Protein AF-A0A8H3IPM3-F1 (afdb_monomer)

Foldseek 3Di:
DDDDDDDPPDPDPPPPVPDLVLAPDPDPQRSVLVVLQVLLCVLQVVFDADQQQAFQAEEEEEEEADPVGCPLPCVVLSVLLCCLCCPLQVHHYDYDHQYPVVCPPPVDDSVVVVVVVVVVRCVVQDDRRYHYYYHYDDDDDQDPDDDDDDDPDWDKDKFFADRPDDADGDDPQGLSVLLSVLQNVCLVPDDQSKDFPVSSLVSSCVRPNHDPPGRIYMDTPDPVNSWPGTDMGHHHDDPPPDDPDPDPDPDPPPPDDDDDDDDDDDPDDDDSVRSSVVSNVVSVVCVVVVPNHNTDIDPTDDPPPVVVVVVVVVVVVVVVVVVVVVPPPPPVPPPDDDDDDDDDDDDDDDDDDDDDDDDDDDDDDDDDDDDDDDDDDDDDDDDDDDDDDDDDDDDDDDDDDDDD

Structure (mmCIF, N/CA/C/O backbone):
data_AF-A0A8H3IPM3-F1
#
_entry.id   AF-A0A8H3IPM3-F1
#
loop_
_atom_site.group_PDB
_atom_site.id
_atom_site.type_symbol
_atom_site.label_atom_id
_atom_site.label_alt_id
_atom_site.label_comp_id
_atom_site.label_asym_id
_atom_site.label_entity_id
_atom_site.label_seq_id
_atom_site.pdbx_PDB_ins_code
_atom_site.Cartn_x
_atom_site.Cartn_y
_atom_site.Cartn_z
_atom_site.occupancy
_atom_site.B_iso_or_equiv
_atom_site.auth_seq_id
_atom_site.auth_comp_id
_atom_site.auth_asym_id
_atom_site.auth_atom_id
_atom_site.pdbx_PDB_model_num
ATOM 1 N N . MET A 1 1 ? 7.713 -35.148 46.780 1.00 41.75 1 MET A N 1
ATOM 2 C CA . MET A 1 1 ? 7.598 -34.838 45.339 1.00 41.75 1 MET A CA 1
ATOM 3 C C . MET A 1 1 ? 6.706 -33.615 45.191 1.00 41.75 1 MET A C 1
ATOM 5 O O . MET A 1 1 ? 5.494 -33.751 45.242 1.00 41.75 1 MET A O 1
ATOM 9 N N . ALA A 1 2 ? 7.299 -32.423 45.124 1.00 35.44 2 ALA A N 1
ATOM 10 C CA . ALA A 1 2 ? 6.578 -31.168 44.923 1.00 35.44 2 ALA A CA 1
ATOM 11 C C . ALA A 1 2 ? 6.790 -30.731 43.469 1.00 35.44 2 ALA A C 1
ATOM 13 O O . ALA A 1 2 ? 7.918 -30.456 43.064 1.00 35.44 2 ALA A O 1
ATOM 14 N N . LEU A 1 3 ? 5.717 -30.742 42.677 1.00 43.16 3 LEU A N 1
ATOM 15 C CA . LEU A 1 3 ? 5.723 -30.256 41.301 1.00 43.16 3 LEU A CA 1
ATOM 16 C C . LEU A 1 3 ? 5.665 -28.727 41.335 1.00 43.16 3 LEU A C 1
ATOM 18 O O . LEU A 1 3 ? 4.637 -28.134 41.654 1.00 43.16 3 LEU A O 1
ATOM 22 N N . SER A 1 4 ? 6.803 -28.106 41.038 1.00 43.59 4 SER A N 1
ATOM 23 C CA . SER A 1 4 ? 6.920 -26.674 40.783 1.00 43.59 4 SER A CA 1
ATOM 24 C C . SER A 1 4 ? 6.330 -26.401 39.393 1.00 43.59 4 SER A C 1
ATOM 26 O O . SER A 1 4 ? 6.879 -26.798 38.365 1.00 43.59 4 SER A O 1
ATOM 28 N N . GLY A 1 5 ? 5.135 -25.811 39.370 1.00 46.38 5 GLY A N 1
ATOM 29 C CA . GLY A 1 5 ? 4.503 -25.308 38.158 1.00 46.38 5 GLY A CA 1
ATOM 30 C C . GLY A 1 5 ? 4.912 -23.857 37.954 1.00 46.38 5 GLY A C 1
ATOM 31 O O . GLY A 1 5 ? 4.494 -22.990 38.721 1.00 46.38 5 GLY A O 1
ATOM 32 N N . GLN A 1 6 ? 5.730 -23.582 36.939 1.00 42.72 6 GLN A N 1
ATOM 33 C CA . GLN A 1 6 ? 5.932 -22.205 36.501 1.00 42.72 6 GLN A CA 1
ATOM 34 C C . GLN A 1 6 ? 4.638 -21.661 35.878 1.00 42.72 6 GLN A C 1
ATOM 36 O O . GLN A 1 6 ? 3.980 -22.381 35.120 1.00 42.72 6 GLN A O 1
ATOM 41 N N . PRO A 1 7 ? 4.263 -20.403 36.166 1.00 38.19 7 PRO A N 1
ATOM 42 C CA . PRO A 1 7 ? 3.120 -19.781 35.521 1.00 38.19 7 PRO A CA 1
ATOM 43 C C . PRO A 1 7 ? 3.389 -19.601 34.016 1.00 38.19 7 PRO A C 1
ATOM 45 O O . PRO A 1 7 ? 4.539 -19.402 33.609 1.00 38.19 7 PRO A O 1
ATOM 48 N N . PRO A 1 8 ? 2.346 -19.661 33.171 1.00 38.78 8 PRO A N 1
ATOM 49 C CA . PRO A 1 8 ? 2.496 -19.462 31.738 1.00 38.78 8 PRO A CA 1
ATOM 50 C C . PRO A 1 8 ? 3.059 -18.066 31.463 1.00 38.78 8 PRO A C 1
ATOM 52 O O . PRO A 1 8 ? 2.591 -17.079 32.032 1.00 38.78 8 PRO A O 1
ATOM 55 N N . LYS A 1 9 ? 4.058 -17.991 30.571 1.00 36.81 9 LYS A N 1
ATOM 56 C CA . LYS A 1 9 ? 4.587 -16.738 30.017 1.00 36.81 9 LYS A CA 1
ATOM 57 C C . LYS A 1 9 ? 3.420 -15.906 29.486 1.00 36.81 9 LYS A C 1
ATOM 59 O O . LYS A 1 9 ? 2.899 -16.168 28.404 1.00 36.81 9 LYS A O 1
ATOM 64 N N . THR A 1 10 ? 3.013 -14.900 30.250 1.00 31.23 10 THR A N 1
ATOM 65 C CA . THR A 1 10 ? 2.089 -13.872 29.791 1.00 31.23 10 THR A CA 1
ATOM 66 C C . THR A 1 10 ? 2.784 -13.100 28.680 1.00 31.23 10 THR A C 1
ATOM 68 O O . THR A 1 10 ? 3.798 -12.438 28.905 1.00 31.23 10 THR A O 1
ATOM 71 N N . TRP A 1 11 ? 2.262 -13.233 27.466 1.00 26.41 11 TRP A N 1
ATOM 72 C CA . TRP A 1 11 ? 2.655 -12.431 26.320 1.00 26.41 11 TRP A CA 1
ATOM 73 C C . TRP A 1 11 ? 2.246 -10.979 26.593 1.00 26.41 11 TRP A C 1
ATOM 75 O O . TRP A 1 11 ? 1.076 -10.619 26.478 1.00 26.41 11 TRP A O 1
ATOM 85 N N . SER A 1 12 ? 3.201 -10.159 27.033 1.00 29.38 12 SER A N 1
ATOM 86 C CA . SER A 1 12 ? 3.039 -8.707 27.099 1.00 29.38 12 SER A CA 1
ATOM 87 C C . SER A 1 12 ? 3.198 -8.160 25.682 1.00 29.38 12 SER A C 1
ATOM 89 O O . SER A 1 12 ? 4.283 -8.310 25.114 1.00 29.38 12 SER A O 1
ATOM 91 N N . PRO A 1 13 ? 2.177 -7.521 25.084 1.00 32.94 13 PRO A N 1
ATOM 92 C CA . PRO A 1 13 ? 2.343 -6.866 23.804 1.00 32.94 13 PRO A CA 1
ATOM 93 C C . PRO A 1 13 ? 3.079 -5.558 24.086 1.00 32.94 13 PRO A C 1
ATOM 95 O O . PRO A 1 13 ? 2.465 -4.513 24.294 1.00 32.94 13 PRO A O 1
ATOM 98 N N . ASN A 1 14 ? 4.408 -5.625 24.146 1.00 31.47 14 ASN A N 1
ATOM 99 C CA . ASN A 1 14 ? 5.248 -4.444 24.052 1.00 31.47 14 ASN A CA 1
ATOM 100 C C . ASN A 1 14 ? 5.175 -3.989 22.589 1.00 31.47 14 ASN A C 1
ATOM 102 O O . ASN A 1 14 ? 6.058 -4.274 21.787 1.00 31.47 14 ASN A O 1
ATOM 106 N N . ILE A 1 15 ? 4.043 -3.388 22.211 1.00 37.88 15 ILE A N 1
ATOM 107 C CA . ILE A 1 15 ? 3.886 -2.711 20.927 1.00 37.88 15 ILE A CA 1
ATOM 108 C C . ILE A 1 15 ? 4.699 -1.430 21.078 1.00 37.88 15 ILE A C 1
ATOM 110 O O . ILE A 1 15 ? 4.158 -0.366 21.367 1.00 37.88 15 ILE A O 1
ATOM 114 N N . GLN A 1 16 ? 6.020 -1.546 20.947 1.00 35.09 16 GLN A N 1
ATOM 115 C CA . GLN A 1 16 ? 6.804 -0.413 20.499 1.00 35.09 16 GLN A CA 1
ATOM 116 C C . GLN A 1 16 ? 6.217 -0.074 19.134 1.00 35.09 16 GLN A C 1
ATOM 118 O O . GLN A 1 16 ? 6.299 -0.871 18.200 1.00 35.09 16 GLN A O 1
ATOM 123 N N . LEU A 1 17 ? 5.487 1.040 19.061 1.00 40.78 17 LEU A N 1
ATOM 124 C CA . LEU A 1 17 ? 5.071 1.619 17.793 1.00 40.78 17 LEU A CA 1
ATOM 125 C C . LEU A 1 17 ? 6.370 1.908 17.043 1.00 40.78 17 LEU A C 1
ATOM 127 O O . LEU A 1 17 ? 7.044 2.896 17.332 1.00 40.78 17 LEU A O 1
ATOM 131 N N . HIS A 1 18 ? 6.767 0.966 16.187 1.00 36.84 18 HIS A N 1
ATOM 132 C CA . HIS A 1 18 ? 7.975 1.079 15.395 1.00 36.84 18 HIS A CA 1
ATOM 133 C C . HIS A 1 18 ? 7.911 2.366 14.575 1.00 36.84 18 HIS A C 1
ATOM 135 O O . HIS A 1 18 ? 6.847 2.852 14.183 1.00 36.84 18 HIS A O 1
ATOM 141 N N . ASP A 1 19 ? 9.093 2.940 14.448 1.00 40.66 19 ASP A N 1
ATOM 142 C CA . ASP A 1 19 ? 9.374 4.331 14.184 1.00 40.66 19 ASP A CA 1
ATOM 143 C C . ASP A 1 19 ? 8.563 4.940 13.026 1.00 40.66 19 ASP A C 1
ATOM 145 O O . ASP A 1 19 ? 8.726 4.624 11.853 1.00 40.66 19 ASP A O 1
ATOM 149 N N . SER A 1 20 ? 7.694 5.888 13.374 1.00 40.34 20 SER A N 1
ATOM 150 C CA . SER A 1 20 ? 6.995 6.779 12.435 1.00 40.34 20 SER A CA 1
ATOM 151 C C . SER A 1 20 ? 7.920 7.725 11.640 1.00 40.34 20 SER A C 1
ATOM 153 O O . SER A 1 20 ? 7.413 8.630 10.985 1.00 40.34 20 SER A O 1
ATOM 155 N N . SER A 1 21 ? 9.247 7.582 11.722 1.00 43.09 21 SER A N 1
ATOM 156 C CA . SER A 1 21 ? 10.236 8.383 10.983 1.00 43.09 21 SER A CA 1
ATOM 157 C C . SER A 1 21 ? 10.276 8.121 9.477 1.00 43.09 21 SER A C 1
ATOM 159 O O . SER A 1 21 ? 10.853 8.924 8.759 1.00 43.09 21 SER A O 1
ATOM 161 N N . ILE A 1 22 ? 9.656 7.043 8.988 1.00 47.78 22 ILE A N 1
ATOM 162 C CA . ILE A 1 22 ? 9.768 6.640 7.574 1.00 47.78 22 ILE A CA 1
ATOM 163 C C . ILE A 1 22 ? 8.874 7.493 6.648 1.00 47.78 22 ILE A C 1
ATOM 165 O O . ILE A 1 22 ? 9.055 7.504 5.435 1.00 47.78 22 ILE A O 1
ATOM 169 N N . VAL A 1 23 ? 7.915 8.240 7.203 1.00 53.38 23 VAL A N 1
ATOM 170 C CA . VAL A 1 23 ? 7.079 9.169 6.431 1.00 53.38 23 VAL A CA 1
ATOM 171 C C . VAL A 1 23 ? 7.554 10.592 6.708 1.00 53.38 23 VAL A C 1
ATOM 173 O O . VAL A 1 23 ? 7.489 11.050 7.852 1.00 53.38 23 VAL A O 1
ATOM 176 N N . ASP A 1 24 ? 8.003 11.291 5.665 1.00 53.53 24 ASP A N 1
ATOM 177 C CA . ASP A 1 24 ? 8.296 12.723 5.731 1.00 53.53 24 ASP A CA 1
ATOM 178 C C . ASP A 1 24 ? 6.982 13.494 5.887 1.00 53.53 24 ASP A C 1
ATOM 180 O O . ASP A 1 24 ? 6.251 13.746 4.930 1.00 53.53 24 ASP A O 1
ATOM 184 N N . TYR A 1 25 ? 6.657 13.832 7.130 1.00 70.69 25 TYR A N 1
ATOM 185 C CA . TYR A 1 25 ? 5.517 14.684 7.442 1.00 70.69 25 TYR A CA 1
ATOM 186 C C . TYR A 1 25 ? 5.906 16.149 7.269 1.00 70.69 25 TYR A C 1
ATOM 188 O O . TYR A 1 25 ? 6.931 16.589 7.795 1.00 70.69 25 TYR A O 1
ATOM 196 N N . GLU A 1 26 ? 5.049 16.940 6.622 1.00 69.62 26 GLU A N 1
ATOM 197 C CA . GLU A 1 26 ? 5.291 18.380 6.451 1.00 69.62 26 GLU A CA 1
ATOM 198 C C . GLU A 1 26 ? 5.232 19.130 7.794 1.00 69.62 26 GLU A C 1
ATOM 200 O O . GLU A 1 26 ? 5.732 20.249 7.930 1.00 69.62 26 GLU A O 1
ATOM 205 N N . SER A 1 27 ? 4.606 18.522 8.809 1.00 78.50 27 SER A N 1
ATOM 206 C CA . SER A 1 27 ? 4.456 19.096 10.143 1.00 78.50 27 SER A CA 1
ATOM 207 C C . SER A 1 27 ? 4.383 18.037 11.245 1.00 78.50 27 SER A C 1
ATOM 209 O O . SER A 1 27 ? 3.909 16.917 11.041 1.00 78.50 27 SER A O 1
ATOM 211 N N . THR A 1 28 ? 4.769 18.423 12.465 1.00 78.69 28 THR A N 1
ATOM 212 C CA . THR A 1 28 ? 4.575 17.603 13.675 1.00 78.69 28 THR A CA 1
ATOM 213 C C . THR A 1 28 ? 3.108 17.211 13.862 1.00 78.69 28 THR A C 1
ATOM 215 O O . THR A 1 28 ? 2.809 16.091 14.256 1.00 78.69 28 THR A O 1
ATOM 218 N N . GLU A 1 29 ? 2.182 18.106 13.516 1.00 78.06 29 GLU A N 1
ATOM 219 C CA . GLU A 1 29 ? 0.736 17.891 13.635 1.00 78.06 29 GLU A CA 1
ATOM 220 C C . GLU A 1 29 ? 0.244 16.758 12.724 1.00 78.06 29 GLU A C 1
ATOM 222 O O . GLU A 1 29 ? -0.614 15.965 13.115 1.00 78.06 29 GLU A O 1
ATOM 227 N N . GLU A 1 30 ? 0.802 16.658 11.518 1.00 72.25 30 GLU A N 1
ATOM 228 C CA . GLU A 1 30 ? 0.498 15.583 10.578 1.00 72.25 30 GLU A CA 1
ATOM 229 C C . GLU A 1 30 ? 1.077 14.243 11.047 1.00 72.25 30 GLU A C 1
ATOM 231 O O . GLU A 1 30 ? 0.369 13.229 11.041 1.00 72.25 30 GLU A O 1
ATOM 236 N N . LYS A 1 31 ? 2.318 14.259 11.554 1.00 77.69 31 LYS A N 1
ATOM 237 C CA . LYS A 1 31 ? 2.953 13.092 12.180 1.00 77.69 31 LYS A CA 1
ATOM 238 C C . LYS A 1 31 ? 2.108 12.553 13.331 1.00 77.69 31 LYS A C 1
ATOM 240 O O . LYS A 1 31 ? 1.793 11.365 13.371 1.00 77.69 31 LYS A O 1
ATOM 245 N N . ASP A 1 32 ? 1.686 13.436 14.228 1.00 79.88 32 ASP A N 1
ATOM 246 C CA . ASP A 1 32 ? 0.853 13.099 15.381 1.00 79.88 32 ASP A CA 1
ATOM 247 C C . ASP A 1 32 ? -0.512 12.543 14.958 1.00 79.88 32 ASP A C 1
ATOM 249 O O . ASP A 1 32 ? -0.977 11.530 15.481 1.00 79.88 32 ASP A O 1
ATOM 253 N N . ALA A 1 33 ? -1.161 13.174 13.974 1.00 79.25 33 ALA A N 1
ATOM 254 C CA . ALA A 1 33 ? -2.440 12.707 13.452 1.00 79.25 33 ALA A CA 1
ATOM 255 C C . ALA A 1 33 ? -2.335 11.301 12.838 1.00 79.25 33 ALA A C 1
ATOM 257 O O . ALA A 1 33 ? -3.259 10.496 12.994 1.00 79.25 33 ALA A O 1
ATOM 258 N N . SER A 1 34 ? -1.216 11.002 12.173 1.00 74.25 34 SER A N 1
ATOM 259 C CA . SER A 1 34 ? -0.906 9.677 11.635 1.00 74.25 34 SER A CA 1
ATOM 260 C C . SER A 1 34 ? -0.671 8.651 12.748 1.00 74.25 34 SER A C 1
ATOM 262 O O . SER A 1 34 ? -1.298 7.589 12.744 1.00 74.25 34 SER A O 1
ATOM 264 N N . GLN A 1 35 ? 0.131 8.989 13.765 1.00 80.75 35 GLN A N 1
ATOM 265 C CA . GLN A 1 35 ? 0.360 8.127 14.931 1.00 80.75 35 GLN A CA 1
ATOM 266 C C . GLN A 1 35 ? -0.950 7.790 15.655 1.00 80.75 35 GLN A C 1
ATOM 268 O O . GLN A 1 35 ? -1.230 6.620 15.922 1.00 80.75 35 GLN A O 1
ATOM 273 N N . TYR A 1 36 ? -1.808 8.784 15.896 1.00 86.56 36 TYR A N 1
ATOM 274 C CA . TYR A 1 36 ? -3.117 8.554 16.507 1.00 86.56 36 TYR A CA 1
ATOM 275 C C . TYR A 1 36 ? -4.046 7.719 15.643 1.00 86.56 36 TYR A C 1
ATOM 277 O O . TYR A 1 36 ? -4.795 6.905 16.175 1.00 86.56 36 TYR A O 1
ATOM 285 N N . ARG A 1 37 ? -3.989 7.868 14.319 1.00 80.75 37 ARG A N 1
ATOM 286 C CA . ARG A 1 37 ? -4.757 7.026 13.397 1.00 80.75 37 ARG A CA 1
ATOM 287 C C . ARG A 1 37 ? -4.318 5.564 13.488 1.00 80.75 37 ARG A C 1
ATOM 289 O O . ARG A 1 37 ? -5.182 4.686 13.531 1.00 80.75 37 ARG A O 1
ATOM 296 N N . VAL A 1 38 ? -3.012 5.298 13.543 1.00 76.62 38 VAL A N 1
ATOM 297 C CA . VAL A 1 38 ? -2.463 3.942 13.718 1.00 76.62 38 VAL A CA 1
ATOM 298 C C . VAL A 1 38 ? -2.872 3.374 15.075 1.00 76.62 38 VAL A C 1
ATOM 300 O O . VAL A 1 38 ? -3.437 2.283 15.136 1.00 76.62 38 VAL A O 1
ATOM 303 N N . LEU A 1 39 ? -2.673 4.138 16.154 1.00 85.25 39 LEU A N 1
ATOM 304 C CA . LEU A 1 39 ? -3.071 3.743 17.504 1.00 85.25 39 LEU A CA 1
ATOM 305 C C . LEU A 1 39 ? -4.572 3.434 17.576 1.00 85.25 39 LEU A C 1
ATOM 307 O O . LEU A 1 39 ? -4.960 2.374 18.065 1.00 85.25 39 LEU A O 1
ATOM 311 N N . TRP A 1 40 ? -5.412 4.325 17.044 1.00 87.38 40 TRP A N 1
ATOM 312 C CA . TRP A 1 40 ? -6.859 4.144 16.977 1.00 87.38 40 TRP A CA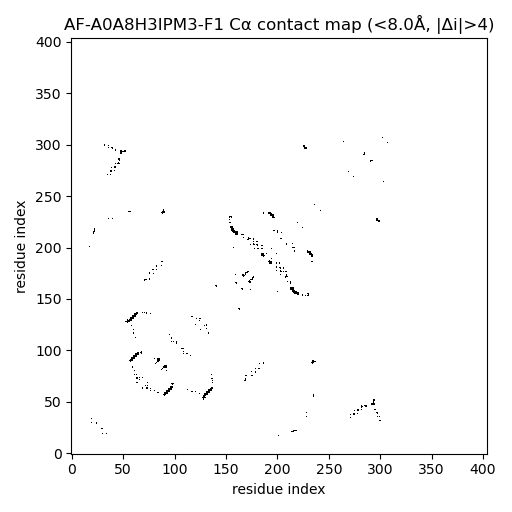 1
ATOM 313 C C . TRP A 1 40 ? -7.227 2.867 16.230 1.00 87.38 40 TRP A C 1
ATOM 315 O O . TRP A 1 40 ? -7.976 2.055 16.762 1.00 87.38 40 TRP A O 1
ATOM 325 N N . SER A 1 41 ? -6.661 2.650 15.041 1.00 79.75 41 SER A N 1
ATOM 326 C CA . SER A 1 41 ? -6.917 1.444 14.243 1.00 79.75 41 SER A CA 1
ATOM 327 C C . SER A 1 41 ? -6.559 0.183 15.037 1.00 79.75 41 SER A C 1
ATOM 329 O O . SER A 1 41 ? -7.407 -0.686 15.205 1.00 79.75 41 SER A O 1
ATOM 331 N N . ASN A 1 42 ? -5.388 0.156 15.682 1.00 79.94 42 ASN A N 1
ATOM 332 C CA . ASN A 1 42 ? -4.950 -0.961 16.527 1.00 79.94 42 ASN A CA 1
ATOM 333 C C . ASN A 1 42 ? -5.876 -1.228 17.730 1.00 79.94 42 ASN A C 1
ATOM 335 O O . ASN A 1 42 ? -6.028 -2.373 18.167 1.00 79.94 42 ASN A O 1
ATOM 339 N N . ILE A 1 43 ? -6.463 -0.184 18.325 1.00 86.44 43 ILE A N 1
ATOM 340 C CA . ILE A 1 43 ? -7.430 -0.334 19.422 1.00 86.44 43 ILE A CA 1
ATOM 341 C C . ILE A 1 43 ? -8.755 -0.868 18.882 1.00 86.44 43 ILE A C 1
ATOM 343 O O . ILE A 1 43 ? -9.340 -1.783 19.472 1.00 86.44 43 ILE A O 1
ATOM 347 N N . MET A 1 44 ? -9.235 -0.292 17.782 1.00 85.50 44 MET A N 1
ATOM 348 C CA . MET A 1 44 ? -10.532 -0.630 17.219 1.00 85.50 44 MET A CA 1
ATOM 349 C C . MET A 1 44 ? -10.521 -2.025 16.604 1.00 85.50 44 MET A C 1
ATOM 351 O O . M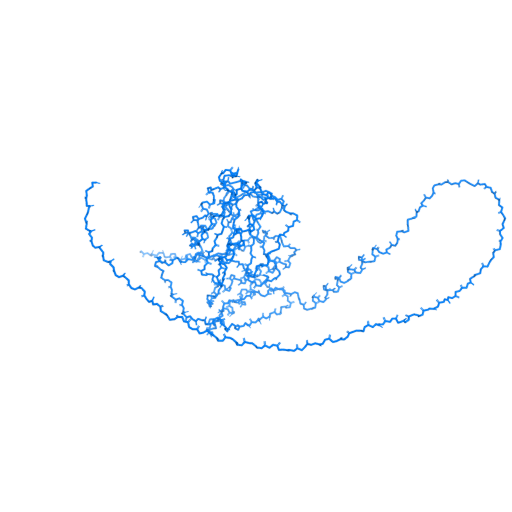ET A 1 44 ? -11.486 -2.738 16.826 1.00 85.50 44 MET A O 1
ATOM 355 N N . ASP A 1 45 ? -9.432 -2.488 15.992 1.00 77.69 45 ASP A N 1
ATOM 356 C CA . ASP A 1 45 ? -9.304 -3.842 15.421 1.00 77.69 45 ASP A CA 1
ATOM 357 C C . ASP A 1 45 ? -9.520 -4.976 16.445 1.00 77.69 45 ASP A C 1
ATOM 359 O O . ASP A 1 45 ? -9.787 -6.117 16.075 1.00 77.69 45 ASP A O 1
ATOM 363 N N . LYS A 1 46 ? -9.479 -4.673 17.751 1.00 81.94 46 LYS A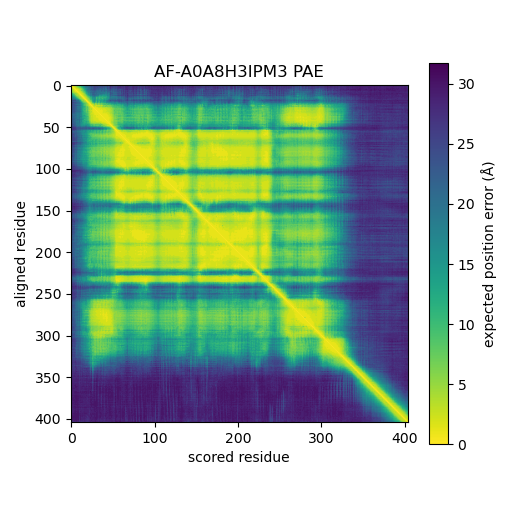 N 1
ATOM 364 C CA . LYS A 1 46 ? -9.834 -5.608 18.839 1.00 81.94 46 LYS A CA 1
ATOM 365 C C . LYS A 1 46 ? -11.349 -5.711 19.088 1.00 81.94 46 LYS A C 1
ATOM 367 O O . LYS A 1 46 ? -11.800 -6.503 19.922 1.00 81.94 46 LYS A O 1
ATOM 372 N N . GLY A 1 47 ? -12.139 -4.864 18.437 1.00 80.06 47 GLY A N 1
ATOM 373 C CA . GLY A 1 47 ? -13.596 -4.865 18.446 1.00 80.06 47 GLY A CA 1
ATOM 374 C C . GLY A 1 47 ? -14.175 -5.979 17.572 1.00 80.06 47 GLY A C 1
ATOM 375 O O . GLY A 1 47 ? -13.510 -6.527 16.699 1.00 80.06 47 GLY A O 1
ATOM 376 N N . LYS A 1 48 ? -15.442 -6.332 17.813 1.00 76.38 48 LYS A N 1
ATOM 377 C CA . LYS A 1 48 ? -16.203 -7.222 16.926 1.00 76.38 48 LYS A CA 1
ATOM 378 C C . LYS A 1 48 ? -17.063 -6.349 16.023 1.00 76.38 48 LYS A C 1
ATOM 380 O O . LYS A 1 48 ? -18.095 -5.860 16.472 1.00 76.38 48 LYS A O 1
ATOM 385 N N . TYR A 1 49 ? -16.617 -6.135 14.794 1.00 78.25 49 TYR A N 1
ATOM 386 C CA . TYR A 1 49 ? -17.338 -5.338 13.806 1.00 78.25 49 TYR A CA 1
ATOM 387 C C . TYR A 1 49 ? -17.886 -6.200 12.681 1.00 78.25 49 TYR A C 1
ATOM 389 O O . TYR A 1 49 ? -17.388 -7.300 12.434 1.00 78.25 49 TYR A O 1
ATOM 397 N N . LEU A 1 50 ? -18.895 -5.682 11.982 1.00 64.50 50 LEU A N 1
ATOM 398 C CA . LEU A 1 50 ? -19.318 -6.263 10.715 1.00 64.50 50 LEU A CA 1
ATOM 399 C C . LEU A 1 50 ? -18.155 -6.167 9.719 1.00 64.50 50 LEU A C 1
ATOM 401 O O . LEU A 1 50 ? -17.671 -5.075 9.427 1.00 64.50 50 LEU A O 1
ATOM 405 N N . GLU A 1 51 ? -17.720 -7.313 9.193 1.00 61.28 51 GLU A N 1
ATOM 406 C CA . GLU A 1 51 ? -16.627 -7.458 8.221 1.00 61.28 51 GLU A CA 1
ATOM 407 C C . GLU A 1 51 ? -16.965 -6.777 6.882 1.00 61.28 51 GLU A C 1
ATOM 409 O O . GLU A 1 51 ? -17.271 -7.434 5.897 1.00 61.28 51 GLU A O 1
ATOM 414 N N . SER A 1 52 ? -16.966 -5.449 6.835 1.00 56.03 52 SER A N 1
ATOM 415 C CA . SER A 1 52 ? -17.434 -4.697 5.659 1.00 56.03 52 SER A CA 1
ATOM 416 C C . SER A 1 52 ? -16.337 -4.039 4.840 1.00 56.03 52 SER A C 1
ATOM 418 O O . SER A 1 52 ? -16.631 -3.428 3.818 1.00 56.03 52 SER A O 1
ATOM 420 N N . THR A 1 53 ? -15.086 -4.135 5.283 1.00 59.09 53 THR A N 1
ATOM 421 C CA . THR A 1 53 ? -13.936 -3.517 4.607 1.00 59.09 53 THR A CA 1
ATOM 422 C C . THR A 1 53 ? -12.965 -4.534 4.029 1.00 59.09 53 THR A C 1
ATOM 424 O O . THR A 1 53 ? -11.929 -4.149 3.495 1.00 59.09 53 THR A O 1
ATOM 427 N N . ARG A 1 54 ? -13.294 -5.829 4.098 1.00 74.75 54 ARG A N 1
ATOM 428 C CA . ARG A 1 54 ? -12.494 -6.855 3.434 1.00 74.75 54 ARG A CA 1
ATOM 429 C C . ARG A 1 54 ? -12.819 -6.838 1.962 1.00 74.75 54 ARG A C 1
ATOM 431 O O . ARG A 1 54 ? -13.985 -6.938 1.582 1.00 74.75 54 ARG A O 1
ATOM 438 N N . TYR A 1 55 ? -11.784 -6.741 1.147 1.00 89.12 55 TYR A N 1
ATOM 439 C CA . TYR A 1 55 ? -11.948 -7.127 -0.233 1.00 89.12 55 TYR A CA 1
ATOM 440 C C . TYR A 1 55 ? -12.145 -8.644 -0.295 1.00 89.12 55 TYR A C 1
ATOM 442 O O . TYR A 1 55 ? -11.588 -9.411 0.492 1.00 89.12 55 TYR A O 1
ATOM 450 N N . HIS A 1 56 ? -12.968 -9.081 -1.235 1.00 88.69 56 HIS A N 1
ATOM 451 C CA . HIS A 1 56 ? -13.173 -10.505 -1.519 1.00 88.69 56 HIS A CA 1
ATOM 452 C C . HIS A 1 56 ? -12.387 -10.951 -2.748 1.00 88.69 56 HIS A C 1
ATOM 454 O O . HIS A 1 56 ? -12.284 -12.141 -3.030 1.00 88.69 56 HIS A O 1
ATOM 460 N N . LYS A 1 57 ? -11.834 -9.979 -3.472 1.00 93.38 57 LYS A N 1
ATOM 461 C CA . LYS A 1 57 ? -11.108 -10.151 -4.718 1.00 93.38 57 LYS A CA 1
ATOM 462 C C . LYS A 1 57 ? -9.825 -9.332 -4.642 1.00 93.38 57 LYS A C 1
ATOM 464 O O . LYS A 1 57 ? -9.873 -8.145 -4.331 1.00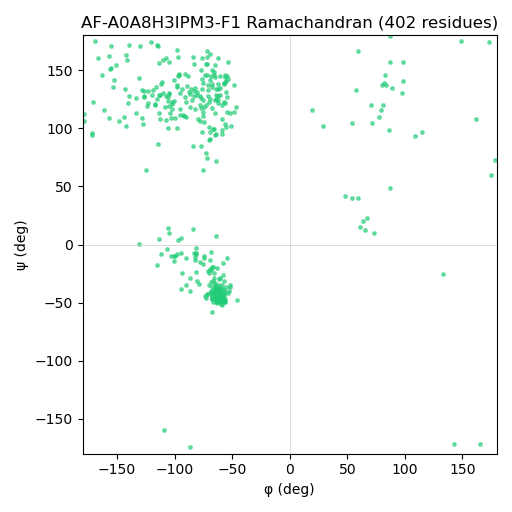 93.38 57 LYS A O 1
ATOM 469 N N . GLY A 1 58 ? -8.696 -9.985 -4.876 1.00 95.88 58 GLY A N 1
ATOM 470 C CA . GLY A 1 58 ? -7.363 -9.396 -4.843 1.00 95.88 58 GLY A CA 1
ATOM 471 C C . GLY A 1 58 ? -6.716 -9.664 -6.185 1.00 95.88 58 GLY A C 1
ATOM 472 O O . GLY A 1 58 ? -6.597 -10.822 -6.587 1.00 95.88 58 GLY A O 1
ATOM 473 N N . GLU A 1 59 ? -6.369 -8.596 -6.881 1.00 97.81 59 GLU A N 1
ATOM 474 C CA . GLU A 1 59 ? -5.900 -8.620 -8.259 1.00 97.81 59 GLU A CA 1
ATOM 475 C C . GLU A 1 59 ? -4.575 -7.885 -8.317 1.00 97.81 59 GLU A C 1
ATOM 477 O O . GLU A 1 59 ? -4.442 -6.786 -7.774 1.00 97.81 59 GLU A O 1
ATOM 482 N N . VAL A 1 60 ? -3.591 -8.492 -8.968 1.00 98.38 60 VAL A N 1
ATOM 483 C CA . VAL A 1 60 ? -2.238 -7.955 -9.060 1.00 98.38 60 VAL A CA 1
ATOM 484 C C . VAL A 1 60 ? -1.820 -7.882 -10.517 1.00 98.38 60 VAL A C 1
ATOM 486 O O . VAL A 1 60 ? -1.851 -8.885 -11.225 1.00 98.38 60 VAL A O 1
ATOM 489 N N . LEU A 1 61 ? -1.374 -6.709 -10.946 1.00 98.50 61 LEU A N 1
ATOM 490 C CA . LEU A 1 61 ? -0.678 -6.506 -12.207 1.00 98.50 61 LEU A CA 1
ATOM 491 C C . LEU A 1 61 ? 0.820 -6.360 -11.929 1.00 98.50 61 LEU A C 1
ATOM 493 O O . LEU A 1 61 ? 1.236 -5.406 -11.273 1.00 98.50 61 LEU A O 1
ATOM 497 N N . LEU A 1 62 ? 1.625 -7.287 -12.444 1.00 98.38 62 LEU A N 1
ATOM 498 C CA . LEU A 1 62 ? 3.084 -7.197 -12.442 1.00 98.38 62 LEU A CA 1
ATOM 499 C C . LEU A 1 62 ? 3.548 -6.716 -13.821 1.00 98.38 62 LEU A C 1
ATOM 501 O O . LEU A 1 62 ? 3.456 -7.447 -14.806 1.00 98.38 62 LEU A O 1
ATOM 505 N N . LEU A 1 63 ? 4.031 -5.481 -13.888 1.00 97.25 63 LEU A N 1
ATOM 506 C CA . LEU A 1 63 ? 4.653 -4.896 -15.070 1.00 97.25 63 LEU A CA 1
ATOM 507 C C . LEU A 1 63 ? 6.156 -5.170 -15.019 1.00 97.25 63 LEU A C 1
ATOM 509 O O . LEU A 1 63 ? 6.823 -4.768 -14.065 1.00 97.25 63 LEU A O 1
ATOM 513 N N . CYS A 1 64 ? 6.697 -5.825 -16.039 1.00 96.06 64 CYS A N 1
ATOM 514 C CA . CYS A 1 64 ? 8.132 -6.075 -16.155 1.00 96.06 64 CYS A CA 1
ATOM 515 C C . CYS A 1 64 ? 8.598 -5.959 -17.602 1.00 96.06 64 CYS A C 1
ATOM 517 O O . CYS A 1 64 ? 7.794 -5.993 -18.532 1.00 96.06 64 CYS A O 1
ATOM 519 N N . TRP A 1 65 ? 9.902 -5.812 -17.803 1.00 93.56 65 TRP A N 1
ATOM 520 C CA . TRP A 1 65 ? 10.486 -5.834 -19.138 1.00 93.56 65 TRP A CA 1
ATOM 521 C C . TRP A 1 65 ? 10.464 -7.250 -19.723 1.00 93.56 65 TRP A C 1
ATOM 523 O O . TRP A 1 65 ? 10.575 -8.246 -19.007 1.00 93.56 65 TRP A O 1
ATOM 533 N N . ASP A 1 66 ? 10.287 -7.351 -21.039 1.00 93.94 66 ASP A N 1
ATOM 534 C CA . ASP A 1 66 ? 10.480 -8.609 -21.749 1.00 93.94 66 ASP A CA 1
ATOM 535 C C . ASP A 1 66 ? 11.955 -9.047 -21.681 1.00 93.94 66 ASP A C 1
ATOM 537 O O . ASP A 1 66 ? 12.846 -8.214 -21.548 1.00 93.94 66 ASP A O 1
ATOM 541 N N . GLU A 1 67 ? 12.227 -10.348 -21.805 1.00 92.62 67 GLU A N 1
ATOM 542 C CA . GLU A 1 67 ? 13.571 -10.918 -21.604 1.00 92.62 67 GLU A CA 1
ATOM 543 C C . GLU A 1 67 ? 14.652 -10.327 -22.521 1.00 92.62 67 GLU A C 1
ATOM 545 O O . GLU A 1 67 ? 15.821 -10.320 -22.148 1.00 92.62 67 GLU A O 1
ATOM 550 N N . ARG A 1 68 ? 14.293 -9.815 -23.705 1.00 92.00 68 ARG A N 1
ATOM 551 C CA . ARG A 1 68 ? 15.248 -9.169 -24.618 1.00 92.00 68 ARG A CA 1
ATOM 552 C C . ARG A 1 68 ? 15.535 -7.720 -24.235 1.00 92.00 68 ARG A C 1
ATOM 554 O O . ARG A 1 68 ? 16.580 -7.193 -24.608 1.00 92.00 68 ARG A O 1
ATOM 561 N N . SER A 1 69 ? 14.610 -7.083 -23.519 1.00 89.75 69 SER A N 1
ATOM 562 C CA . SER A 1 69 ? 14.695 -5.685 -23.085 1.00 89.75 69 SER A CA 1
ATOM 563 C C . SER A 1 69 ? 15.072 -5.524 -21.603 1.00 89.75 69 SER A C 1
ATOM 565 O O . SER A 1 69 ? 15.317 -4.394 -21.179 1.00 89.75 69 SER A O 1
ATOM 567 N N . ASP A 1 70 ? 15.088 -6.610 -20.823 1.00 91.19 70 ASP A N 1
ATOM 568 C CA . ASP A 1 70 ? 15.358 -6.626 -19.379 1.00 91.19 70 ASP A CA 1
ATOM 569 C C . ASP A 1 70 ? 16.863 -6.648 -19.081 1.00 91.19 70 ASP A C 1
ATOM 571 O O . ASP A 1 70 ? 17.474 -7.688 -18.840 1.00 91.19 70 ASP A O 1
ATOM 575 N N . ASP A 1 71 ? 17.469 -5.466 -19.070 1.00 92.81 71 ASP A N 1
ATOM 576 C CA . ASP A 1 71 ? 18.871 -5.259 -18.700 1.00 92.81 71 ASP A CA 1
ATOM 577 C C . ASP A 1 71 ? 19.136 -5.369 -17.187 1.00 92.81 71 ASP A C 1
ATOM 579 O O . ASP A 1 71 ? 20.293 -5.419 -16.768 1.00 92.81 71 ASP A O 1
ATOM 583 N N . LEU A 1 72 ? 18.085 -5.431 -16.363 1.00 93.00 72 LEU A N 1
ATOM 584 C CA . LEU A 1 72 ? 18.174 -5.572 -14.908 1.00 93.00 72 LEU A CA 1
ATOM 585 C C . LEU A 1 72 ? 17.999 -7.019 -14.424 1.00 93.00 72 LEU A C 1
ATOM 587 O O . LEU A 1 72 ? 18.213 -7.282 -13.242 1.00 93.00 72 LEU A O 1
ATOM 591 N N . ALA A 1 73 ? 17.620 -7.949 -15.307 1.00 94.88 73 ALA A N 1
ATOM 592 C CA . ALA A 1 73 ? 17.324 -9.344 -14.971 1.00 94.88 73 ALA A CA 1
ATOM 593 C C . ALA A 1 73 ? 16.274 -9.495 -13.845 1.00 94.88 73 ALA A C 1
ATOM 595 O O . ALA A 1 73 ? 16.370 -10.361 -12.971 1.00 94.88 73 ALA A O 1
ATOM 596 N N . THR A 1 74 ? 15.236 -8.657 -13.879 1.00 95.44 74 THR A N 1
ATOM 597 C CA . THR A 1 74 ? 14.141 -8.616 -12.891 1.00 95.44 74 THR A CA 1
ATOM 598 C C . THR A 1 74 ? 13.257 -9.862 -12.889 1.00 95.44 74 THR A C 1
ATOM 600 O O . THR A 1 74 ? 12.573 -10.126 -11.897 1.00 95.44 74 THR A O 1
ATOM 603 N N . LYS A 1 75 ? 13.271 -10.652 -13.973 1.00 95.50 75 LYS A N 1
ATOM 604 C CA . LYS A 1 75 ? 12.380 -11.808 -14.172 1.00 95.50 75 LYS A CA 1
ATOM 605 C C . LYS A 1 75 ? 12.260 -12.720 -12.948 1.00 95.50 75 LYS A C 1
ATOM 607 O O . LYS A 1 75 ? 11.149 -13.077 -12.567 1.00 95.50 75 LYS A O 1
ATOM 612 N N . LYS A 1 76 ? 13.386 -13.096 -12.331 1.00 96.81 76 LYS A N 1
ATOM 613 C CA . LYS A 1 76 ? 13.379 -14.021 -11.188 1.00 96.81 76 LYS A CA 1
ATOM 614 C C . LYS A 1 76 ? 12.575 -13.457 -10.015 1.00 96.81 76 LYS A C 1
ATOM 616 O O . LYS A 1 76 ? 11.752 -14.164 -9.447 1.00 96.81 76 LYS A O 1
ATOM 621 N N . GLU A 1 77 ? 12.800 -12.195 -9.661 1.00 97.94 77 GLU A N 1
ATOM 622 C CA . GLU A 1 77 ? 12.093 -11.565 -8.543 1.00 97.94 77 GLU A CA 1
ATOM 623 C C . GLU A 1 77 ? 10.605 -11.381 -8.850 1.00 97.94 77 GLU A C 1
ATOM 625 O O . GLU A 1 77 ? 9.768 -11.575 -7.975 1.00 97.94 77 GLU A O 1
ATOM 630 N N . VAL A 1 78 ? 10.258 -11.063 -10.101 1.00 98.06 78 VAL A N 1
ATOM 631 C CA . VAL A 1 78 ? 8.858 -10.964 -10.546 1.00 98.06 78 VAL A CA 1
ATOM 632 C C . VAL A 1 78 ? 8.146 -12.315 -10.427 1.00 98.06 78 VAL A C 1
ATOM 634 O O . VAL A 1 78 ? 7.017 -12.371 -9.934 1.00 98.06 78 VAL A O 1
ATOM 637 N N . ASP A 1 79 ? 8.804 -13.406 -10.826 1.00 98.06 79 ASP A N 1
ATOM 638 C CA . ASP A 1 79 ? 8.268 -14.764 -10.695 1.00 98.06 79 ASP A CA 1
ATOM 639 C C . ASP A 1 79 ? 8.106 -15.168 -9.217 1.00 98.06 79 ASP A C 1
ATOM 641 O O . ASP A 1 79 ? 7.056 -15.684 -8.824 1.00 98.06 79 ASP A O 1
ATOM 645 N N . ASP A 1 80 ? 9.098 -14.876 -8.372 1.00 98.25 80 ASP A N 1
ATOM 646 C CA . ASP A 1 80 ? 9.038 -15.145 -6.930 1.00 98.25 80 ASP A CA 1
ATOM 647 C C . ASP A 1 80 ? 7.915 -14.334 -6.251 1.00 98.25 80 ASP A C 1
ATOM 649 O O . ASP A 1 80 ? 7.161 -14.854 -5.420 1.00 98.25 80 ASP A O 1
ATOM 653 N N . LEU A 1 81 ? 7.740 -13.070 -6.645 1.00 98.44 81 LEU A N 1
ATOM 654 C CA . LEU A 1 81 ? 6.674 -12.206 -6.143 1.00 98.44 81 LEU A CA 1
ATOM 655 C C . LEU A 1 81 ? 5.288 -12.708 -6.566 1.00 98.44 81 LEU A C 1
ATOM 657 O O . LEU A 1 81 ? 4.367 -12.730 -5.742 1.00 98.44 81 LEU A O 1
ATOM 661 N N . LYS A 1 82 ? 5.139 -13.186 -7.809 1.00 98.25 82 LYS A N 1
ATOM 662 C CA . LYS A 1 82 ? 3.920 -13.870 -8.264 1.00 98.25 82 LYS A CA 1
ATOM 663 C C . LYS A 1 82 ? 3.598 -15.069 -7.371 1.00 98.25 82 LYS A C 1
ATOM 665 O O . LYS A 1 82 ? 2.455 -15.196 -6.934 1.00 98.25 82 LYS A O 1
ATOM 670 N N . ILE A 1 83 ? 4.585 -15.911 -7.056 1.00 98.06 83 ILE A N 1
ATOM 671 C CA . ILE A 1 83 ? 4.392 -17.092 -6.198 1.00 98.06 83 ILE A CA 1
ATOM 672 C C . ILE A 1 83 ? 3.867 -16.690 -4.814 1.00 98.06 83 ILE A C 1
ATOM 674 O O . ILE A 1 83 ? 2.975 -17.353 -4.281 1.00 98.06 83 ILE A O 1
ATOM 678 N N . VAL A 1 84 ? 4.369 -15.602 -4.224 1.00 98.00 84 VAL A N 1
ATOM 679 C CA . VAL A 1 84 ? 3.870 -15.120 -2.926 1.00 98.00 84 VAL A CA 1
ATOM 680 C C . VAL A 1 84 ? 2.433 -14.608 -3.036 1.00 98.00 84 VAL A C 1
ATOM 682 O O . VAL A 1 84 ? 1.586 -15.006 -2.231 1.00 98.00 84 VAL A O 1
ATOM 685 N N . PHE A 1 85 ? 2.121 -13.783 -4.038 1.00 98.06 85 PHE A N 1
ATOM 686 C CA . PHE A 1 85 ? 0.761 -13.271 -4.219 1.00 98.06 85 PHE A CA 1
ATOM 687 C C . PHE A 1 85 ? -0.257 -14.385 -4.494 1.00 98.06 85 PHE A C 1
ATOM 689 O O . PHE A 1 85 ? -1.307 -14.423 -3.852 1.00 98.06 85 PHE A O 1
ATOM 696 N N . GLU A 1 86 ? 0.054 -15.328 -5.383 1.00 96.56 86 GLU A N 1
ATOM 697 C CA . GLU A 1 86 ? -0.852 -16.434 -5.707 1.00 96.56 86 GLU A CA 1
ATOM 698 C C . GLU A 1 86 ? -0.919 -17.476 -4.590 1.00 96.56 86 GLU A C 1
ATOM 700 O O . GLU A 1 86 ? -2.002 -17.948 -4.246 1.00 96.56 86 GLU A O 1
ATOM 705 N N . GLY A 1 87 ? 0.231 -17.854 -4.032 1.00 95.69 87 GLY A N 1
ATOM 706 C CA . GLY A 1 87 ? 0.352 -18.987 -3.120 1.00 95.69 87 GLY A CA 1
ATOM 707 C C . GLY A 1 87 ? 0.081 -18.644 -1.659 1.00 95.69 87 GLY A C 1
ATOM 708 O O . GLY A 1 87 ? -0.546 -19.433 -0.955 1.00 95.69 87 GLY A O 1
ATOM 709 N N . LYS A 1 88 ? 0.549 -17.485 -1.178 1.00 95.56 88 LYS A N 1
ATOM 710 C CA . LYS A 1 88 ? 0.383 -17.074 0.230 1.00 95.56 88 LYS A CA 1
ATOM 711 C C . LYS A 1 88 ? -0.845 -16.201 0.435 1.00 95.56 88 LYS A C 1
ATOM 713 O O . LYS A 1 88 ? -1.524 -16.342 1.447 1.00 95.56 88 LYS A O 1
ATOM 718 N N . LEU A 1 89 ? -1.124 -15.311 -0.515 1.00 95.94 89 LEU A N 1
ATOM 719 C CA . LEU A 1 89 ? -2.235 -14.365 -0.420 1.00 95.94 89 LEU A CA 1
ATOM 720 C C . LEU A 1 89 ? -3.471 -14.794 -1.224 1.00 95.94 89 LEU A C 1
ATOM 722 O O . LEU A 1 89 ? -4.554 -14.265 -0.993 1.00 95.94 89 LEU A O 1
ATOM 726 N N . GLY A 1 90 ? -3.352 -15.769 -2.128 1.00 95.62 90 GLY A N 1
ATOM 727 C CA . GLY A 1 90 ? -4.480 -16.264 -2.920 1.00 95.62 90 GLY A CA 1
ATOM 728 C C . GLY A 1 90 ? -4.954 -15.304 -4.015 1.00 95.62 90 GLY A C 1
ATOM 729 O O . GLY A 1 90 ? -6.003 -15.551 -4.614 1.00 95.62 90 GLY A O 1
ATOM 730 N N . TYR A 1 91 ? -4.212 -14.231 -4.296 1.00 97.00 91 TYR A N 1
ATOM 731 C CA . TYR A 1 91 ? -4.590 -13.215 -5.283 1.00 97.00 91 TYR A CA 1
ATOM 732 C C . TYR A 1 91 ? -4.441 -13.743 -6.705 1.00 97.00 91 TYR A C 1
ATOM 734 O O . TYR A 1 91 ? -3.664 -14.665 -6.952 1.00 97.00 91 TYR A O 1
ATOM 742 N N . HIS A 1 92 ? -5.187 -13.177 -7.645 1.00 97.44 92 HIS A N 1
ATOM 743 C CA . HIS A 1 92 ? -4.969 -13.428 -9.064 1.00 97.44 92 HIS A CA 1
ATOM 744 C C . HIS A 1 92 ? -3.890 -12.470 -9.585 1.00 97.44 92 HIS A C 1
ATOM 746 O O . HIS A 1 92 ? -3.889 -11.287 -9.246 1.00 97.44 92 HIS A O 1
ATOM 752 N N . VAL A 1 93 ? -2.932 -13.000 -10.349 1.00 98.31 93 VAL A N 1
ATOM 753 C CA . VAL A 1 93 ? -1.757 -12.253 -10.804 1.00 98.31 93 VAL A CA 1
ATOM 754 C C . VAL A 1 93 ? -1.681 -12.286 -12.325 1.00 98.31 93 VAL A C 1
ATOM 756 O O . VAL A 1 93 ? -1.545 -13.346 -12.933 1.00 98.31 93 VAL A O 1
ATOM 759 N N . THR A 1 94 ? -1.693 -11.104 -12.930 1.00 98.38 94 THR A N 1
ATOM 760 C CA . THR A 1 94 ? -1.445 -10.891 -14.356 1.00 98.38 94 THR A CA 1
ATOM 761 C C . THR A 1 94 ? -0.047 -10.312 -14.532 1.00 98.38 94 THR A C 1
ATOM 763 O O . THR A 1 94 ? 0.301 -9.332 -13.879 1.00 98.38 94 THR A O 1
ATOM 766 N N . ILE A 1 95 ? 0.760 -10.901 -15.417 1.00 98.25 95 ILE A N 1
ATOM 767 C CA . ILE A 1 95 ? 2.066 -10.347 -15.800 1.00 98.25 95 ILE A CA 1
ATOM 768 C C . ILE A 1 95 ? 1.922 -9.684 -17.168 1.00 98.25 95 ILE A C 1
ATOM 770 O O . ILE A 1 95 ? 1.568 -10.352 -18.139 1.00 98.25 95 ILE A O 1
ATOM 774 N N . ALA A 1 96 ? 2.241 -8.396 -17.247 1.00 97.12 96 ALA A N 1
ATOM 775 C CA . ALA A 1 96 ? 2.316 -7.648 -18.494 1.00 97.12 96 ALA A CA 1
ATOM 776 C C . ALA A 1 96 ? 3.786 -7.345 -18.822 1.00 97.12 96 ALA A C 1
ATOM 778 O O . ALA A 1 96 ? 4.487 -6.686 -18.052 1.00 97.12 96 ALA A O 1
ATOM 779 N N . LYS A 1 97 ? 4.250 -7.860 -19.969 1.00 95.88 97 LYS A N 1
ATOM 780 C CA . LYS A 1 97 ? 5.624 -7.678 -20.455 1.00 95.88 97 LYS A CA 1
ATOM 781 C C . LYS A 1 97 ? 5.716 -6.437 -21.337 1.00 95.88 97 LYS A C 1
ATOM 783 O O . LYS A 1 97 ? 4.985 -6.319 -22.316 1.00 95.88 97 LYS A O 1
ATOM 788 N N . LEU A 1 98 ? 6.647 -5.551 -21.016 1.00 93.00 98 LEU A N 1
ATOM 789 C CA . LEU A 1 98 ? 6.946 -4.334 -21.758 1.00 93.00 98 LEU A CA 1
ATOM 790 C C . LEU A 1 98 ? 8.106 -4.592 -22.721 1.00 93.00 98 LEU A C 1
ATOM 792 O O . LEU A 1 98 ? 9.143 -5.099 -22.297 1.00 93.00 98 LEU A O 1
ATOM 796 N N . SER A 1 99 ? 7.957 -4.221 -23.995 1.00 89.12 99 SER A N 1
ATOM 797 C CA . SER A 1 99 ? 8.992 -4.462 -25.004 1.00 89.12 99 SER A CA 1
ATOM 798 C C . SER A 1 99 ? 9.368 -3.223 -25.796 1.00 89.12 99 SER A C 1
ATOM 800 O O . SER A 1 99 ? 8.495 -2.532 -26.327 1.00 89.12 99 SER A O 1
ATOM 802 N N . ARG A 1 100 ? 10.681 -2.986 -25.940 1.00 82.75 100 ARG A N 1
ATOM 803 C CA . ARG A 1 100 ? 11.212 -1.913 -26.794 1.00 82.75 100 ARG A CA 1
ATOM 804 C C . ARG A 1 100 ? 10.938 -2.162 -28.275 1.00 82.75 100 ARG A C 1
ATOM 806 O O . ARG A 1 100 ? 10.699 -1.206 -29.003 1.00 82.75 100 ARG A O 1
ATOM 813 N N . GLU A 1 101 ? 10.899 -3.426 -28.702 1.00 78.44 101 GLU A N 1
ATOM 814 C CA . GLU A 1 101 ? 10.635 -3.799 -30.100 1.00 78.44 101 GLU A CA 1
ATOM 815 C C . GLU A 1 101 ? 9.254 -3.303 -30.573 1.00 78.44 101 GLU A C 1
ATOM 817 O O . GLU A 1 101 ? 9.077 -2.975 -31.743 1.00 78.44 101 GLU A O 1
ATOM 822 N N . SER A 1 102 ? 8.285 -3.173 -29.657 1.00 66.12 102 SER A N 1
ATOM 823 C CA . SER A 1 102 ? 6.951 -2.641 -29.974 1.00 66.12 102 SER A CA 1
ATOM 824 C C . SER A 1 102 ? 6.911 -1.117 -30.177 1.00 66.12 102 SER A C 1
ATOM 826 O O . SER A 1 102 ? 5.956 -0.600 -30.760 1.00 66.12 102 SER A O 1
ATOM 828 N N . LEU A 1 103 ? 7.946 -0.396 -29.726 1.00 67.44 103 LEU A N 1
ATOM 829 C CA . LEU A 1 103 ? 8.010 1.070 -29.730 1.00 67.44 103 LEU A CA 1
ATOM 830 C C . LEU A 1 103 ? 8.630 1.627 -31.023 1.00 67.44 103 LEU A C 1
ATOM 832 O O . LEU A 1 103 ? 8.207 2.678 -31.512 1.00 67.44 103 LEU A O 1
ATOM 836 N N . GLU A 1 104 ? 9.607 0.907 -31.582 1.00 62.94 104 GLU A N 1
ATOM 837 C CA . GLU A 1 104 ? 10.449 1.330 -32.714 1.00 62.94 104 GLU A CA 1
ATOM 838 C C . GLU A 1 104 ? 9.669 1.712 -33.992 1.00 62.94 104 GLU A C 1
ATOM 840 O O . GLU A 1 104 ? 9.980 2.749 -34.579 1.00 62.94 104 GLU A O 1
ATOM 845 N N . PRO A 1 105 ? 8.621 0.989 -34.441 1.00 63.09 105 PRO A N 1
ATOM 846 C CA . PRO A 1 105 ? 8.014 1.291 -35.742 1.00 63.09 105 PRO A CA 1
ATOM 847 C C . PRO A 1 105 ? 6.998 2.448 -35.729 1.00 63.09 105 PRO A C 1
ATOM 849 O O . PRO A 1 105 ? 6.539 2.854 -36.794 1.00 63.09 105 PRO A O 1
ATOM 852 N N . GLN A 1 106 ? 6.575 2.946 -34.557 1.00 65.88 106 GLN A N 1
ATOM 853 C CA . GLN A 1 106 ? 5.355 3.772 -34.431 1.00 65.88 106 GLN A CA 1
ATOM 854 C C . GLN A 1 106 ? 5.532 5.077 -33.638 1.00 65.88 106 GLN A C 1
ATOM 856 O O . GLN A 1 106 ? 4.560 5.809 -33.456 1.00 65.88 106 GLN A O 1
ATOM 861 N N . GLY A 1 107 ? 6.736 5.384 -33.139 1.00 74.75 107 GLY A N 1
ATOM 862 C CA . GLY A 1 107 ? 6.962 6.573 -32.301 1.00 74.75 107 GLY A CA 1
ATOM 863 C C . GLY A 1 107 ? 6.192 6.540 -30.973 1.00 74.75 107 GLY A C 1
ATOM 864 O O . GLY A 1 107 ? 5.944 7.578 -30.356 1.00 74.75 107 GLY A O 1
ATOM 865 N N . ARG A 1 108 ? 5.777 5.346 -30.541 1.00 78.12 108 ARG A N 1
ATOM 866 C CA . ARG A 1 108 ? 5.049 5.119 -29.294 1.00 78.12 108 ARG A CA 1
ATOM 867 C C . ARG A 1 108 ? 6.022 5.210 -28.124 1.00 78.12 108 ARG A C 1
ATOM 869 O O . ARG A 1 108 ? 7.168 4.783 -28.228 1.00 78.12 108 ARG A O 1
ATOM 876 N N . THR A 1 109 ? 5.584 5.772 -27.001 1.00 83.88 109 THR A N 1
ATOM 877 C CA . THR A 1 109 ? 6.402 5.806 -25.782 1.00 83.88 109 THR A CA 1
ATOM 878 C C . THR A 1 109 ? 6.023 4.647 -24.869 1.00 83.88 109 THR A C 1
ATOM 880 O O . THR A 1 109 ? 4.853 4.285 -24.782 1.00 83.88 109 THR A O 1
ATOM 883 N N . LEU A 1 110 ? 6.994 4.111 -24.125 1.00 85.19 110 LEU A N 1
ATOM 884 C CA . LEU A 1 110 ? 6.763 3.073 -23.109 1.00 85.19 110 LEU A CA 1
ATOM 885 C C . LEU A 1 110 ? 5.655 3.462 -22.115 1.00 85.19 110 LEU A C 1
ATOM 887 O O . LEU A 1 110 ? 4.881 2.624 -21.662 1.00 85.19 110 LEU A O 1
ATOM 891 N N . GLN A 1 111 ? 5.562 4.755 -21.796 1.00 85.75 111 GLN A N 1
ATOM 892 C CA . GLN A 1 111 ? 4.531 5.287 -20.912 1.00 85.75 111 GLN A CA 1
ATOM 893 C C . GLN A 1 111 ? 3.117 5.012 -21.443 1.00 85.75 111 GLN A C 1
ATOM 895 O O . GLN A 1 111 ? 2.214 4.774 -20.646 1.00 85.75 111 GLN A O 1
ATOM 900 N N . VAL A 1 112 ? 2.912 5.035 -22.766 1.00 86.62 112 VAL A N 1
ATOM 901 C CA . VAL A 1 112 ? 1.612 4.718 -23.377 1.00 86.62 112 VAL A CA 1
ATOM 902 C C . VAL A 1 112 ? 1.236 3.264 -23.112 1.00 86.62 112 VAL A C 1
ATOM 904 O O . VAL A 1 112 ? 0.079 3.000 -22.796 1.00 86.62 112 VAL A O 1
ATOM 907 N N . ASP A 1 113 ? 2.191 2.339 -23.181 1.00 89.31 113 ASP A N 1
ATOM 908 C CA . ASP A 1 113 ? 1.926 0.917 -22.937 1.00 89.31 113 ASP A CA 1
ATOM 909 C C . ASP A 1 113 ? 1.670 0.629 -21.465 1.00 89.31 113 ASP A C 1
ATOM 911 O O . ASP A 1 113 ? 0.695 -0.039 -21.137 1.00 89.31 113 ASP A O 1
ATOM 915 N N . VAL A 1 114 ? 2.455 1.228 -20.566 1.00 91.25 114 VAL A N 1
ATOM 916 C CA . VAL A 1 114 ? 2.186 1.164 -19.123 1.00 91.25 114 VAL A CA 1
ATOM 917 C C . VAL A 1 114 ? 0.788 1.702 -18.811 1.00 91.25 114 VAL A C 1
ATOM 919 O O . VAL A 1 114 ? 0.011 1.044 -18.122 1.00 91.25 114 VAL A O 1
ATOM 922 N N . ASN A 1 115 ? 0.431 2.872 -19.350 1.00 91.25 115 ASN A N 1
ATOM 923 C CA . ASN A 1 115 ? -0.893 3.457 -19.144 1.00 91.25 115 ASN A CA 1
ATOM 924 C C . ASN A 1 115 ? -2.004 2.558 -19.702 1.00 91.25 115 ASN A C 1
ATOM 926 O O . ASN A 1 115 ? -3.048 2.423 -19.066 1.00 91.25 115 ASN A O 1
ATOM 930 N N . TYR A 1 116 ? -1.790 1.951 -20.872 1.00 92.69 116 TYR A N 1
ATOM 931 C CA . TYR A 1 116 ? -2.742 1.034 -21.488 1.00 92.69 116 TYR A CA 1
ATOM 932 C C . TYR A 1 116 ? -2.970 -0.210 -20.624 1.00 92.69 116 TYR A C 1
ATOM 934 O O . TYR A 1 116 ? -4.121 -0.524 -20.323 1.00 92.69 116 TYR A O 1
ATOM 942 N N . GLU A 1 117 ? -1.904 -0.877 -20.176 1.00 95.56 117 GLU A N 1
ATOM 943 C CA . GLU A 1 117 ? -2.007 -2.086 -19.351 1.00 95.56 117 GLU A CA 1
ATOM 944 C C . GLU A 1 117 ? -2.656 -1.793 -17.995 1.00 95.56 117 GLU A C 1
ATOM 946 O O . GLU A 1 117 ? -3.540 -2.531 -17.561 1.00 95.56 117 GLU A O 1
ATOM 951 N N . VAL A 1 118 ? -2.309 -0.671 -17.356 1.00 94.75 118 VAL A N 1
ATOM 952 C CA . VAL A 1 118 ? -2.955 -0.250 -16.102 1.00 94.75 118 VAL A CA 1
ATOM 953 C C . VAL A 1 118 ? -4.435 0.067 -16.323 1.00 94.75 118 VAL A C 1
ATOM 955 O O . VAL A 1 118 ? -5.278 -0.402 -15.561 1.00 94.75 118 VAL A O 1
ATOM 958 N N . ALA A 1 119 ? -4.784 0.827 -17.366 1.00 93.69 119 ALA A N 1
ATOM 959 C CA . ALA A 1 119 ? -6.177 1.167 -17.655 1.00 93.69 119 ALA A CA 1
ATOM 960 C C . ALA A 1 119 ? -7.016 -0.075 -17.988 1.00 93.69 119 ALA A C 1
ATOM 962 O O . ALA A 1 119 ? -8.152 -0.198 -17.526 1.00 93.69 119 ALA A O 1
ATOM 963 N N . LYS A 1 120 ? -6.453 -1.009 -18.761 1.00 95.94 120 LYS A N 1
ATOM 964 C CA . LYS A 1 120 ? -7.067 -2.302 -19.068 1.00 95.94 120 LYS A CA 1
ATOM 965 C C . LYS A 1 120 ? -7.299 -3.112 -17.792 1.00 95.94 120 LYS A C 1
ATOM 967 O O . LYS A 1 120 ? -8.421 -3.551 -17.560 1.00 95.94 120 LYS A O 1
ATOM 972 N N . PHE A 1 121 ? -6.280 -3.233 -16.945 1.00 96.69 121 PHE A N 1
ATOM 973 C CA . PHE A 1 121 ? -6.363 -3.951 -15.678 1.00 96.69 121 PHE A CA 1
ATOM 974 C C . PHE A 1 121 ? -7.440 -3.373 -14.749 1.00 96.69 121 PHE A C 1
ATOM 976 O O . PHE A 1 121 ? -8.284 -4.112 -14.249 1.00 96.69 121 PHE A O 1
ATOM 983 N N . VAL A 1 122 ? -7.482 -2.047 -14.574 1.00 94.62 122 VAL A N 1
ATOM 984 C CA . VAL A 1 122 ? -8.534 -1.391 -13.779 1.00 94.62 122 VAL A CA 1
ATOM 985 C C . VAL A 1 122 ? -9.912 -1.666 -14.380 1.00 94.62 122 VAL A C 1
ATOM 987 O O . VAL A 1 122 ? -10.812 -2.091 -13.665 1.00 94.62 122 VAL A O 1
ATOM 990 N N . LYS A 1 123 ? -10.080 -1.507 -15.697 1.00 94.62 123 LYS A N 1
ATOM 991 C CA . LYS A 1 123 ? -11.356 -1.767 -16.379 1.00 94.62 123 LYS A CA 1
ATOM 992 C C . LYS A 1 123 ? -11.858 -3.204 -16.184 1.00 94.62 123 LYS A C 1
ATOM 994 O O . LYS A 1 123 ? -13.064 -3.412 -16.086 1.00 94.62 123 LYS A O 1
ATOM 999 N N . GLU A 1 124 ? -10.961 -4.184 -16.191 1.00 96.12 124 GLU A N 1
ATOM 1000 C CA . GLU A 1 124 ? -11.306 -5.608 -16.092 1.00 96.12 124 GLU A CA 1
ATOM 1001 C C . GLU A 1 124 ? -11.568 -6.058 -14.650 1.00 96.12 124 GLU A C 1
ATOM 1003 O O . GLU A 1 124 ? -12.377 -6.964 -14.417 1.00 96.12 124 GLU A O 1
ATOM 1008 N N . HIS A 1 125 ? -10.897 -5.441 -13.675 1.00 95.31 125 HIS A 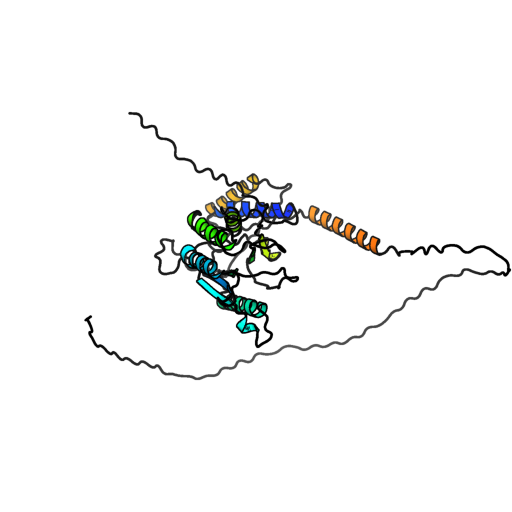N 1
ATOM 1009 C CA . HIS A 1 125 ? -10.856 -5.966 -12.315 1.00 95.31 125 HIS A CA 1
ATOM 1010 C C . HIS A 1 125 ? -11.511 -5.092 -11.247 1.00 95.31 125 HIS A C 1
ATOM 1012 O O . HIS A 1 125 ? -11.829 -5.649 -10.189 1.00 95.31 125 HIS A O 1
ATOM 1018 N N . ASP A 1 126 ? -11.745 -3.804 -11.517 1.00 91.19 126 ASP A N 1
ATOM 1019 C CA . ASP A 1 126 ? -12.398 -2.883 -10.584 1.00 91.19 126 ASP A CA 1
ATOM 1020 C C . ASP A 1 126 ? -13.821 -3.332 -10.228 1.00 91.19 126 ASP A C 1
ATOM 1022 O O . ASP A 1 126 ? -14.557 -3.917 -11.030 1.00 91.19 126 ASP A O 1
ATOM 1026 N N . GLY A 1 127 ? -14.205 -3.082 -8.982 1.00 88.00 127 GLY A N 1
ATOM 1027 C CA . GLY A 1 127 ? -15.490 -3.492 -8.457 1.00 88.00 127 GLY A CA 1
ATOM 1028 C C . GLY A 1 127 ? -15.648 -3.246 -6.958 1.00 88.00 127 GLY A C 1
ATOM 1029 O O . GLY A 1 127 ? -14.724 -2.845 -6.248 1.00 88.00 127 GLY A O 1
ATOM 1030 N N . PRO A 1 128 ? -16.853 -3.496 -6.422 1.00 83.19 128 PRO A N 1
ATOM 1031 C CA . PRO A 1 128 ? -17.086 -3.371 -4.995 1.00 83.19 128 PRO A CA 1
ATOM 1032 C C . PRO A 1 128 ? -16.238 -4.394 -4.233 1.00 83.19 128 PRO A C 1
ATOM 1034 O O . PRO A 1 128 ? -16.310 -5.594 -4.492 1.00 83.19 128 PRO A O 1
ATOM 1037 N N . ASN A 1 129 ? -15.489 -3.920 -3.236 1.00 84.69 129 ASN A N 1
ATOM 1038 C CA . ASN A 1 129 ? -14.641 -4.760 -2.386 1.00 84.69 129 ASN A CA 1
ATOM 1039 C C . ASN A 1 129 ? -13.570 -5.533 -3.188 1.00 84.69 129 ASN A C 1
ATOM 1041 O O . ASN A 1 129 ? -13.309 -6.705 -2.902 1.00 84.69 129 ASN A O 1
ATOM 1045 N N . SER A 1 130 ? -12.958 -4.898 -4.191 1.00 92.00 130 SER A N 1
ATOM 1046 C CA . SER A 1 130 ? -11.721 -5.377 -4.818 1.00 92.00 130 SER A CA 1
ATOM 1047 C C . SER A 1 130 ? -10.502 -4.621 -4.292 1.00 92.00 130 SER A C 1
ATOM 1049 O O . SER A 1 130 ? -10.554 -3.408 -4.097 1.00 92.00 130 SER A O 1
ATOM 1051 N N . LEU A 1 131 ? -9.393 -5.333 -4.103 1.00 94.56 131 LEU A N 1
ATOM 1052 C CA . LEU A 1 131 ? -8.065 -4.750 -3.953 1.00 94.56 131 LEU A CA 1
ATOM 1053 C C . LEU A 1 131 ? -7.316 -4.917 -5.273 1.00 94.56 131 LEU A C 1
ATOM 1055 O O . LEU A 1 131 ? -7.118 -6.042 -5.730 1.00 94.56 131 LEU A O 1
ATOM 1059 N N . LEU A 1 132 ? -6.897 -3.797 -5.856 1.00 96.06 132 LEU A N 1
ATOM 1060 C CA . LEU A 1 132 ? -6.059 -3.761 -7.049 1.00 96.06 132 LEU A CA 1
ATOM 1061 C C . LEU A 1 132 ? -4.637 -3.372 -6.636 1.00 96.06 132 LEU A C 1
ATOM 1063 O O . LEU A 1 132 ? -4.444 -2.353 -5.975 1.00 96.06 132 LEU A O 1
ATOM 1067 N N . ILE A 1 133 ? -3.648 -4.171 -7.024 1.00 97.25 133 ILE A N 1
ATOM 1068 C CA . ILE A 1 133 ? -2.227 -3.902 -6.796 1.00 97.25 133 ILE A CA 1
ATOM 1069 C C . ILE A 1 133 ? -1.548 -3.813 -8.157 1.00 97.25 133 ILE A C 1
ATOM 1071 O O . ILE A 1 133 ? -1.674 -4.716 -8.976 1.00 97.25 133 ILE A O 1
ATOM 1075 N N . VAL A 1 134 ? -0.797 -2.742 -8.392 1.00 97.06 134 VAL A N 1
ATOM 1076 C CA . VAL A 1 134 ? 0.085 -2.626 -9.556 1.00 97.06 134 VAL A CA 1
ATOM 1077 C C . VAL A 1 134 ? 1.512 -2.553 -9.043 1.00 97.06 134 VAL A C 1
ATOM 1079 O O . VAL A 1 134 ? 1.831 -1.705 -8.212 1.00 97.06 134 VAL A O 1
ATOM 1082 N N . TYR A 1 135 ? 2.364 -3.440 -9.535 1.00 97.81 135 TYR A N 1
ATOM 1083 C CA . TYR A 1 135 ? 3.784 -3.470 -9.221 1.00 97.81 135 TYR A CA 1
ATOM 1084 C C . TYR A 1 135 ? 4.582 -3.367 -10.520 1.00 97.81 135 TYR A C 1
ATOM 1086 O O . TYR A 1 135 ? 4.296 -4.074 -11.483 1.00 97.81 135 TYR A O 1
ATOM 1094 N N . TYR A 1 136 ? 5.573 -2.481 -10.548 1.00 96.31 136 TYR A N 1
ATOM 1095 C CA . TYR A 1 136 ? 6.447 -2.271 -11.698 1.00 96.31 136 TYR A CA 1
ATOM 1096 C C . TYR A 1 136 ? 7.889 -2.616 -11.323 1.00 96.31 136 TYR A C 1
ATOM 1098 O O . TYR A 1 136 ? 8.457 -1.998 -10.423 1.00 96.31 136 TYR A O 1
ATOM 1106 N N . ALA A 1 137 ? 8.468 -3.581 -12.037 1.00 93.62 137 ALA A N 1
ATOM 1107 C CA . ALA A 1 137 ? 9.880 -3.930 -11.970 1.00 93.62 137 ALA A CA 1
ATOM 1108 C C . ALA A 1 137 ? 10.611 -3.362 -13.186 1.00 93.62 137 ALA A C 1
ATOM 1110 O O . ALA A 1 137 ? 10.452 -3.835 -14.313 1.00 93.62 137 ALA A O 1
ATOM 1111 N N . GLY A 1 138 ? 11.434 -2.346 -12.956 1.00 90.00 138 GLY A N 1
ATOM 1112 C CA . GLY A 1 138 ? 12.257 -1.766 -14.002 1.00 90.00 138 GLY A CA 1
ATOM 1113 C C . GLY A 1 138 ? 12.832 -0.415 -13.617 1.00 90.00 138 GLY A C 1
ATOM 1114 O O . GLY A 1 138 ? 12.700 0.053 -12.486 1.00 90.00 138 GLY A O 1
ATOM 1115 N N . HIS A 1 139 ? 13.449 0.239 -14.596 1.00 86.44 139 HIS A N 1
ATOM 1116 C CA . HIS A 1 139 ? 14.002 1.577 -14.420 1.00 86.44 139 HIS A CA 1
ATOM 1117 C C . HIS A 1 139 ? 12.911 2.604 -14.129 1.00 86.44 139 HIS A C 1
ATOM 1119 O O . HIS A 1 139 ? 11.910 2.680 -14.845 1.00 86.44 139 HIS A O 1
ATOM 1125 N N . GLY A 1 140 ? 13.150 3.442 -13.126 1.00 78.38 140 GLY A N 1
ATOM 1126 C CA . GLY A 1 140 ? 12.415 4.678 -12.892 1.00 78.38 140 GLY A CA 1
ATOM 1127 C C . GLY A 1 140 ? 13.330 5.869 -13.150 1.00 78.38 140 GLY A C 1
ATOM 1128 O O . GLY A 1 140 ? 14.491 5.865 -12.748 1.00 78.38 140 GLY A O 1
ATOM 1129 N N . LYS A 1 141 ? 12.818 6.904 -13.815 1.00 71.88 141 LYS A N 1
ATOM 1130 C CA . LYS A 1 141 ? 13.465 8.219 -13.838 1.00 71.88 141 LYS A CA 1
ATOM 1131 C C . LYS A 1 141 ? 12.597 9.184 -13.042 1.00 71.88 141 LYS A C 1
ATOM 1133 O O . LYS A 1 141 ? 11.376 9.121 -13.196 1.00 71.88 141 LYS A O 1
ATOM 1138 N N . PRO A 1 142 ? 13.183 10.080 -12.231 1.00 64.81 142 PRO A N 1
ATOM 1139 C CA . PRO A 1 142 ? 12.420 11.152 -11.614 1.00 64.81 142 PRO A CA 1
ATOM 1140 C C . PRO A 1 142 ? 11.672 11.934 -12.698 1.00 64.81 142 PRO A C 1
ATOM 1142 O O . PRO A 1 142 ? 12.278 12.526 -13.592 1.00 64.81 142 PRO A O 1
ATOM 1145 N N . GLY A 1 143 ? 10.344 11.867 -12.669 1.00 61.75 143 GLY A N 1
ATOM 1146 C CA . GLY A 1 143 ? 9.500 12.644 -13.565 1.00 61.75 143 GLY A CA 1
ATOM 1147 C C . GLY A 1 143 ? 9.412 14.093 -13.093 1.00 61.75 143 GLY A C 1
ATOM 1148 O O . GLY A 1 143 ? 9.446 14.368 -11.898 1.00 61.75 143 GLY A O 1
ATOM 1149 N N . THR A 1 144 ? 9.240 15.031 -14.024 1.00 54.69 144 THR A N 1
ATOM 1150 C CA . THR A 1 144 ? 8.914 16.434 -13.701 1.00 54.69 144 THR A CA 1
ATOM 1151 C C . THR A 1 144 ? 7.417 16.656 -13.465 1.00 54.69 144 THR A C 1
ATOM 1153 O O . THR A 1 144 ? 7.012 17.755 -13.091 1.00 54.69 144 THR A O 1
ATOM 1156 N N . ARG A 1 145 ? 6.577 15.638 -13.707 1.00 57.81 145 ARG A N 1
ATOM 1157 C CA . ARG A 1 145 ? 5.118 15.698 -13.558 1.00 57.81 145 ARG A CA 1
ATOM 1158 C C . ARG A 1 145 ? 4.575 14.382 -13.018 1.00 57.81 145 ARG A C 1
ATOM 1160 O O . ARG A 1 145 ? 4.915 13.318 -13.530 1.00 57.81 145 ARG A O 1
ATOM 1167 N N . TYR A 1 146 ? 3.693 14.477 -12.031 1.00 56.06 146 TYR A N 1
ATOM 1168 C CA . TYR A 1 146 ? 2.868 13.363 -11.585 1.00 56.06 146 TYR A CA 1
ATOM 1169 C C . TYR A 1 146 ? 1.687 13.225 -12.551 1.00 56.06 146 TYR A C 1
ATOM 1171 O O . TYR A 1 146 ? 1.030 14.214 -12.872 1.00 56.06 146 TYR A O 1
ATOM 1179 N N . GLY A 1 147 ? 1.449 12.020 -13.067 1.00 54.31 147 GLY A N 1
ATOM 1180 C CA . GLY A 1 147 ? 0.230 11.740 -13.821 1.00 54.31 147 GLY A CA 1
ATOM 1181 C C . GLY A 1 147 ? -0.967 11.755 -12.875 1.00 54.31 147 GLY A C 1
ATOM 1182 O O . GLY A 1 147 ? -0.973 11.025 -11.876 1.00 54.31 147 GLY A O 1
ATOM 1183 N N . ASP A 1 148 ? -1.979 12.569 -13.184 1.00 54.16 148 ASP A N 1
ATOM 1184 C CA . ASP A 1 148 ? -3.226 12.541 -12.433 1.00 54.16 148 ASP A CA 1
ATOM 1185 C C . ASP A 1 148 ? -4.157 11.427 -12.914 1.00 54.16 148 ASP A C 1
ATOM 1187 O O . ASP A 1 148 ? -4.571 11.392 -14.068 1.00 54.16 148 ASP A O 1
ATOM 1191 N N . LEU A 1 149 ? -4.439 10.479 -12.019 1.00 54.53 149 LEU A N 1
ATOM 1192 C CA . LEU A 1 149 ? -5.407 9.410 -12.218 1.00 54.53 149 LEU A CA 1
ATOM 1193 C C . LEU A 1 149 ? -6.351 9.438 -11.019 1.00 54.53 149 LEU A C 1
ATOM 1195 O O . LEU A 1 149 ? -5.987 9.036 -9.912 1.00 54.53 149 LEU A O 1
ATOM 1199 N N . GLU A 1 150 ? -7.549 9.964 -11.231 1.00 55.94 150 GLU A N 1
ATOM 1200 C CA . GLU A 1 150 ? -8.591 9.973 -10.213 1.00 55.94 150 GLU A CA 1
ATOM 1201 C C . GLU A 1 150 ? -9.192 8.568 -10.105 1.00 55.94 150 GLU A C 1
ATOM 1203 O O . GLU A 1 150 ? -10.054 8.178 -10.887 1.00 55.94 150 GLU A O 1
ATOM 1208 N N . ILE A 1 151 ? -8.705 7.783 -9.142 1.00 57.84 151 ILE A N 1
ATOM 1209 C CA . ILE A 1 151 ? -9.328 6.516 -8.751 1.00 57.84 151 ILE A CA 1
ATOM 1210 C C . ILE A 1 151 ? -10.127 6.770 -7.475 1.00 57.84 151 ILE A C 1
ATOM 1212 O O . ILE A 1 151 ? -9.585 7.230 -6.468 1.00 57.84 151 ILE A O 1
ATOM 1216 N N . HIS A 1 152 ? -11.423 6.462 -7.495 1.00 60.75 152 HIS A N 1
ATOM 1217 C CA . HIS A 1 152 ? -12.248 6.505 -6.293 1.00 60.75 152 HIS A CA 1
ATOM 1218 C C . HIS A 1 152 ? -11.940 5.290 -5.406 1.00 60.75 152 HIS A C 1
ATOM 1220 O O . HIS A 1 152 ? -12.242 4.162 -5.771 1.00 60.75 152 HIS A O 1
ATOM 1226 N N . GLY A 1 153 ? -11.368 5.503 -4.221 1.00 71.12 153 GLY A N 1
ATOM 1227 C CA . GLY A 1 153 ? -11.069 4.417 -3.277 1.00 71.12 153 GLY A CA 1
ATOM 1228 C C . GLY A 1 153 ? -9.834 4.706 -2.436 1.00 71.12 153 GLY A C 1
ATOM 1229 O O . GLY A 1 153 ? -9.187 5.723 -2.638 1.00 71.12 153 GLY A O 1
ATOM 1230 N N . LEU A 1 154 ? -9.499 3.850 -1.465 1.00 78.75 154 LEU A N 1
ATOM 1231 C CA . LEU A 1 154 ? -8.197 3.972 -0.802 1.00 78.75 154 LEU A CA 1
ATOM 1232 C C . LEU A 1 154 ? -7.086 3.710 -1.817 1.00 78.75 154 LEU A C 1
ATOM 1234 O O . LEU A 1 154 ? -7.064 2.650 -2.434 1.00 78.75 154 LEU A O 1
ATOM 1238 N N . PHE A 1 155 ? -6.163 4.656 -1.936 1.00 86.69 155 PHE A N 1
ATOM 1239 C CA . PHE A 1 155 ? -4.991 4.528 -2.783 1.00 86.69 155 PHE A CA 1
ATOM 1240 C C . PHE A 1 155 ? -3.736 4.799 -1.959 1.00 86.69 155 PHE A C 1
ATOM 1242 O O . PHE A 1 155 ? -3.615 5.846 -1.316 1.00 86.69 155 PHE A O 1
ATOM 1249 N N . GLU A 1 156 ? -2.796 3.864 -2.019 1.00 90.25 156 GLU A N 1
ATOM 1250 C CA . GLU A 1 156 ? -1.471 3.999 -1.427 1.00 90.25 156 GLU A CA 1
ATOM 1251 C C . GLU A 1 156 ? -0.417 3.616 -2.461 1.00 90.25 156 GLU A C 1
ATOM 1253 O O . GLU A 1 156 ? -0.608 2.699 -3.259 1.00 90.25 156 GLU A O 1
ATOM 1258 N N . PHE A 1 157 ? 0.699 4.332 -2.435 1.00 90.81 157 PHE A N 1
ATOM 1259 C CA . PHE A 1 157 ? 1.851 4.104 -3.288 1.00 90.81 157 PHE A CA 1
ATOM 1260 C C . PHE A 1 157 ? 3.043 3.723 -2.418 1.00 90.81 157 PHE A C 1
ATOM 1262 O O . PHE A 1 157 ? 3.443 4.497 -1.551 1.00 90.81 157 PHE A O 1
ATOM 1269 N N . LEU A 1 158 ? 3.596 2.534 -2.646 1.00 93.69 158 LEU A N 1
ATOM 1270 C CA . LEU A 1 158 ? 4.786 2.043 -1.962 1.00 93.69 158 LEU A CA 1
ATOM 1271 C C . LEU A 1 158 ? 5.968 2.068 -2.938 1.00 93.69 158 LEU A C 1
ATOM 1273 O O . LEU A 1 158 ? 6.029 1.264 -3.867 1.00 93.69 158 LEU A O 1
ATOM 1277 N N . ALA A 1 159 ? 6.887 3.005 -2.733 1.00 92.75 159 ALA A N 1
ATOM 1278 C CA . ALA A 1 159 ? 8.077 3.196 -3.548 1.00 92.75 159 ALA A CA 1
ATOM 1279 C C . ALA A 1 159 ? 9.293 2.503 -2.925 1.00 92.75 159 ALA A C 1
ATOM 1281 O O . ALA A 1 159 ? 9.466 2.515 -1.706 1.00 92.75 159 ALA A O 1
ATOM 1282 N N . ALA A 1 160 ? 10.183 1.985 -3.773 1.00 94.31 160 ALA A N 1
ATOM 1283 C CA . ALA A 1 160 ? 11.421 1.346 -3.332 1.00 94.31 160 ALA A CA 1
ATOM 1284 C C . ALA A 1 160 ? 12.409 2.313 -2.657 1.00 94.31 160 ALA A C 1
ATOM 1286 O O . ALA A 1 160 ? 13.198 1.901 -1.811 1.00 94.31 160 ALA A O 1
ATOM 1287 N N . THR A 1 161 ? 12.373 3.590 -3.037 1.00 93.19 161 THR A N 1
ATOM 1288 C CA . THR A 1 161 ? 13.264 4.646 -2.547 1.00 93.19 161 THR A CA 1
ATOM 1289 C C . THR A 1 161 ? 12.587 6.014 -2.696 1.00 93.19 161 THR A C 1
ATOM 1291 O O . THR A 1 161 ? 11.534 6.124 -3.337 1.00 93.19 161 THR A O 1
ATOM 1294 N N . LYS A 1 162 ? 13.182 7.064 -2.127 1.00 89.81 162 LYS A N 1
ATOM 1295 C CA . LYS A 1 162 ? 12.707 8.449 -2.248 1.00 89.81 162 LYS A CA 1
ATOM 1296 C C . LYS A 1 162 ? 12.880 9.024 -3.655 1.00 89.81 162 LYS A C 1
ATOM 1298 O O . LYS A 1 162 ? 13.647 8.527 -4.481 1.00 89.81 162 LYS A O 1
ATOM 1303 N N . ALA A 1 163 ? 12.183 10.127 -3.923 1.00 83.62 163 ALA A N 1
ATOM 1304 C CA . ALA A 1 163 ? 12.353 10.866 -5.168 1.00 83.62 163 ALA A CA 1
ATOM 1305 C C . ALA A 1 163 ? 13.821 11.291 -5.357 1.00 83.62 163 ALA A C 1
ATOM 1307 O O . ALA A 1 163 ? 14.473 11.740 -4.416 1.00 83.62 163 ALA A O 1
ATOM 1308 N N . ASN A 1 164 ? 14.322 11.179 -6.590 1.00 82.94 164 ASN A N 1
ATOM 1309 C CA . ASN A 1 164 ? 15.711 11.481 -6.966 1.00 82.94 164 ASN A CA 1
ATOM 1310 C C . ASN A 1 164 ? 16.787 10.565 -6.350 1.00 82.94 164 ASN A C 1
ATOM 1312 O O . ASN A 1 164 ? 17.969 10.878 -6.466 1.00 82.94 164 ASN A O 1
ATOM 1316 N N . ALA A 1 165 ? 16.408 9.439 -5.742 1.00 89.44 165 ALA A N 1
ATOM 1317 C CA . ALA A 1 165 ? 17.337 8.399 -5.310 1.00 89.44 165 ALA A CA 1
ATOM 1318 C C . ALA A 1 165 ? 17.245 7.156 -6.209 1.00 89.44 165 ALA A C 1
ATOM 1320 O O . ALA A 1 165 ? 16.265 6.950 -6.929 1.00 89.44 165 ALA A O 1
ATOM 1321 N N . THR A 1 166 ? 18.284 6.325 -6.170 1.00 90.81 166 THR A N 1
ATOM 1322 C CA . THR A 1 166 ? 18.313 5.006 -6.813 1.00 90.81 166 THR A CA 1
ATOM 1323 C C . THR A 1 166 ? 17.970 3.912 -5.805 1.00 90.81 166 THR A C 1
ATOM 1325 O O . THR A 1 166 ? 18.038 4.120 -4.594 1.00 90.81 166 THR A O 1
ATOM 1328 N N . THR A 1 167 ? 17.579 2.745 -6.306 1.00 93.88 167 THR A N 1
ATOM 1329 C CA . THR A 1 167 ? 17.376 1.529 -5.508 1.00 93.88 167 THR A CA 1
ATOM 1330 C C . THR A 1 167 ? 18.419 0.489 -5.901 1.00 93.88 167 THR A C 1
ATOM 1332 O O . THR A 1 167 ? 18.958 0.555 -7.010 1.00 93.88 167 THR A O 1
ATOM 1335 N N . ALA A 1 168 ? 18.716 -0.448 -5.002 1.00 95.81 168 ALA A N 1
ATOM 1336 C CA . ALA A 1 168 ? 19.546 -1.598 -5.325 1.00 95.81 168 ALA A CA 1
ATOM 1337 C C . ALA A 1 168 ? 18.973 -2.375 -6.525 1.00 95.81 168 ALA A C 1
ATOM 1339 O O . ALA A 1 168 ? 17.758 -2.539 -6.666 1.00 95.81 168 ALA A O 1
ATOM 1340 N N . VAL A 1 169 ? 19.868 -2.850 -7.392 1.00 95.56 169 VAL A N 1
ATOM 1341 C CA . VAL A 1 169 ? 19.515 -3.732 -8.513 1.00 95.56 169 VAL A CA 1
ATOM 1342 C C . VAL A 1 169 ? 18.920 -5.052 -8.000 1.00 95.56 169 VAL A C 1
ATOM 1344 O O . VAL A 1 169 ? 19.137 -5.399 -6.834 1.00 95.56 169 VAL A O 1
ATOM 1347 N N . PRO A 1 170 ? 18.186 -5.807 -8.842 1.00 97.00 170 PRO A N 1
ATOM 1348 C CA . PRO A 1 170 ? 17.671 -7.123 -8.472 1.00 97.00 170 PRO A CA 1
ATOM 1349 C C . PRO A 1 170 ? 18.738 -8.026 -7.844 1.00 97.00 170 PRO A C 1
ATOM 1351 O O . PRO A 1 170 ? 19.883 -8.082 -8.295 1.00 97.00 170 PRO A O 1
ATOM 1354 N N . GLY A 1 171 ? 18.360 -8.736 -6.784 1.00 97.44 171 GLY A N 1
ATOM 1355 C CA . GLY A 1 171 ? 19.272 -9.508 -5.953 1.00 97.44 171 GLY A CA 1
ATOM 1356 C C . GLY A 1 171 ? 18.912 -9.466 -4.472 1.00 97.44 171 GLY A C 1
ATOM 1357 O O . GLY A 1 171 ? 17.873 -8.962 -4.063 1.00 97.44 171 GLY A O 1
ATOM 1358 N N . LYS A 1 172 ? 19.805 -10.009 -3.643 1.00 97.81 172 LYS A N 1
ATOM 1359 C CA . LYS A 1 172 ? 19.579 -10.224 -2.204 1.00 97.81 172 LYS A CA 1
ATOM 1360 C C . LYS A 1 172 ? 19.319 -8.934 -1.410 1.00 97.81 172 LYS A C 1
ATOM 1362 O O . LYS A 1 172 ? 18.615 -8.972 -0.404 1.00 97.81 172 LYS A O 1
ATOM 1367 N N . GLU A 1 173 ? 19.885 -7.824 -1.872 1.00 97.75 173 GLU A N 1
ATOM 1368 C CA . GLU A 1 173 ? 19.753 -6.494 -1.266 1.00 97.75 173 GLU A CA 1
ATOM 1369 C C . GLU A 1 173 ? 18.668 -5.642 -1.947 1.00 97.75 173 GLU A C 1
ATOM 1371 O O . GLU A 1 173 ? 18.485 -4.475 -1.613 1.00 97.75 173 GLU A O 1
ATOM 1376 N N . SER A 1 174 ? 17.939 -6.194 -2.921 1.00 97.44 174 SER A N 1
ATOM 1377 C CA . SER A 1 174 ? 16.920 -5.439 -3.643 1.00 97.44 174 SER A CA 1
ATOM 1378 C C . SER A 1 174 ? 15.693 -5.167 -2.773 1.00 97.44 174 SER A C 1
ATOM 1380 O O . SER A 1 174 ? 15.340 -5.926 -1.860 1.00 97.44 174 SER A O 1
ATOM 1382 N N . PHE A 1 175 ? 14.968 -4.106 -3.129 1.00 97.56 175 PHE A N 1
ATOM 1383 C CA . PHE A 1 175 ? 13.654 -3.841 -2.554 1.00 97.56 175 PHE A CA 1
ATOM 1384 C C . PHE A 1 175 ? 12.686 -5.009 -2.752 1.00 97.56 175 PHE A C 1
ATOM 1386 O O . PHE A 1 175 ? 11.940 -5.359 -1.839 1.00 97.56 175 PHE A O 1
ATOM 1393 N N . THR A 1 176 ? 12.692 -5.621 -3.935 1.00 98.00 176 THR A N 1
ATOM 1394 C CA . THR A 1 176 ? 11.765 -6.701 -4.277 1.00 98.00 176 THR A CA 1
ATOM 1395 C C . THR A 1 176 ? 12.018 -7.942 -3.437 1.00 98.00 176 THR A C 1
ATOM 1397 O O . THR A 1 176 ? 11.066 -8.534 -2.937 1.00 98.00 176 THR A O 1
ATOM 1400 N N . SER A 1 177 ? 13.283 -8.309 -3.220 1.00 98.38 177 SER A N 1
ATOM 1401 C CA . SER A 1 177 ? 13.643 -9.436 -2.357 1.00 98.38 177 SER A CA 1
ATOM 1402 C C . SER A 1 177 ? 13.165 -9.212 -0.922 1.00 98.38 177 SER A C 1
ATOM 1404 O O . SER A 1 177 ? 12.537 -10.098 -0.337 1.00 98.38 177 SER A O 1
ATOM 1406 N N . ALA A 1 178 ? 13.358 -8.002 -0.384 1.00 98.38 178 ALA A N 1
ATOM 1407 C CA . ALA A 1 178 ? 12.836 -7.634 0.929 1.00 98.38 178 ALA A CA 1
ATOM 1408 C C . ALA A 1 178 ? 11.293 -7.629 0.973 1.00 98.38 178 ALA A C 1
ATOM 1410 O O . ALA A 1 178 ? 10.708 -8.111 1.943 1.00 98.38 178 ALA A O 1
ATOM 1411 N N . LEU A 1 179 ? 10.617 -7.161 -0.084 1.00 98.56 179 LEU A N 1
ATOM 1412 C CA . LEU A 1 179 ? 9.155 -7.187 -0.222 1.00 98.56 179 LEU A CA 1
ATOM 1413 C C . LEU A 1 179 ? 8.596 -8.616 -0.224 1.00 98.56 179 LEU A C 1
ATOM 1415 O O . LEU A 1 179 ? 7.653 -8.903 0.514 1.00 98.56 179 LEU A O 1
ATOM 1419 N N . ILE A 1 180 ? 9.180 -9.515 -1.020 1.00 98.56 180 ILE A N 1
ATOM 1420 C CA . ILE A 1 180 ? 8.807 -10.937 -1.092 1.00 98.56 180 ILE A CA 1
ATOM 1421 C C . ILE A 1 180 ? 8.892 -11.569 0.300 1.00 98.56 180 ILE A C 1
ATOM 1423 O O . ILE A 1 180 ? 7.941 -12.212 0.755 1.00 98.56 180 ILE A O 1
ATOM 1427 N N . HIS A 1 181 ? 10.013 -11.347 0.992 1.00 98.44 181 HIS A N 1
ATOM 1428 C CA . HIS A 1 181 ? 10.239 -11.860 2.338 1.00 98.44 181 HIS A CA 1
ATOM 1429 C C . HIS A 1 181 ? 9.230 -11.291 3.344 1.00 98.44 181 HIS A C 1
ATOM 1431 O O . HIS A 1 181 ? 8.582 -12.043 4.072 1.00 98.44 181 HIS A O 1
ATOM 1437 N N . ALA A 1 182 ? 9.039 -9.969 3.347 1.00 98.19 182 ALA A N 1
ATOM 1438 C CA . ALA A 1 182 ? 8.124 -9.284 4.251 1.00 98.19 182 ALA A CA 1
ATOM 1439 C C . ALA A 1 182 ? 6.671 -9.757 4.086 1.00 98.19 182 ALA A C 1
ATOM 1441 O O . ALA A 1 182 ? 6.003 -10.032 5.083 1.00 98.19 182 ALA A O 1
ATOM 1442 N N . LEU A 1 183 ? 6.192 -9.916 2.846 1.00 98.25 183 LEU A N 1
ATOM 1443 C CA . LEU A 1 183 ? 4.861 -10.462 2.564 1.00 98.25 183 LEU A CA 1
ATOM 1444 C C . LEU A 1 183 ? 4.709 -11.883 3.122 1.00 98.25 183 LEU A C 1
ATOM 1446 O O . LEU A 1 183 ? 3.727 -12.177 3.804 1.00 98.25 183 LEU A O 1
ATOM 1450 N N . ALA A 1 184 ? 5.676 -12.766 2.855 1.00 97.62 184 ALA A N 1
ATOM 1451 C CA . ALA A 1 184 ? 5.626 -14.150 3.317 1.00 97.62 184 ALA A CA 1
ATOM 1452 C C . ALA A 1 184 ? 5.646 -14.253 4.852 1.00 97.62 184 ALA A C 1
ATOM 1454 O O . ALA A 1 184 ? 4.869 -15.020 5.429 1.00 97.62 184 ALA A O 1
ATOM 1455 N N . GLU A 1 185 ? 6.497 -13.467 5.513 1.00 97.62 185 GLU A N 1
ATOM 1456 C CA . GLU A 1 185 ? 6.595 -13.447 6.970 1.00 97.62 185 GLU A CA 1
ATOM 1457 C C . GLU A 1 185 ? 5.352 -12.868 7.636 1.00 97.62 185 GLU A C 1
ATOM 1459 O O . GLU A 1 185 ? 4.848 -13.458 8.591 1.00 97.62 185 GLU A O 1
ATOM 1464 N N . LEU A 1 186 ? 4.825 -11.745 7.139 1.00 96.56 186 LEU A N 1
ATOM 1465 C CA . LEU A 1 186 ? 3.647 -11.122 7.738 1.00 96.56 186 LEU A CA 1
ATOM 1466 C C . LEU A 1 186 ? 2.423 -12.027 7.633 1.00 96.56 186 LEU A C 1
ATOM 1468 O O . LEU A 1 186 ? 1.688 -12.151 8.612 1.00 96.56 186 LEU A O 1
ATOM 1472 N N . VAL A 1 187 ? 2.240 -12.734 6.512 1.00 95.88 187 VAL A N 1
ATOM 1473 C CA . VAL A 1 187 ? 1.182 -13.751 6.390 1.00 95.88 187 VAL A CA 1
ATOM 1474 C C . VAL A 1 187 ? 1.349 -14.866 7.431 1.00 95.88 187 VAL A C 1
ATOM 1476 O O . VAL A 1 187 ? 0.355 -15.348 7.970 1.00 95.88 187 VAL A O 1
ATOM 1479 N N . ALA A 1 188 ? 2.582 -15.282 7.730 1.00 95.06 188 ALA A N 1
ATOM 1480 C CA . ALA A 1 188 ? 2.849 -16.370 8.670 1.00 95.06 188 ALA A CA 1
ATOM 1481 C C . ALA A 1 188 ? 2.758 -15.952 10.151 1.00 95.06 188 ALA A C 1
ATOM 1483 O O . ALA A 1 188 ? 2.365 -16.760 10.991 1.00 95.06 188 ALA A O 1
ATOM 1484 N N . GLN A 1 189 ? 3.146 -14.719 10.483 1.00 94.19 189 GLN A N 1
ATOM 1485 C CA . GLN A 1 189 ? 3.311 -14.257 11.867 1.00 94.19 189 GLN A CA 1
ATOM 1486 C C . GLN A 1 189 ? 2.066 -13.563 12.429 1.00 94.19 189 GLN A C 1
ATOM 1488 O O . GLN A 1 189 ? 1.886 -13.511 13.648 1.00 94.19 189 GLN A O 1
ATOM 1493 N N . THR A 1 190 ? 1.210 -13.006 11.572 1.00 88.50 190 THR A N 1
ATOM 1494 C CA . THR A 1 190 ? 0.049 -12.234 12.024 1.00 88.50 190 THR A CA 1
ATOM 1495 C C . THR A 1 190 ? -1.196 -13.108 12.195 1.00 88.50 190 THR A C 1
ATOM 1497 O O . THR A 1 190 ? -1.407 -14.063 11.440 1.00 88.50 190 THR A O 1
ATOM 1500 N N . PRO A 1 191 ? -2.072 -12.797 13.170 1.00 83.00 191 PRO A N 1
ATOM 1501 C CA . PRO A 1 191 ? -3.368 -13.452 13.281 1.00 83.00 191 PRO A CA 1
ATOM 1502 C C . PRO A 1 191 ? -4.148 -13.336 11.967 1.00 83.00 191 PRO A C 1
ATOM 1504 O O . PRO A 1 191 ? -4.329 -12.241 11.437 1.00 83.00 191 PRO A O 1
ATOM 1507 N N . GLU A 1 192 ? -4.606 -14.474 11.442 1.00 86.19 192 GLU A N 1
ATOM 1508 C CA . GLU A 1 192 ? -5.350 -14.553 10.174 1.00 86.19 192 GLU A CA 1
ATOM 1509 C C . GLU A 1 192 ? -4.559 -14.053 8.941 1.00 86.19 192 GLU A C 1
ATOM 1511 O O . GLU A 1 192 ? -5.153 -13.827 7.886 1.00 86.19 192 GLU A O 1
ATOM 1516 N N . GLY A 1 193 ? -3.234 -13.890 9.057 1.00 90.75 193 GLY A N 1
ATOM 1517 C CA . GLY A 1 193 ? -2.361 -13.398 7.989 1.00 90.75 193 GLY A CA 1
ATOM 1518 C C . GLY A 1 193 ? -2.606 -11.937 7.601 1.00 90.75 193 GLY A C 1
ATOM 1519 O O . GLY A 1 193 ? -2.322 -11.557 6.467 1.00 90.75 193 GLY A O 1
ATOM 1520 N N . ARG A 1 194 ? -3.190 -11.132 8.498 1.00 90.62 194 ARG A N 1
ATOM 1521 C CA . ARG A 1 194 ? -3.565 -9.740 8.225 1.00 90.62 194 ARG A CA 1
ATOM 1522 C C . ARG A 1 194 ? -2.497 -8.742 8.624 1.00 90.62 194 ARG A C 1
ATOM 1524 O O . ARG A 1 194 ? -2.024 -8.747 9.759 1.00 90.62 194 ARG A O 1
ATOM 1531 N N . PHE A 1 195 ? -2.217 -7.807 7.728 1.00 92.75 195 PHE A N 1
ATOM 1532 C CA . PHE A 1 195 ? -1.284 -6.721 7.984 1.00 92.75 195 PHE A CA 1
ATOM 1533 C C . PHE A 1 195 ? -1.592 -5.510 7.109 1.00 92.75 195 PHE A C 1
ATOM 1535 O O . PHE A 1 195 ? -2.110 -5.620 6.005 1.00 92.75 195 PHE A O 1
ATOM 1542 N N . THR A 1 196 ? -1.252 -4.328 7.599 1.00 91.62 196 THR A N 1
ATOM 1543 C CA . THR A 1 196 ? -1.367 -3.073 6.853 1.00 91.62 196 THR A CA 1
ATOM 1544 C C . THR A 1 196 ? -0.153 -2.841 5.957 1.00 91.62 196 THR A C 1
ATOM 1546 O O . THR A 1 196 ? 0.929 -3.376 6.196 1.00 91.62 196 THR A O 1
ATOM 1549 N N . THR A 1 197 ? -0.289 -1.969 4.965 1.00 94.00 197 THR A N 1
ATOM 1550 C CA . THR A 1 197 ? 0.837 -1.466 4.155 1.00 94.00 197 THR A CA 1
ATOM 1551 C C . THR A 1 197 ? 1.933 -0.794 4.983 1.00 94.00 197 THR A C 1
ATOM 1553 O O . THR A 1 197 ? 3.104 -0.895 4.632 1.00 94.00 197 THR A O 1
ATOM 1556 N N . SER A 1 198 ? 1.601 -0.155 6.110 1.00 90.31 198 SER A N 1
ATOM 1557 C CA . SER A 1 198 ? 2.611 0.395 7.028 1.00 90.31 198 SER A CA 1
ATOM 1558 C C . SER A 1 198 ? 3.407 -0.698 7.738 1.00 90.31 198 SER A C 1
ATOM 1560 O O . SER A 1 198 ? 4.622 -0.580 7.859 1.00 90.31 198 SER A O 1
ATOM 1562 N N . GLN A 1 199 ? 2.746 -1.778 8.168 1.00 92.62 199 GLN A N 1
ATOM 1563 C CA . GLN A 1 199 ? 3.441 -2.950 8.714 1.00 92.62 199 GLN A CA 1
ATOM 1564 C C . GLN A 1 199 ? 4.298 -3.632 7.645 1.00 92.62 199 GLN A C 1
ATOM 1566 O O . GLN A 1 199 ? 5.408 -4.057 7.945 1.00 92.62 199 GLN A O 1
ATOM 1571 N N . LEU A 1 200 ? 3.813 -3.688 6.400 1.00 97.06 200 LEU A N 1
ATOM 1572 C CA . LEU A 1 200 ? 4.586 -4.185 5.266 1.00 97.06 200 LEU A CA 1
ATOM 1573 C C . LEU A 1 200 ? 5.858 -3.361 5.045 1.00 97.06 200 LEU A C 1
ATOM 1575 O O . LEU A 1 200 ? 6.939 -3.935 4.994 1.00 97.06 200 LEU A O 1
ATOM 1579 N N . LEU A 1 201 ? 5.744 -2.033 4.974 1.00 96.38 201 LEU A N 1
ATOM 1580 C CA . LEU A 1 201 ? 6.889 -1.133 4.830 1.00 96.38 201 LEU A CA 1
ATOM 1581 C C . LEU A 1 201 ? 7.903 -1.308 5.971 1.00 96.38 201 LEU A C 1
ATOM 1583 O O . LEU A 1 201 ? 9.085 -1.495 5.698 1.00 96.38 201 LEU A O 1
ATOM 1587 N N . ALA A 1 202 ? 7.445 -1.313 7.228 1.00 95.62 202 ALA A N 1
ATOM 1588 C CA . ALA A 1 202 ? 8.322 -1.536 8.379 1.00 95.62 202 ALA A CA 1
ATOM 1589 C C . ALA A 1 202 ? 9.071 -2.874 8.255 1.00 95.62 202 ALA A C 1
ATOM 1591 O O . ALA A 1 202 ? 10.289 -2.940 8.419 1.00 95.62 202 ALA A O 1
ATOM 1592 N N . LYS A 1 203 ? 8.363 -3.934 7.854 1.00 97.44 203 LYS A N 1
ATOM 1593 C CA . LYS A 1 203 ? 8.957 -5.259 7.697 1.00 97.44 203 LYS A CA 1
ATOM 1594 C C . LYS A 1 203 ? 9.956 -5.349 6.540 1.00 97.44 203 LYS A C 1
ATOM 1596 O O . LYS A 1 203 ? 10.930 -6.088 6.644 1.00 97.44 203 LYS A O 1
ATOM 1601 N N . ILE A 1 204 ? 9.745 -4.591 5.463 1.00 97.88 204 ILE A N 1
ATOM 1602 C CA . ILE A 1 204 ? 10.717 -4.454 4.367 1.00 97.88 204 ILE A CA 1
ATOM 1603 C C . ILE A 1 204 ? 12.009 -3.826 4.891 1.00 97.88 204 ILE A C 1
ATOM 1605 O O . ILE A 1 204 ? 13.087 -4.353 4.633 1.00 97.88 204 ILE A O 1
ATOM 1609 N N . THR A 1 205 ? 11.905 -2.743 5.667 1.00 97.06 205 THR A N 1
ATOM 1610 C CA . THR A 1 205 ? 13.080 -2.043 6.213 1.00 97.06 205 THR A CA 1
ATOM 1611 C C . THR A 1 205 ? 13.843 -2.845 7.270 1.00 97.06 205 THR A C 1
ATOM 1613 O O . THR A 1 205 ? 15.025 -2.603 7.486 1.00 97.06 205 THR A O 1
ATOM 1616 N N . GLU A 1 206 ? 13.190 -3.815 7.914 1.00 97.38 206 GLU A N 1
ATOM 1617 C CA . GLU A 1 206 ? 13.806 -4.734 8.883 1.00 97.38 206 GLU A CA 1
ATOM 1618 C C . GLU A 1 206 ? 14.543 -5.915 8.232 1.00 97.38 206 GLU A C 1
ATOM 1620 O O . GLU A 1 206 ? 15.193 -6.692 8.933 1.00 97.38 206 GLU A O 1
ATOM 1625 N N . HIS A 1 207 ? 14.424 -6.101 6.915 1.00 97.75 207 HIS A N 1
ATOM 1626 C CA . HIS A 1 207 ? 15.040 -7.232 6.229 1.00 97.75 207 HIS A CA 1
ATOM 1627 C C . HIS A 1 207 ? 16.574 -7.184 6.354 1.00 97.75 207 HIS A C 1
ATOM 1629 O O . HIS A 1 207 ? 17.191 -6.148 6.118 1.00 97.75 207 HIS A O 1
ATOM 1635 N N . GLU A 1 208 ? 17.196 -8.323 6.689 1.00 98.06 208 GLU A N 1
ATOM 1636 C CA . GLU A 1 208 ? 18.621 -8.428 7.065 1.00 98.06 208 GLU A CA 1
ATOM 1637 C C . GLU A 1 208 ? 19.573 -7.775 6.051 1.00 98.06 208 GLU A C 1
ATOM 1639 O O . GLU A 1 208 ? 20.579 -7.172 6.422 1.00 98.06 208 GLU A O 1
ATOM 1644 N N . HIS A 1 209 ? 19.238 -7.890 4.768 1.00 97.94 209 HIS A N 1
ATOM 1645 C CA . HIS A 1 209 ? 20.065 -7.420 3.658 1.00 97.94 209 HIS A CA 1
ATOM 1646 C C . HIS A 1 209 ? 19.545 -6.136 3.014 1.00 97.94 209 HIS A C 1
ATOM 1648 O O . HIS A 1 209 ? 20.008 -5.767 1.942 1.00 97.94 209 HIS A O 1
ATOM 1654 N N . PHE A 1 210 ? 18.558 -5.474 3.616 1.00 97.75 210 PHE A N 1
ATOM 1655 C CA . PHE A 1 210 ? 18.038 -4.229 3.069 1.00 97.75 210 PHE A CA 1
ATOM 1656 C C . PHE A 1 210 ? 19.066 -3.091 3.240 1.00 97.75 210 PHE A C 1
ATOM 1658 O O . PHE A 1 210 ? 19.556 -2.888 4.359 1.00 97.75 210 PHE A O 1
ATOM 1665 N N . PRO A 1 211 ? 19.423 -2.349 2.173 1.00 97.38 211 PRO A N 1
ATOM 1666 C CA . PRO A 1 211 ? 20.393 -1.264 2.261 1.00 97.38 211 PRO A CA 1
ATOM 1667 C C . PRO A 1 211 ? 19.923 -0.176 3.228 1.00 97.38 211 PRO A C 1
ATOM 1669 O O . PRO A 1 211 ? 18.808 0.330 3.122 1.00 97.38 211 PRO A O 1
ATOM 1672 N N . LYS A 1 212 ? 20.785 0.202 4.178 1.00 95.81 212 LYS A N 1
ATOM 1673 C CA . LYS A 1 212 ? 20.450 1.177 5.236 1.00 95.81 212 LYS A CA 1
ATOM 1674 C C . LYS A 1 212 ? 20.282 2.605 4.719 1.00 95.81 212 LYS A C 1
ATOM 1676 O O . LYS A 1 212 ? 19.700 3.436 5.405 1.00 95.81 212 LYS A O 1
ATOM 1681 N N . ASP A 1 213 ? 20.853 2.892 3.559 1.00 95.25 213 ASP A N 1
ATOM 1682 C CA . ASP A 1 213 ? 20.776 4.162 2.844 1.00 95.25 213 ASP A CA 1
ATOM 1683 C C . ASP A 1 213 ? 19.585 4.226 1.874 1.00 95.25 213 ASP A C 1
ATOM 1685 O O . ASP A 1 213 ? 19.252 5.304 1.377 1.00 95.25 213 ASP A O 1
ATOM 1689 N N . GLN A 1 214 ? 18.919 3.095 1.615 1.00 95.19 214 GLN A N 1
ATOM 1690 C CA . GLN A 1 214 ? 17.698 3.066 0.825 1.00 95.19 214 GLN A CA 1
ATOM 1691 C C . GLN A 1 214 ? 16.487 3.375 1.714 1.00 95.19 214 GLN A C 1
ATOM 1693 O O . GLN A 1 214 ? 16.216 2.693 2.697 1.00 95.19 214 GLN A O 1
ATOM 1698 N N . GLU A 1 215 ? 15.719 4.395 1.334 1.00 95.25 215 GLU A N 1
ATOM 1699 C CA . GLU A 1 215 ? 14.590 4.909 2.116 1.00 95.25 215 GLU A CA 1
ATOM 1700 C C . GLU A 1 215 ? 13.267 4.673 1.365 1.00 95.25 215 GLU A C 1
ATOM 1702 O O . GLU A 1 215 ? 12.828 5.545 0.605 1.00 95.25 215 GLU A O 1
ATOM 1707 N N . PRO A 1 216 ? 12.627 3.498 1.515 1.00 95.75 216 PRO A N 1
ATOM 1708 C CA . PRO A 1 216 ? 11.351 3.217 0.870 1.00 95.75 216 PRO A CA 1
ATOM 1709 C C . PRO A 1 216 ? 10.251 4.139 1.405 1.00 95.75 216 PRO A C 1
ATOM 1711 O O . PRO A 1 216 ? 10.221 4.473 2.586 1.00 95.75 216 PRO A O 1
ATOM 1714 N N . GLN A 1 217 ? 9.333 4.544 0.528 1.00 92.94 217 GLN A N 1
ATOM 1715 C CA . GLN A 1 217 ? 8.316 5.557 0.828 1.00 92.94 217 GLN A CA 1
ATOM 1716 C C . GLN A 1 217 ? 6.914 4.972 0.698 1.00 92.94 217 GLN A C 1
ATOM 1718 O O . GLN A 1 217 ? 6.602 4.343 -0.310 1.00 92.94 217 GLN A O 1
ATOM 1723 N N . LEU A 1 218 ? 6.046 5.223 1.679 1.00 91.62 218 LEU A N 1
ATOM 1724 C CA . LEU A 1 218 ? 4.616 4.911 1.597 1.00 91.62 218 LEU A CA 1
ATOM 1725 C C . LEU A 1 218 ? 3.812 6.211 1.560 1.00 91.62 218 LEU A C 1
ATOM 1727 O O . LEU A 1 218 ? 3.679 6.902 2.569 1.00 91.62 218 LEU A O 1
ATOM 1731 N N . ILE A 1 219 ? 3.254 6.518 0.394 1.00 87.75 219 ILE A N 1
ATOM 1732 C CA . ILE A 1 219 ? 2.565 7.775 0.097 1.00 87.75 219 ILE A CA 1
ATOM 1733 C C . ILE A 1 219 ? 1.063 7.505 -0.054 1.00 87.75 219 ILE A C 1
ATOM 1735 O O . ILE A 1 219 ? 0.653 6.608 -0.788 1.00 87.75 219 ILE A O 1
ATOM 1739 N N . GLU A 1 220 ? 0.223 8.289 0.623 1.00 84.81 220 GLU A N 1
ATOM 1740 C CA . GLU A 1 220 ? -1.232 8.306 0.403 1.00 84.81 220 GLU A CA 1
ATOM 1741 C C . GLU A 1 220 ? -1.562 9.345 -0.683 1.00 84.81 220 GLU A C 1
ATOM 1743 O O . GLU A 1 220 ? -1.038 10.460 -0.654 1.00 84.81 220 GLU A O 1
ATOM 1748 N N . ARG A 1 221 ? -2.439 9.026 -1.642 1.00 78.12 221 ARG A N 1
ATOM 1749 C CA . ARG A 1 221 ? -2.821 9.989 -2.690 1.00 78.12 221 ARG A CA 1
ATOM 1750 C C . ARG A 1 221 ? -4.101 10.727 -2.320 1.00 78.12 221 ARG A C 1
ATOM 1752 O O . ARG A 1 221 ? -5.156 10.127 -2.410 1.00 78.12 221 ARG A O 1
ATOM 1759 N N . GLY A 1 222 ? -4.035 12.030 -2.044 1.00 67.31 222 GLY A N 1
ATOM 1760 C CA . GLY A 1 222 ? -5.199 12.934 -1.996 1.00 67.31 222 GLY A CA 1
ATOM 1761 C C . GLY A 1 222 ? -5.776 13.228 -0.601 1.00 67.31 222 GLY A C 1
ATOM 1762 O O . GLY A 1 222 ? -5.636 12.458 0.348 1.00 67.31 222 GLY A O 1
ATOM 1763 N N . ASP A 1 223 ? -6.482 14.358 -0.471 1.00 62.25 223 ASP A N 1
ATOM 1764 C CA . ASP A 1 223 ? -7.046 14.839 0.806 1.00 62.25 223 ASP A CA 1
ATOM 1765 C C . ASP A 1 223 ? -8.227 14.001 1.328 1.00 62.25 223 ASP A C 1
ATOM 1767 O O . ASP A 1 223 ? -8.518 13.986 2.531 1.00 62.25 223 ASP A O 1
ATOM 1771 N N . SER A 1 224 ? -8.907 13.277 0.436 1.00 52.84 224 SER A N 1
ATOM 1772 C CA . SER A 1 224 ? -10.026 12.380 0.750 1.00 52.84 224 SER A CA 1
ATOM 1773 C C . SER A 1 224 ? -9.624 11.202 1.646 1.00 52.84 224 SER A C 1
ATOM 1775 O O . SER A 1 224 ? -10.477 10.638 2.339 1.00 52.84 224 SER A O 1
ATOM 1777 N N . HIS A 1 225 ? -8.334 10.859 1.700 1.00 51.81 225 HIS A N 1
ATOM 1778 C CA . HIS A 1 225 ? -7.835 9.631 2.331 1.00 51.81 225 HIS A CA 1
ATOM 1779 C C . HIS A 1 225 ? -7.389 9.811 3.774 1.00 51.81 225 HIS A C 1
ATOM 1781 O O . HIS A 1 225 ? -7.264 8.811 4.482 1.00 51.81 225 HIS A O 1
ATOM 1787 N N . LYS A 1 226 ? -7.342 11.052 4.284 1.00 56.84 226 LYS A N 1
ATOM 1788 C CA . LYS A 1 226 ? -7.110 11.351 5.712 1.00 56.84 226 LYS A CA 1
ATOM 1789 C C . LYS A 1 226 ? -8.097 10.638 6.659 1.00 56.84 226 LYS A C 1
ATOM 1791 O O . LYS A 1 226 ? -7.893 10.635 7.868 1.00 56.84 226 LYS A O 1
ATOM 1796 N N . ARG A 1 227 ? -9.178 10.040 6.134 1.00 55.19 227 ARG A N 1
ATOM 1797 C CA . ARG A 1 227 ? -10.262 9.394 6.898 1.00 55.19 227 ARG A CA 1
ATOM 1798 C C . ARG A 1 227 ? -10.350 7.869 6.759 1.00 55.19 227 ARG A C 1
ATOM 1800 O O . ARG A 1 227 ? -11.180 7.264 7.433 1.00 55.19 227 ARG A O 1
ATOM 1807 N N . ALA A 1 228 ? -9.593 7.240 5.859 1.00 61.59 228 ALA A N 1
ATOM 1808 C CA . ALA A 1 228 ? -9.957 5.911 5.353 1.00 61.59 228 ALA A CA 1
ATOM 1809 C C . ALA A 1 228 ? -9.209 4.716 5.992 1.00 61.59 228 ALA A C 1
ATOM 1811 O O . ALA A 1 228 ? -9.637 3.582 5.815 1.00 61.59 228 ALA A O 1
ATOM 1812 N N . GLY A 1 229 ? -8.164 4.957 6.787 1.00 73.44 229 GLY A N 1
ATOM 1813 C CA . GLY A 1 229 ? -7.241 3.917 7.279 1.00 73.44 229 GLY A CA 1
ATOM 1814 C C . GLY A 1 229 ? -6.084 3.618 6.312 1.00 73.44 229 GLY A C 1
ATOM 1815 O O . GLY A 1 229 ? -5.980 4.270 5.276 1.00 73.44 229 GLY A O 1
ATOM 1816 N N . ARG A 1 230 ? -5.194 2.695 6.688 1.00 85.00 230 ARG A N 1
ATOM 1817 C CA . ARG A 1 230 ? -4.196 2.095 5.785 1.00 85.00 230 ARG A CA 1
ATOM 1818 C C . ARG A 1 230 ? -4.841 0.954 5.005 1.00 85.00 230 ARG A C 1
ATOM 1820 O O . ARG A 1 230 ? -5.801 0.361 5.507 1.00 85.00 230 ARG A O 1
ATOM 1827 N N . ILE A 1 231 ? -4.324 0.615 3.825 1.00 89.31 231 ILE A N 1
ATOM 1828 C CA . ILE A 1 231 ? -4.774 -0.597 3.133 1.00 89.31 231 ILE A CA 1
ATOM 1829 C C . ILE A 1 231 ? -4.364 -1.803 3.985 1.00 89.31 231 ILE A C 1
ATOM 1831 O O . ILE A 1 231 ? -3.200 -1.965 4.352 1.00 89.31 231 ILE A O 1
ATOM 1835 N N . MET A 1 232 ? -5.348 -2.627 4.334 1.00 90.56 232 MET A N 1
ATOM 1836 C CA . MET A 1 232 ? -5.161 -3.876 5.067 1.00 90.56 232 MET A CA 1
ATOM 1837 C C . MET A 1 232 ? -5.074 -5.011 4.055 1.00 90.56 232 MET A C 1
ATOM 1839 O O . MET A 1 232 ? -6.058 -5.269 3.375 1.00 90.56 232 MET A O 1
ATOM 1843 N N . LEU A 1 233 ? -3.938 -5.693 3.971 1.00 93.94 233 LEU A N 1
ATOM 1844 C CA . LEU A 1 233 ? -3.763 -6.914 3.198 1.00 93.94 233 LEU A CA 1
ATOM 1845 C C . LEU A 1 233 ? -4.129 -8.134 4.052 1.00 93.94 233 LEU A C 1
ATOM 1847 O O . LEU A 1 233 ? -3.894 -8.175 5.260 1.00 93.94 233 LEU A O 1
ATOM 1851 N N . HIS A 1 234 ? -4.707 -9.138 3.409 1.00 93.62 234 HIS A N 1
ATOM 1852 C CA . HIS A 1 234 ? -5.016 -10.438 3.979 1.00 93.62 234 HIS A CA 1
ATOM 1853 C C . HIS A 1 234 ? -5.120 -11.512 2.884 1.00 93.62 234 HIS A C 1
ATOM 1855 O O . HIS A 1 234 ? -5.553 -11.215 1.766 1.00 93.62 234 HIS A O 1
ATOM 1861 N N . PRO A 1 235 ? -4.809 -12.779 3.202 1.00 95.12 235 PRO A N 1
ATOM 1862 C CA . PRO A 1 235 ? -5.073 -13.892 2.305 1.00 95.12 235 PRO A CA 1
ATOM 1863 C C . PRO A 1 235 ? -6.557 -13.996 1.930 1.00 95.12 235 PRO A C 1
ATOM 1865 O O . PRO A 1 235 ? -7.442 -13.858 2.784 1.00 95.12 235 PRO A O 1
ATOM 1868 N N . ILE A 1 236 ? -6.832 -14.271 0.656 1.00 93.00 236 ILE A N 1
ATOM 1869 C CA . ILE A 1 236 ? -8.151 -14.652 0.147 1.00 93.00 236 ILE A CA 1
ATOM 1870 C C . ILE A 1 236 ? -8.194 -16.170 0.028 1.00 93.00 236 ILE A C 1
ATOM 1872 O O . ILE A 1 236 ? -7.273 -16.810 -0.478 1.00 93.00 236 ILE A O 1
ATOM 1876 N N . GLN A 1 237 ? -9.292 -16.760 0.483 1.00 84.38 237 GLN A N 1
ATOM 1877 C CA . GLN A 1 237 ? -9.533 -18.186 0.312 1.00 84.38 237 GLN A CA 1
ATOM 1878 C C . GLN A 1 237 ? -10.002 -18.439 -1.115 1.00 84.38 237 GLN A C 1
ATOM 1880 O O . GLN A 1 237 ? -11.034 -17.916 -1.528 1.00 84.38 237 GLN A O 1
ATOM 1885 N N . ARG A 1 238 ? -9.254 -19.244 -1.871 1.00 78.19 238 ARG A N 1
ATOM 1886 C CA . ARG A 1 238 ? -9.717 -19.723 -3.174 1.00 78.19 238 ARG A CA 1
ATOM 1887 C C . ARG A 1 238 ? -10.739 -20.838 -2.956 1.00 78.19 238 ARG A C 1
ATOM 1889 O O . ARG A 1 238 ? -10.451 -21.809 -2.248 1.00 78.19 238 ARG A O 1
ATOM 1896 N N . ASP A 1 239 ? -11.915 -20.688 -3.561 1.00 64.69 239 ASP A N 1
ATOM 1897 C CA . ASP A 1 239 ? -12.947 -21.726 -3.598 1.00 64.69 239 ASP A CA 1
ATOM 1898 C C . ASP A 1 239 ? -12.325 -23.034 -4.114 1.00 64.69 239 ASP A C 1
ATOM 1900 O O . ASP A 1 239 ? -11.858 -23.115 -5.248 1.00 64.69 239 ASP A O 1
ATOM 1904 N N . GLY A 1 240 ? -12.244 -24.040 -3.238 1.00 61.28 240 GLY A N 1
ATOM 1905 C CA . GLY A 1 240 ? -11.585 -25.325 -3.507 1.00 61.28 240 GLY A CA 1
ATOM 1906 C C . GLY A 1 240 ? -10.653 -25.803 -2.389 1.00 61.28 240 GLY A C 1
ATOM 1907 O O . GLY A 1 240 ? -10.495 -27.008 -2.205 1.00 61.28 240 GLY A O 1
ATOM 1908 N N . MET A 1 241 ? -10.107 -24.896 -1.570 1.00 55.28 241 MET A N 1
ATOM 1909 C CA . MET A 1 241 ? -9.478 -25.260 -0.294 1.00 55.28 241 MET A CA 1
ATOM 1910 C C . MET A 1 241 ? -10.516 -25.156 0.827 1.00 55.28 241 MET A C 1
ATOM 1912 O O . MET A 1 241 ? -10.990 -24.070 1.147 1.00 55.28 241 MET A O 1
ATOM 1916 N N . VAL A 1 242 ? -10.904 -26.303 1.398 1.00 41.28 242 VAL A N 1
ATOM 1917 C CA . VAL A 1 242 ? -11.973 -26.434 2.404 1.00 41.28 242 VAL A CA 1
ATOM 1918 C C . VAL A 1 242 ? -11.705 -25.526 3.606 1.00 41.28 242 VAL A C 1
ATOM 1920 O O . VAL A 1 242 ? -10.913 -25.831 4.495 1.00 41.28 242 VAL A O 1
ATOM 1923 N N . SER A 1 243 ? -12.391 -24.395 3.631 1.00 46.44 243 SER A N 1
ATOM 1924 C CA . SER A 1 243 ? -12.305 -23.409 4.693 1.00 46.44 243 SER A CA 1
ATOM 1925 C C . SER A 1 243 ? -13.273 -23.747 5.826 1.00 46.44 243 SER A C 1
ATOM 1927 O O . SER A 1 243 ? -14.464 -23.962 5.608 1.00 46.44 243 SER A O 1
ATOM 1929 N N . LYS A 1 244 ? -12.756 -23.765 7.061 1.00 45.47 244 LYS A N 1
ATOM 1930 C CA . LYS A 1 244 ? -13.542 -23.856 8.306 1.00 45.47 244 LYS A CA 1
ATOM 1931 C C . LYS A 1 244 ? -14.058 -22.493 8.783 1.00 45.47 244 LYS A C 1
ATOM 1933 O O . LYS A 1 244 ? -14.463 -22.373 9.939 1.00 45.47 244 LYS A O 1
ATOM 1938 N N . PHE A 1 245 ? -14.008 -21.452 7.955 1.00 46.72 245 PHE A N 1
ATOM 1939 C CA . PHE A 1 245 ? -14.518 -20.156 8.378 1.00 46.72 245 PHE A CA 1
ATOM 1940 C C . PHE A 1 245 ? -16.051 -20.167 8.351 1.00 46.72 245 PHE A C 1
ATOM 1942 O O . PHE A 1 245 ? -16.653 -20.757 7.449 1.00 46.72 245 PHE A O 1
ATOM 1949 N N . PRO A 1 246 ? -16.704 -19.561 9.357 1.00 48.47 246 PRO A N 1
ATOM 1950 C CA . PRO A 1 246 ? -18.153 -19.478 9.387 1.00 48.47 246 PRO A CA 1
ATOM 1951 C C . PRO A 1 246 ? -18.622 -18.787 8.107 1.00 48.47 246 PRO A C 1
ATOM 1953 O O . PRO A 1 246 ? -18.193 -17.672 7.812 1.00 48.47 246 PRO A O 1
ATOM 1956 N N . LYS A 1 247 ? -19.486 -19.470 7.342 1.00 50.09 247 LYS A N 1
ATOM 1957 C CA . LYS A 1 247 ? -20.164 -18.892 6.178 1.00 50.09 247 LYS A CA 1
ATOM 1958 C C . LYS A 1 247 ? -20.715 -17.531 6.598 1.00 50.09 247 LYS A C 1
ATOM 1960 O O . LYS A 1 247 ? -21.514 -17.466 7.537 1.00 50.09 247 LYS A O 1
ATOM 1965 N N . GLN A 1 248 ? -20.247 -16.459 5.955 1.00 51.16 248 GLN A N 1
ATOM 1966 C CA . GLN A 1 248 ? -20.776 -15.125 6.217 1.00 51.16 248 GLN A CA 1
ATOM 1967 C C . GLN A 1 248 ? -22.297 -15.158 6.056 1.00 51.16 248 GLN A C 1
ATOM 1969 O O . GLN A 1 248 ? -22.833 -15.871 5.202 1.00 51.16 248 GLN A O 1
ATOM 1974 N N . ARG A 1 249 ? -22.994 -14.413 6.918 1.00 50.22 249 ARG A N 1
ATOM 1975 C CA . ARG A 1 249 ? -24.453 -14.328 6.875 1.00 50.22 249 ARG A CA 1
ATOM 1976 C C . ARG A 1 249 ? -24.860 -13.790 5.497 1.00 50.22 249 ARG A C 1
ATOM 1978 O O . ARG A 1 249 ? -24.428 -12.692 5.146 1.00 50.22 249 ARG A O 1
ATOM 1985 N N . PRO A 1 250 ? -25.649 -14.534 4.707 1.00 45.44 250 PRO A N 1
ATOM 1986 C CA . PRO A 1 250 ? -26.110 -14.041 3.421 1.00 45.44 250 PRO A CA 1
ATOM 1987 C C . PRO A 1 250 ? -26.979 -12.795 3.632 1.00 45.44 250 PRO A C 1
ATOM 1989 O O . PRO A 1 250 ? -27.935 -12.828 4.402 1.00 45.44 250 PRO A O 1
ATOM 1992 N N . GLY A 1 251 ? -26.644 -11.710 2.931 1.00 48.75 251 GLY A N 1
ATOM 1993 C CA . GLY A 1 251 ? -27.579 -10.619 2.660 1.00 48.75 251 GLY A CA 1
ATOM 1994 C C . GLY A 1 251 ? -27.688 -9.514 3.709 1.00 48.75 251 GLY A C 1
ATOM 1995 O O . GLY A 1 251 ? -28.801 -9.106 4.028 1.00 48.75 251 GLY A O 1
ATOM 1996 N N . VAL A 1 252 ? -26.574 -8.948 4.190 1.00 53.62 252 VAL A N 1
ATOM 1997 C CA . VAL A 1 252 ? -26.655 -7.555 4.664 1.00 53.62 252 VAL A CA 1
ATOM 1998 C C . VAL A 1 252 ? -26.845 -6.681 3.427 1.00 53.62 252 VAL A C 1
ATOM 2000 O O . VAL A 1 252 ? -25.907 -6.449 2.664 1.00 53.62 252 VAL A O 1
ATOM 2003 N N . ASP A 1 253 ? -28.088 -6.263 3.200 1.00 57.12 253 ASP A N 1
ATOM 2004 C CA . ASP A 1 253 ? -28.469 -5.330 2.146 1.00 57.12 253 ASP A CA 1
ATOM 2005 C C . ASP A 1 253 ? -27.655 -4.033 2.296 1.00 57.12 253 ASP A C 1
ATOM 2007 O O . ASP A 1 253 ? -27.891 -3.210 3.183 1.00 57.12 253 ASP A O 1
ATOM 2011 N N . GLN A 1 254 ? -26.643 -3.863 1.440 1.00 57.50 254 GLN A N 1
ATOM 2012 C CA . GLN A 1 254 ? -25.740 -2.714 1.494 1.00 57.50 254 GLN A CA 1
ATOM 2013 C C . GLN A 1 254 ? -26.428 -1.390 1.126 1.00 57.50 254 GLN A C 1
ATOM 2015 O O . GLN A 1 254 ? -25.799 -0.337 1.250 1.00 57.50 254 GLN A O 1
ATOM 2020 N N . THR A 1 255 ? -27.689 -1.413 0.683 1.00 55.25 255 THR A N 1
ATOM 2021 C CA . THR A 1 255 ? -28.391 -0.225 0.180 1.00 55.25 255 THR A CA 1
ATOM 2022 C C . THR A 1 255 ? -28.820 0.753 1.278 1.00 55.25 255 THR A C 1
ATOM 2024 O O . THR A 1 255 ? -29.157 1.895 0.971 1.00 55.25 255 THR A O 1
ATOM 2027 N N . LYS A 1 256 ? -28.745 0.373 2.564 1.00 61.66 256 LYS A N 1
ATOM 2028 C CA . LYS A 1 256 ? -29.097 1.248 3.700 1.00 61.66 256 LYS A CA 1
ATOM 2029 C C . LYS A 1 256 ? -27.960 1.379 4.714 1.00 61.66 256 LYS A C 1
ATOM 2031 O O . LYS A 1 256 ? -28.072 0.979 5.869 1.00 61.66 256 LYS A O 1
ATOM 2036 N N . LYS A 1 257 ? -26.836 1.963 4.287 1.00 65.62 257 LYS A N 1
ATOM 2037 C CA . LYS A 1 257 ? -25.738 2.324 5.200 1.00 65.62 257 LYS A CA 1
ATOM 2038 C C . LYS A 1 257 ? -26.070 3.631 5.923 1.00 65.62 257 LYS A C 1
ATOM 2040 O O . LYS A 1 257 ? -26.001 4.707 5.336 1.00 65.62 257 LYS A O 1
ATOM 2045 N N . HIS A 1 258 ? -26.386 3.548 7.213 1.00 76.75 258 HIS A N 1
ATOM 2046 C CA . HIS A 1 258 ? -26.454 4.722 8.083 1.00 76.75 258 HIS A CA 1
ATOM 2047 C C . HIS A 1 258 ? -25.068 5.005 8.666 1.00 76.75 258 HIS A C 1
ATOM 2049 O O . HIS A 1 258 ? -24.406 4.104 9.175 1.00 76.75 258 HIS A O 1
ATOM 2055 N N . THR A 1 259 ? -24.619 6.258 8.585 1.00 75.75 259 THR A N 1
ATOM 2056 C CA . THR A 1 259 ? -23.326 6.679 9.139 1.00 75.75 259 THR A CA 1
ATOM 2057 C C . THR A 1 259 ? -23.556 7.621 10.311 1.00 75.75 259 THR A C 1
ATOM 2059 O O . THR A 1 259 ? -24.256 8.620 10.171 1.00 75.75 259 THR A O 1
ATOM 2062 N N . VAL A 1 260 ? -22.931 7.328 11.452 1.00 81.12 260 VAL A N 1
ATOM 2063 C CA . VAL A 1 260 ? -22.852 8.242 12.599 1.00 81.12 260 VAL A CA 1
ATOM 2064 C C . VAL A 1 260 ? -21.428 8.774 12.681 1.00 81.12 260 VAL A C 1
ATOM 2066 O O . VAL A 1 260 ? -20.473 8.000 12.689 1.00 81.12 260 VAL A O 1
ATOM 2069 N N . THR A 1 261 ? -21.285 10.097 12.737 1.00 78.50 261 THR A N 1
ATOM 2070 C CA . THR A 1 261 ? -19.991 10.753 12.969 1.00 78.50 261 THR A CA 1
ATOM 2071 C C . THR A 1 261 ? -19.961 11.279 14.396 1.00 78.50 261 THR A C 1
ATOM 2073 O O . THR A 1 261 ? -20.835 12.052 14.782 1.00 78.50 261 THR A O 1
ATOM 2076 N N . LEU A 1 262 ? -18.959 10.866 15.172 1.00 83.00 262 LEU A N 1
ATOM 2077 C CA . LEU A 1 262 ? -18.737 11.349 16.533 1.00 83.00 262 LEU A CA 1
ATOM 2078 C C . LEU A 1 262 ? -17.562 12.327 16.538 1.00 83.00 262 LEU A C 1
ATOM 2080 O O . LEU A 1 262 ? -16.499 12.031 15.991 1.00 83.00 262 LEU A O 1
ATOM 2084 N N . HIS A 1 263 ? -17.765 13.486 17.158 1.00 82.06 263 HIS A N 1
ATOM 2085 C CA . HIS A 1 263 ? -16.740 14.504 17.349 1.00 82.06 263 HIS A CA 1
ATOM 2086 C C . HIS A 1 263 ? -16.426 14.629 18.836 1.00 82.06 263 HIS A C 1
ATOM 2088 O O . HIS A 1 263 ? -17.331 14.786 19.651 1.00 82.06 263 HIS A O 1
ATOM 2094 N N . PHE A 1 264 ? -15.140 14.556 19.167 1.00 84.25 264 PHE A N 1
ATOM 2095 C CA . PHE A 1 264 ? -14.636 14.745 20.519 1.00 84.25 264 PHE A CA 1
ATOM 2096 C C . PHE A 1 264 ? -13.797 16.019 20.538 1.00 84.25 264 PHE A C 1
ATOM 2098 O O . PHE A 1 264 ? -12.750 16.084 19.890 1.00 84.25 264 PHE A O 1
ATOM 2105 N N . ASP A 1 265 ? -14.276 17.031 21.254 1.00 81.44 265 ASP A N 1
ATOM 2106 C CA . ASP A 1 265 ? -13.551 18.279 21.456 1.00 81.44 265 ASP A CA 1
ATOM 2107 C C . ASP A 1 265 ? -12.733 18.176 22.744 1.00 81.44 265 ASP A C 1
ATOM 2109 O O . ASP A 1 265 ? -13.276 18.127 23.848 1.00 81.44 265 ASP A O 1
ATOM 2113 N N . PHE A 1 266 ? -11.411 18.125 22.598 1.00 83.19 266 PHE A N 1
ATOM 2114 C CA . PHE A 1 266 ? -10.489 18.098 23.727 1.00 83.19 266 PHE A CA 1
ATOM 2115 C C . PHE A 1 266 ? -9.948 19.505 23.999 1.00 83.19 266 PHE A C 1
ATOM 2117 O O . PHE A 1 266 ? -9.584 20.236 23.076 1.00 83.19 266 PHE A O 1
ATOM 2124 N N . THR A 1 267 ? -9.872 19.888 25.275 1.00 81.94 267 THR A N 1
ATOM 2125 C CA . THR A 1 267 ? -9.272 21.165 25.707 1.00 81.94 267 THR A CA 1
ATOM 2126 C C . THR A 1 267 ? -7.754 21.182 25.531 1.00 81.94 267 THR A C 1
ATOM 2128 O O . THR A 1 267 ? -7.158 22.246 25.373 1.00 81.94 267 THR A O 1
ATOM 2131 N N . SER A 1 268 ? -7.133 20.005 25.524 1.00 86.88 268 SER A N 1
ATOM 2132 C CA . SER A 1 268 ? -5.712 19.778 25.279 1.00 86.88 268 SER A CA 1
ATOM 2133 C C . SER A 1 268 ? -5.512 18.533 24.412 1.00 86.88 268 SER A C 1
ATOM 2135 O O . SER A 1 268 ? -6.450 17.792 24.120 1.00 86.88 268 SER A O 1
ATOM 2137 N N . ARG A 1 269 ? -4.277 18.299 23.965 1.00 86.00 269 ARG A N 1
ATOM 2138 C CA . ARG A 1 269 ? -3.926 17.099 23.200 1.00 86.00 269 ARG A CA 1
ATOM 2139 C C . ARG A 1 269 ? -4.155 15.841 24.065 1.00 86.00 269 ARG A C 1
ATOM 2141 O O . ARG A 1 269 ? -3.586 15.775 25.155 1.00 86.00 269 ARG A O 1
ATOM 2148 N N . PRO A 1 270 ? -4.959 14.854 23.622 1.00 91.81 270 PRO A N 1
ATOM 2149 C CA . PRO A 1 270 ? -5.172 13.632 24.392 1.00 91.81 270 PRO A CA 1
ATOM 2150 C C . PRO A 1 270 ? -3.892 12.786 24.427 1.00 91.81 270 PRO A C 1
ATOM 2152 O O . PRO A 1 270 ? -3.186 12.687 23.427 1.00 91.81 270 PRO A O 1
ATOM 2155 N N . SER A 1 271 ? -3.591 12.157 25.563 1.00 93.62 271 SER A N 1
ATOM 2156 C CA . SER A 1 271 ? -2.515 11.164 25.637 1.00 93.62 271 SER A CA 1
ATOM 2157 C C . SER A 1 271 ? -2.908 9.866 24.919 1.00 93.62 271 SER A C 1
ATOM 2159 O O . SER A 1 271 ? -4.094 9.582 24.721 1.00 93.62 271 SER A O 1
ATOM 2161 N N . ASP A 1 272 ? -1.918 9.041 24.583 1.00 92.69 272 ASP A N 1
ATOM 2162 C CA . ASP A 1 272 ? -2.142 7.703 24.023 1.00 92.69 272 ASP A CA 1
ATOM 2163 C C . ASP A 1 272 ? -3.022 6.848 24.949 1.00 92.69 272 ASP A C 1
ATOM 2165 O O . ASP A 1 272 ? -3.944 6.175 24.491 1.00 92.69 272 ASP A O 1
ATOM 2169 N N . GLU A 1 273 ? -2.814 6.938 26.267 1.00 94.81 273 GLU A N 1
ATOM 2170 C CA . GLU A 1 273 ? -3.628 6.250 27.278 1.00 94.81 273 GLU A CA 1
ATOM 2171 C C . G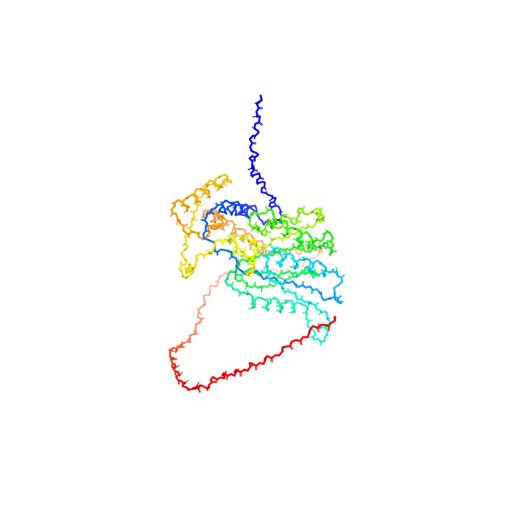LU A 1 273 ? -5.100 6.681 27.246 1.00 94.81 273 GLU A C 1
ATOM 2173 O O . GLU A 1 273 ? -5.997 5.835 27.356 1.00 94.81 273 GLU A O 1
ATOM 2178 N N . ASN A 1 274 ? -5.368 7.977 27.037 1.00 94.19 274 ASN A N 1
ATOM 2179 C CA . ASN A 1 274 ? -6.731 8.491 26.905 1.00 94.19 274 ASN A CA 1
ATOM 2180 C C . ASN A 1 274 ? -7.415 7.896 25.668 1.00 94.19 274 ASN A C 1
ATOM 2182 O O . ASN A 1 274 ? -8.567 7.467 25.750 1.00 94.19 274 ASN A O 1
ATOM 2186 N N . LEU A 1 275 ? -6.708 7.820 24.534 1.00 93.12 275 LEU A N 1
ATOM 2187 C CA . LEU A 1 275 ? -7.237 7.230 23.300 1.00 93.12 275 LEU A CA 1
ATOM 2188 C C . LEU A 1 275 ? -7.460 5.721 23.432 1.00 93.12 275 LEU A C 1
ATOM 2190 O O . LEU A 1 275 ? -8.502 5.219 23.008 1.00 93.12 275 LEU A O 1
ATOM 2194 N N . VAL A 1 276 ? -6.532 5.002 24.070 1.00 92.69 276 VAL A N 1
ATOM 2195 C CA . VAL A 1 276 ? -6.681 3.573 24.387 1.00 92.69 276 VAL A CA 1
ATOM 2196 C C . VAL A 1 276 ? -7.912 3.333 25.252 1.00 92.69 276 VAL A C 1
ATOM 2198 O O . VAL A 1 276 ? -8.694 2.423 24.967 1.00 92.69 276 VAL A O 1
ATOM 2201 N N . THR A 1 277 ? -8.106 4.147 26.287 1.00 95.75 277 THR A N 1
ATOM 2202 C CA . THR A 1 277 ? -9.256 4.044 27.191 1.00 95.75 277 THR A CA 1
ATOM 2203 C C . THR A 1 277 ? -10.563 4.330 26.453 1.00 95.75 277 THR A C 1
ATOM 2205 O O . THR A 1 277 ? -11.499 3.533 26.541 1.00 95.75 277 THR A O 1
ATOM 2208 N N . LEU A 1 278 ? -10.605 5.400 25.652 1.00 94.44 278 LEU A N 1
ATOM 2209 C CA . LEU A 1 278 ? -11.763 5.761 24.832 1.00 94.44 278 LEU A CA 1
ATOM 2210 C C . LEU A 1 278 ? -12.138 4.643 23.850 1.00 94.44 278 LEU A C 1
ATOM 2212 O O . LEU A 1 278 ? -13.286 4.201 23.830 1.00 94.44 278 LEU A O 1
ATOM 2216 N N . GLY A 1 279 ? -11.178 4.147 23.066 1.00 92.62 279 GLY A N 1
ATOM 2217 C CA . GLY A 1 279 ? -11.436 3.102 22.077 1.00 92.62 279 GLY A CA 1
ATOM 2218 C C . GLY A 1 279 ? -11.867 1.776 22.717 1.00 92.62 279 GLY A C 1
ATOM 2219 O O . GLY A 1 279 ? -12.792 1.126 22.229 1.00 92.62 279 GLY A O 1
ATOM 2220 N N . LYS A 1 280 ? -11.286 1.397 23.867 1.00 94.06 280 LYS A N 1
ATOM 2221 C CA . LYS A 1 280 ? -11.748 0.236 24.653 1.00 94.06 280 LYS A CA 1
ATOM 2222 C C . LYS A 1 280 ? -13.190 0.409 25.139 1.00 94.06 280 LYS A C 1
ATOM 2224 O O . LYS A 1 280 ? -13.978 -0.525 24.995 1.00 94.06 280 LYS A O 1
ATOM 2229 N N . GLY A 1 281 ? -13.538 1.585 25.664 1.00 95.00 281 GLY A N 1
ATOM 2230 C CA . GLY A 1 281 ? -14.901 1.902 26.093 1.00 95.00 281 GLY A CA 1
ATOM 2231 C C . GLY A 1 281 ? -15.900 1.848 24.936 1.00 95.00 281 GLY A C 1
ATOM 2232 O O . GLY A 1 281 ? -16.962 1.243 25.060 1.00 95.00 281 GLY A O 1
ATOM 2233 N N . MET A 1 282 ? -15.535 2.383 23.768 1.00 93.12 282 MET A N 1
ATOM 2234 C CA . MET A 1 282 ? -16.366 2.294 22.562 1.00 93.12 282 MET A CA 1
ATOM 2235 C C . MET A 1 282 ? -16.560 0.846 22.101 1.00 93.12 282 MET A C 1
ATOM 2237 O O . MET A 1 282 ? -17.695 0.427 21.885 1.00 93.12 282 MET A O 1
ATOM 2241 N N . ASN A 1 283 ? -15.486 0.052 22.028 1.00 90.50 283 ASN A N 1
ATOM 2242 C CA . ASN A 1 283 ? -15.560 -1.383 21.727 1.00 90.50 283 ASN A CA 1
ATOM 2243 C C . ASN A 1 283 ? -16.520 -2.123 22.665 1.00 90.50 283 ASN A C 1
ATOM 2245 O O . ASN A 1 283 ? -17.272 -3.002 22.242 1.00 90.50 283 ASN A O 1
ATOM 2249 N N . GLU A 1 284 ? -16.478 -1.789 23.952 1.00 93.00 284 GLU A N 1
ATOM 2250 C CA . GLU A 1 284 ? -17.365 -2.363 24.950 1.00 93.00 284 GLU A CA 1
ATOM 2251 C C . GLU A 1 284 ? -18.824 -1.943 24.744 1.00 93.00 284 GLU A C 1
ATOM 2253 O O . GLU A 1 284 ? -19.696 -2.810 24.780 1.00 93.00 284 GLU A O 1
ATOM 2258 N N . ILE A 1 285 ? -19.096 -0.666 24.461 1.00 93.12 285 ILE A N 1
ATOM 2259 C CA . ILE A 1 285 ? -20.443 -0.174 24.137 1.00 93.12 285 ILE A CA 1
ATOM 2260 C C . ILE A 1 285 ? -20.995 -0.904 22.910 1.00 93.12 285 ILE A C 1
ATOM 2262 O O . ILE A 1 285 ? -22.125 -1.394 22.957 1.00 93.12 285 ILE A O 1
ATOM 2266 N N . PHE A 1 286 ? -20.208 -1.030 21.839 1.00 90.12 286 PHE A N 1
ATOM 2267 C CA . PHE A 1 286 ? -20.638 -1.729 20.627 1.00 90.12 286 PHE A CA 1
ATOM 2268 C C . PHE A 1 286 ? -20.960 -3.196 20.905 1.00 90.12 286 PHE A C 1
ATOM 2270 O O . PHE A 1 286 ? -22.006 -3.690 20.490 1.00 90.12 286 PHE A O 1
ATOM 2277 N N . ARG A 1 287 ? -20.108 -3.873 21.685 1.00 87.50 287 ARG A N 1
ATOM 2278 C CA . ARG A 1 287 ? -20.298 -5.278 22.054 1.00 87.50 287 ARG A CA 1
ATOM 2279 C C . ARG A 1 287 ? -21.513 -5.491 22.959 1.00 87.50 287 ARG A C 1
ATOM 2281 O O . ARG A 1 287 ? -22.308 -6.381 22.686 1.00 87.50 287 ARG A O 1
ATOM 2288 N N . ARG A 1 288 ? -21.649 -4.705 24.034 1.00 92.06 288 ARG A N 1
ATOM 2289 C CA . ARG A 1 288 ? -22.726 -4.852 25.032 1.00 92.06 288 ARG A CA 1
ATOM 2290 C C . ARG A 1 288 ? -24.105 -4.600 24.429 1.00 92.06 288 ARG A C 1
ATOM 2292 O O . ARG A 1 288 ? -25.052 -5.280 24.797 1.00 92.06 288 ARG A O 1
ATOM 2299 N N . ASN A 1 289 ? -24.198 -3.657 23.495 1.00 91.12 289 ASN A N 1
ATOM 2300 C CA . ASN A 1 289 ? -25.461 -3.281 22.860 1.00 91.12 289 ASN A CA 1
ATOM 2301 C C . ASN A 1 289 ? -25.712 -4.013 21.532 1.00 91.12 289 ASN A C 1
ATOM 2303 O O . ASN A 1 289 ? -26.679 -3.694 20.848 1.00 91.12 289 ASN A O 1
ATOM 2307 N N . ASN A 1 290 ? -24.845 -4.965 21.156 1.00 84.88 290 ASN A N 1
ATOM 2308 C CA . ASN A 1 290 ? -24.901 -5.676 19.877 1.00 84.88 290 ASN A CA 1
ATOM 2309 C C . ASN A 1 290 ? -25.066 -4.718 18.678 1.00 84.88 290 ASN A C 1
ATOM 2311 O O . ASN A 1 290 ? -25.862 -4.957 17.772 1.00 84.88 290 ASN A O 1
ATOM 2315 N N . LEU A 1 291 ? -24.343 -3.594 18.707 1.00 85.12 291 LEU A N 1
ATOM 2316 C CA . LEU A 1 291 ? -24.379 -2.621 17.625 1.00 85.12 291 LEU A CA 1
ATOM 2317 C C . LEU A 1 291 ? -23.583 -3.180 16.451 1.00 85.12 291 LEU A C 1
ATOM 2319 O O . LEU A 1 291 ? -22.375 -3.400 16.549 1.00 85.12 291 LEU A O 1
ATOM 2323 N N . GLU A 1 292 ? -24.266 -3.376 15.331 1.00 82.44 292 GLU A N 1
ATOM 2324 C CA . GLU A 1 292 ? -23.698 -3.854 14.074 1.00 82.44 292 GLU A CA 1
ATOM 2325 C C . GLU A 1 292 ? -22.893 -2.746 13.370 1.00 82.44 292 GLU A C 1
ATOM 2327 O O . GLU A 1 292 ? -23.234 -2.247 12.299 1.00 82.44 292 GLU A O 1
ATOM 2332 N N . VAL A 1 293 ? -21.812 -2.306 14.014 1.00 82.69 293 VAL A N 1
ATOM 2333 C CA . VAL A 1 293 ? -20.931 -1.266 13.484 1.00 82.69 293 VAL A CA 1
ATOM 2334 C C . VAL A 1 293 ? -19.976 -1.879 12.466 1.00 82.69 293 VAL A C 1
ATOM 2336 O O . VAL A 1 293 ? -19.333 -2.888 12.743 1.00 82.69 293 VAL A O 1
ATOM 2339 N N . LEU A 1 294 ? -19.872 -1.248 11.296 1.00 74.88 294 LEU A N 1
ATOM 2340 C CA . LEU A 1 294 ? -18.992 -1.664 10.203 1.00 74.88 294 LEU A CA 1
ATOM 2341 C C . LEU A 1 294 ? -17.507 -1.503 10.538 1.00 74.88 294 LEU A C 1
ATOM 2343 O O . LEU A 1 294 ? -16.749 -2.460 10.477 1.00 74.88 294 LEU A O 1
ATOM 2347 N N . GLN A 1 295 ? -17.088 -0.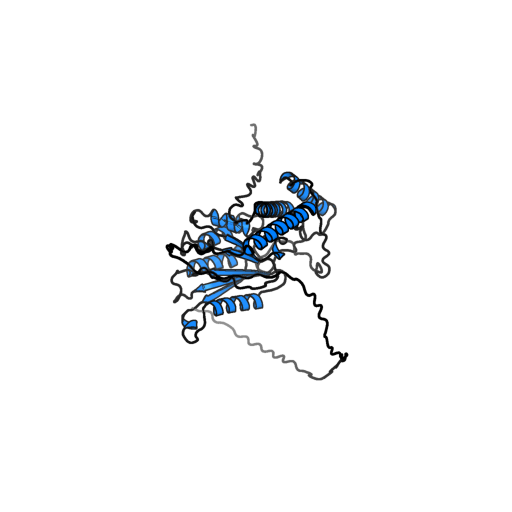285 10.873 1.00 76.12 295 GLN A N 1
ATOM 2348 C CA . GLN A 1 295 ? -15.762 0.013 11.409 1.00 76.12 295 GLN A CA 1
ATOM 2349 C C . GLN A 1 295 ? -15.755 1.473 11.881 1.00 76.12 295 GLN A C 1
ATOM 2351 O O . GLN A 1 295 ? -16.023 2.371 11.076 1.00 76.12 295 GLN A O 1
ATOM 2356 N N . PRO A 1 296 ? -15.457 1.756 13.155 1.00 81.19 296 PRO A N 1
ATOM 2357 C CA . PRO A 1 296 ? -15.256 3.118 13.629 1.00 81.19 296 PRO A CA 1
ATOM 2358 C C . PRO A 1 296 ? -13.992 3.703 13.004 1.00 81.19 296 PRO A C 1
ATOM 2360 O O . PRO A 1 296 ? -12.888 3.206 13.218 1.00 81.19 296 PRO A O 1
ATOM 2363 N N . ARG A 1 297 ? -14.152 4.771 12.224 1.00 78.25 297 ARG A N 1
ATOM 2364 C CA . ARG A 1 297 ? -13.041 5.416 11.517 1.00 78.25 297 ARG A CA 1
ATOM 2365 C C . ARG A 1 297 ? -12.522 6.619 12.289 1.00 78.25 297 ARG A C 1
ATOM 2367 O O . ARG A 1 297 ? -13.295 7.362 12.890 1.00 78.25 297 ARG A O 1
ATOM 2374 N N . TRP A 1 298 ? -11.213 6.835 12.215 1.00 81.56 298 TRP A N 1
ATOM 2375 C CA . TRP A 1 298 ? -10.594 8.053 12.722 1.00 81.56 298 TRP A CA 1
ATOM 2376 C C . TRP A 1 298 ? -10.917 9.229 11.794 1.00 81.56 298 TRP A C 1
ATOM 2378 O O . TRP A 1 298 ? -10.589 9.211 10.609 1.00 81.56 298 TRP A O 1
ATOM 2388 N N . GLY A 1 299 ? -11.569 10.261 12.331 1.00 78.50 299 GLY A N 1
ATOM 2389 C CA . GLY A 1 299 ? -11.951 11.462 11.577 1.00 78.50 299 GLY A CA 1
ATOM 2390 C C . GLY A 1 299 ? -10.831 12.497 11.395 1.00 78.50 299 GLY A C 1
ATOM 2391 O O . GLY A 1 299 ? -11.062 13.520 10.742 1.00 78.50 299 GLY A O 1
ATOM 2392 N N . GLY A 1 300 ? -9.651 12.246 11.971 1.00 81.50 300 GLY A N 1
ATOM 2393 C CA . GLY A 1 300 ? -8.534 13.188 12.046 1.00 81.50 300 GLY A CA 1
ATOM 2394 C C . GLY A 1 300 ? -8.611 14.117 13.261 1.00 81.50 300 GLY A C 1
ATOM 2395 O O . GLY A 1 300 ? -9.692 14.389 13.787 1.00 81.50 300 GLY A O 1
ATOM 2396 N N . MET A 1 301 ? -7.462 14.655 13.676 1.00 81.06 301 MET A N 1
ATOM 2397 C CA . MET A 1 301 ? -7.433 15.807 14.577 1.00 81.06 301 MET A CA 1
ATOM 2398 C C . MET A 1 301 ? -7.589 17.080 13.761 1.00 81.06 301 MET A C 1
ATOM 2400 O O . MET A 1 301 ? -6.919 17.274 12.749 1.00 81.06 301 MET A O 1
ATOM 2404 N N . LYS A 1 302 ? -8.482 17.960 14.202 1.00 79.50 302 LYS A N 1
ATOM 2405 C CA . LYS A 1 302 ? -8.623 19.292 13.620 1.00 79.50 302 LYS A CA 1
ATOM 2406 C C . LYS A 1 302 ? -8.270 20.312 14.694 1.00 79.50 302 LYS A C 1
ATOM 2408 O O . LYS A 1 302 ? -8.769 20.174 15.810 1.00 79.50 302 LYS A O 1
ATOM 2413 N N . PRO A 1 303 ? -7.485 21.356 14.376 1.00 75.25 303 PRO A N 1
ATOM 2414 C CA . PRO A 1 303 ? -7.315 22.470 15.297 1.00 75.25 303 PRO A CA 1
ATOM 2415 C C . PRO A 1 303 ? -8.689 23.046 15.649 1.00 75.25 303 PRO A C 1
ATOM 2417 O O . PRO A 1 303 ? -9.593 23.056 14.800 1.00 75.25 303 PRO A O 1
ATOM 2420 N N . SER A 1 304 ? -8.848 23.515 16.888 1.00 76.25 304 SER A N 1
ATOM 2421 C CA . SER A 1 304 ? -10.104 24.101 17.371 1.00 76.25 304 SER A CA 1
ATOM 2422 C C . SER A 1 304 ? -10.586 25.222 16.444 1.00 76.25 304 SER A C 1
ATOM 2424 O O . SER A 1 304 ? -9.800 25.820 15.703 1.00 76.25 304 SER A O 1
ATOM 2426 N N . ALA A 1 305 ? -11.886 25.533 16.458 1.00 76.62 305 ALA A N 1
ATOM 2427 C CA . ALA A 1 305 ? -12.424 26.629 15.646 1.00 76.62 305 ALA A CA 1
ATOM 2428 C C . ALA A 1 305 ? -11.651 27.943 15.878 1.00 76.62 305 ALA A C 1
ATOM 2430 O O . ALA A 1 305 ? -11.307 28.632 14.916 1.00 76.62 305 ALA A O 1
ATOM 2431 N N . THR A 1 306 ? -11.280 28.211 17.132 1.00 74.69 306 THR A N 1
ATOM 2432 C CA . THR A 1 306 ? -10.432 29.337 17.534 1.00 74.69 306 THR A CA 1
ATOM 2433 C C . THR A 1 306 ? -9.032 29.247 16.930 1.00 74.69 306 THR A C 1
ATOM 2435 O O . THR A 1 306 ? -8.579 30.205 16.309 1.00 74.69 306 THR A O 1
ATOM 2438 N N . ALA A 1 307 ? -8.357 28.097 17.024 1.00 75.94 307 ALA A N 1
ATOM 2439 C CA . ALA A 1 307 ? -7.035 27.911 16.423 1.00 75.94 307 ALA A CA 1
ATOM 2440 C C . ALA A 1 307 ? -7.070 28.076 14.892 1.00 75.94 307 ALA A C 1
ATOM 2442 O O . ALA A 1 307 ? -6.197 28.723 14.316 1.00 75.94 307 ALA A O 1
ATOM 2443 N N . ARG A 1 308 ? -8.127 27.593 14.221 1.00 78.31 308 ARG A N 1
ATOM 2444 C CA . ARG A 1 308 ? -8.342 27.827 12.782 1.00 78.31 308 ARG A CA 1
ATOM 2445 C C . ARG A 1 308 ? -8.517 29.308 12.462 1.00 78.31 308 ARG A C 1
ATOM 2447 O O . ARG A 1 308 ? -7.951 29.773 11.476 1.00 78.31 308 ARG A O 1
ATOM 2454 N N . ALA A 1 309 ? -9.278 30.047 13.270 1.00 78.44 309 ALA A N 1
ATOM 2455 C CA . ALA A 1 309 ? -9.459 31.486 13.090 1.00 78.44 309 ALA A CA 1
ATOM 2456 C C . ALA A 1 309 ? -8.131 32.244 13.254 1.00 78.44 309 ALA A C 1
ATOM 2458 O O . ALA A 1 309 ? -7.783 33.058 12.399 1.00 78.44 309 ALA A O 1
ATOM 2459 N N . VAL A 1 310 ? -7.345 31.908 14.282 1.00 80.38 310 VAL A N 1
ATOM 2460 C CA . VAL A 1 310 ? -6.011 32.485 14.514 1.00 80.38 310 VAL A CA 1
ATOM 2461 C C . VAL A 1 310 ? -5.057 32.163 13.361 1.00 80.38 310 VAL A C 1
ATOM 2463 O O . VAL A 1 310 ? -4.373 33.060 12.869 1.00 80.38 310 VAL A O 1
ATOM 2466 N N . ASN A 1 311 ? -5.038 30.922 12.871 1.00 77.94 311 ASN A N 1
ATOM 2467 C CA . ASN A 1 311 ? -4.179 30.526 11.751 1.00 77.94 311 ASN A CA 1
ATOM 2468 C C . ASN A 1 311 ? -4.580 31.224 10.444 1.00 77.94 311 ASN A C 1
ATOM 2470 O O . ASN A 1 311 ? -3.712 31.722 9.728 1.00 77.94 311 ASN A O 1
ATOM 2474 N N . ARG A 1 312 ? -5.884 31.358 10.160 1.00 81.44 312 ARG A N 1
ATOM 2475 C CA . ARG A 1 312 ? -6.378 32.149 9.016 1.00 81.44 312 ARG A CA 1
ATOM 2476 C C . ARG A 1 312 ? -5.975 33.617 9.129 1.00 81.44 312 ARG A C 1
ATOM 2478 O O . ARG A 1 312 ? -5.528 34.203 8.145 1.00 81.44 312 ARG A O 1
ATOM 2485 N N . PHE A 1 313 ? -6.089 34.196 10.323 1.00 85.94 313 PHE A N 1
ATOM 2486 C CA . PHE A 1 313 ? -5.671 35.570 10.573 1.00 85.94 313 PHE A CA 1
ATOM 2487 C C . PHE A 1 313 ? -4.162 35.753 10.344 1.00 85.94 313 PHE A C 1
ATOM 2489 O O . PHE A 1 313 ? -3.767 36.633 9.578 1.00 85.94 313 PHE A O 1
ATOM 2496 N N . ARG A 1 314 ? -3.315 34.875 10.898 1.00 83.94 314 ARG A N 1
ATOM 2497 C CA . ARG A 1 314 ? -1.856 34.892 10.673 1.00 83.94 314 ARG A CA 1
ATOM 2498 C C . ARG A 1 314 ? -1.491 34.759 9.194 1.00 83.94 314 ARG A C 1
ATOM 2500 O O . ARG A 1 314 ? -0.707 35.565 8.695 1.00 83.94 314 ARG A O 1
ATOM 2507 N N . ALA A 1 315 ? -2.106 33.816 8.479 1.00 82.31 315 ALA A N 1
ATOM 2508 C CA . ALA A 1 315 ? -1.889 33.641 7.044 1.00 82.31 315 ALA A CA 1
ATOM 2509 C C . ALA A 1 315 ? -2.286 34.898 6.246 1.00 82.31 315 ALA A C 1
ATOM 2511 O O . ALA A 1 315 ? -1.586 35.297 5.314 1.00 82.31 315 ALA A O 1
ATOM 2512 N N . SER A 1 316 ? -3.374 35.573 6.636 1.00 87.94 316 SER A N 1
ATOM 2513 C CA . SER A 1 316 ? -3.795 36.828 5.999 1.00 87.94 316 SER A CA 1
ATOM 2514 C C . SER A 1 316 ? -2.783 37.965 6.204 1.00 87.94 316 SER A C 1
ATOM 2516 O O . SER A 1 316 ? -2.507 38.718 5.268 1.00 87.94 316 SER A O 1
ATOM 2518 N N . LEU A 1 317 ? -2.164 38.056 7.389 1.00 89.00 317 LEU A N 1
ATOM 2519 C CA . LEU A 1 317 ? -1.124 39.047 7.679 1.00 89.00 317 LEU A CA 1
ATOM 2520 C C . LEU A 1 317 ? 0.165 38.779 6.893 1.00 89.00 317 LEU A C 1
ATOM 2522 O O . LEU A 1 317 ? 0.770 39.722 6.382 1.00 89.00 317 LEU A O 1
ATOM 2526 N N . GLN A 1 318 ? 0.570 37.513 6.753 1.00 88.25 318 GLN A N 1
ATOM 2527 C CA . GLN A 1 318 ? 1.735 37.138 5.943 1.00 88.25 318 GLN A CA 1
ATOM 2528 C C . GLN A 1 318 ? 1.539 37.509 4.469 1.00 88.25 318 GLN A C 1
ATOM 2530 O O . GLN A 1 318 ? 2.406 38.165 3.897 1.00 88.25 318 GLN A O 1
ATOM 2535 N N . ARG A 1 319 ? 0.370 37.209 3.881 1.00 86.88 319 ARG A N 1
ATOM 2536 C CA . ARG A 1 319 ? 0.060 37.605 2.493 1.00 86.88 319 ARG A CA 1
ATOM 2537 C C . ARG A 1 319 ? 0.127 39.119 2.292 1.00 86.88 319 ARG A C 1
ATOM 2539 O O . ARG A 1 319 ? 0.671 39.577 1.291 1.00 86.88 319 ARG A O 1
ATOM 2546 N N . ARG A 1 320 ? -0.369 39.904 3.258 1.00 87.38 320 ARG A N 1
ATOM 2547 C CA . ARG A 1 320 ? -0.279 41.374 3.204 1.00 87.38 320 ARG A CA 1
ATOM 2548 C C . ARG A 1 320 ? 1.169 41.863 3.237 1.00 87.38 320 ARG A C 1
ATOM 2550 O O . ARG A 1 320 ? 1.515 42.748 2.459 1.00 87.38 320 ARG A O 1
ATOM 2557 N N . ARG A 1 321 ? 2.024 41.269 4.077 1.00 85.50 321 ARG A N 1
ATOM 2558 C CA . ARG A 1 321 ? 3.458 41.603 4.127 1.00 85.50 321 ARG A CA 1
ATOM 2559 C C . ARG A 1 321 ? 4.163 41.308 2.803 1.00 85.50 321 ARG A C 1
ATOM 2561 O O . ARG A 1 321 ? 4.864 42.186 2.309 1.00 85.50 321 ARG A O 1
ATOM 2568 N N . SER A 1 322 ? 3.914 40.148 2.198 1.00 82.75 322 SER A N 1
ATOM 2569 C CA . SER A 1 322 ? 4.487 39.798 0.892 1.00 82.75 322 SER A CA 1
ATOM 2570 C C . SER A 1 322 ? 4.011 40.744 -0.216 1.00 82.75 322 SER A C 1
ATOM 2572 O O . SER A 1 322 ? 4.828 41.258 -0.970 1.00 82.75 322 SER A O 1
ATOM 2574 N N . SER A 1 323 ? 2.718 41.092 -0.240 1.00 80.62 323 SER A N 1
ATOM 2575 C CA . SER A 1 323 ? 2.171 42.024 -1.242 1.00 80.62 323 SER A CA 1
ATOM 2576 C C . SER A 1 323 ? 2.708 43.458 -1.131 1.00 80.62 323 SER A C 1
ATOM 2578 O O . SER A 1 323 ? 2.702 44.199 -2.112 1.00 80.62 323 SER A O 1
ATOM 2580 N N . HIS A 1 324 ? 3.173 43.867 0.055 1.00 75.00 324 HIS A N 1
ATOM 2581 C CA . HIS A 1 324 ? 3.777 45.186 0.251 1.00 75.00 324 HIS A CA 1
ATOM 2582 C C . HIS A 1 324 ? 5.275 45.210 -0.053 1.00 75.00 324 HIS A C 1
ATOM 2584 O O . HIS A 1 324 ? 5.781 46.252 -0.466 1.00 75.00 324 HIS A O 1
ATOM 2590 N N . ALA A 1 325 ? 5.974 44.086 0.127 1.00 74.25 325 ALA A N 1
ATOM 2591 C CA . ALA A 1 325 ? 7.379 43.957 -0.246 1.00 74.25 325 ALA A CA 1
ATOM 2592 C C . ALA A 1 325 ? 7.577 44.067 -1.768 1.00 74.25 325 ALA A C 1
ATOM 2594 O O . ALA A 1 325 ? 8.553 44.658 -2.214 1.00 74.25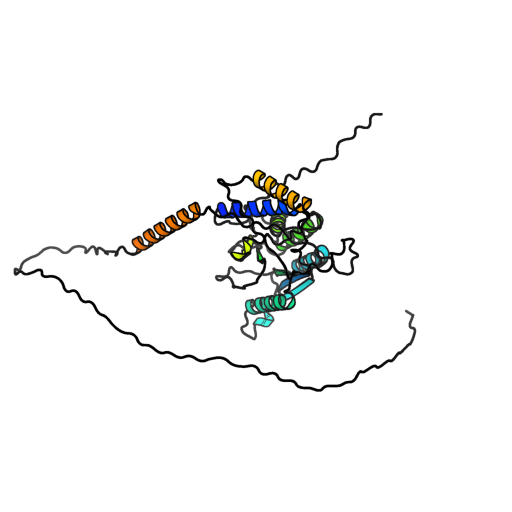 325 ALA A O 1
ATOM 2595 N N . GLU A 1 326 ? 6.609 43.593 -2.553 1.00 65.81 326 GLU A N 1
ATOM 2596 C CA . GLU A 1 326 ? 6.660 43.598 -4.021 1.00 65.81 326 GLU A CA 1
ATOM 2597 C C . GLU A 1 326 ? 6.250 44.945 -4.654 1.00 65.81 326 GLU A C 1
ATOM 2599 O O . GLU A 1 326 ? 6.505 45.194 -5.827 1.00 65.81 326 GLU A O 1
ATOM 2604 N N . LYS A 1 327 ? 5.644 45.854 -3.875 1.00 63.62 327 LYS A N 1
ATOM 2605 C CA . LYS A 1 327 ? 5.185 47.176 -4.343 1.00 63.62 327 LYS A CA 1
ATOM 2606 C C . LYS A 1 327 ? 6.045 48.347 -3.876 1.00 63.62 327 LYS A C 1
ATOM 2608 O O . LYS A 1 327 ? 5.608 49.491 -3.984 1.00 63.62 327 LYS A O 1
ATOM 2613 N N . ARG A 1 328 ? 7.252 48.112 -3.353 1.00 55.88 328 ARG A N 1
ATOM 2614 C CA . ARG A 1 328 ? 8.213 49.214 -3.220 1.00 55.88 328 ARG A CA 1
ATOM 2615 C C . ARG A 1 328 ? 8.767 49.499 -4.616 1.00 55.88 328 ARG A C 1
ATOM 2617 O O . ARG A 1 328 ? 9.485 48.643 -5.126 1.00 55.88 328 ARG A O 1
ATOM 2624 N N . PRO A 1 329 ? 8.437 50.641 -5.252 1.00 59.00 329 PRO A N 1
ATOM 2625 C CA . PRO A 1 329 ? 9.110 51.017 -6.482 1.00 59.00 329 PRO A CA 1
ATOM 2626 C C . PRO A 1 329 ? 10.602 51.055 -6.169 1.00 59.00 329 PRO A C 1
ATOM 2628 O O . PRO A 1 329 ? 11.029 51.743 -5.238 1.00 59.00 329 PRO A O 1
ATOM 2631 N N . ILE A 1 330 ? 11.379 50.262 -6.900 1.00 59.84 330 ILE A N 1
ATOM 2632 C CA . ILE A 1 330 ? 12.826 50.402 -6.920 1.00 59.84 330 ILE A CA 1
ATOM 2633 C C . ILE A 1 330 ? 13.056 51.783 -7.527 1.00 59.84 330 ILE A C 1
ATOM 2635 O O . ILE A 1 330 ? 13.004 51.960 -8.740 1.00 59.84 330 ILE A O 1
ATOM 2639 N N . ILE A 1 331 ? 13.216 52.794 -6.675 1.00 59.97 331 ILE A N 1
ATOM 2640 C CA . ILE A 1 331 ? 13.838 54.042 -7.091 1.00 59.97 331 ILE A CA 1
ATOM 2641 C C . ILE A 1 331 ? 15.297 53.659 -7.297 1.00 59.97 331 ILE A C 1
ATOM 2643 O O . ILE A 1 331 ? 16.090 53.630 -6.357 1.00 59.97 331 ILE A O 1
ATOM 2647 N N . GLU A 1 332 ? 15.611 53.246 -8.519 1.00 58.00 332 GLU A N 1
ATOM 2648 C CA . GLU A 1 332 ? 16.972 53.030 -8.974 1.00 58.00 332 GLU A CA 1
ATOM 2649 C C . GLU A 1 332 ? 17.656 54.398 -8.959 1.00 58.00 332 GLU A C 1
ATOM 2651 O O . GLU A 1 332 ? 17.506 55.219 -9.865 1.00 58.00 332 GLU A O 1
ATOM 2656 N N . VAL A 1 333 ? 18.340 54.697 -7.854 1.00 59.97 333 VAL A N 1
ATOM 2657 C CA . VAL A 1 333 ? 19.188 55.880 -7.744 1.00 59.97 333 VAL A CA 1
ATOM 2658 C C . VAL A 1 333 ? 20.383 55.636 -8.660 1.00 59.97 333 VAL A C 1
ATOM 2660 O O . VAL A 1 333 ? 21.384 55.044 -8.261 1.00 59.97 333 VAL A O 1
ATOM 2663 N N . GLN A 1 334 ? 20.260 56.070 -9.916 1.00 54.94 334 GLN A N 1
ATOM 2664 C CA . GLN A 1 334 ? 21.386 56.198 -10.833 1.00 54.94 334 GLN A CA 1
ATOM 2665 C C . GLN A 1 334 ? 22.411 57.153 -10.210 1.00 54.94 334 GLN A C 1
ATOM 2667 O O . GLN A 1 334 ? 22.292 58.377 -10.290 1.00 54.94 334 GLN A O 1
ATOM 2672 N N . HIS A 1 335 ? 23.444 56.592 -9.587 1.00 53.16 335 HIS A N 1
ATOM 2673 C CA . HIS A 1 335 ? 24.649 57.332 -9.248 1.00 53.16 335 HIS A CA 1
ATOM 2674 C C . HIS A 1 335 ? 25.364 57.718 -10.549 1.00 53.16 335 HIS A C 1
ATOM 2676 O O . HIS A 1 335 ? 26.073 56.911 -11.146 1.00 53.16 335 HIS A O 1
ATOM 2682 N N . ARG A 1 336 ? 25.174 58.964 -11.000 1.00 42.75 336 ARG A N 1
ATOM 2683 C CA . ARG A 1 336 ? 26.034 59.591 -12.013 1.00 42.75 336 ARG A CA 1
ATOM 2684 C C . ARG A 1 336 ? 27.414 59.871 -11.401 1.00 42.75 336 ARG A C 1
ATOM 2686 O O . ARG A 1 336 ? 27.477 60.612 -10.418 1.00 42.75 336 ARG A O 1
ATOM 2693 N N . PRO A 1 337 ? 28.517 59.360 -11.969 1.00 51.28 337 PRO A N 1
ATOM 2694 C CA . PRO A 1 337 ? 29.849 59.793 -11.589 1.00 51.28 337 PRO A CA 1
ATOM 2695 C C . PRO A 1 337 ? 30.220 61.083 -12.334 1.00 51.28 337 PRO A C 1
ATOM 2697 O O . PRO A 1 337 ? 30.126 61.148 -13.554 1.00 51.28 337 PRO A O 1
ATOM 2700 N N . GLY A 1 338 ? 30.651 62.089 -11.568 1.00 48.97 338 GLY A N 1
ATOM 2701 C CA . GLY A 1 338 ? 31.583 63.151 -11.965 1.00 48.97 338 GLY A CA 1
ATOM 2702 C C . GLY A 1 338 ? 31.255 63.979 -13.212 1.00 48.97 338 GLY A C 1
ATOM 2703 O O . GLY A 1 338 ? 31.555 63.591 -14.335 1.00 48.97 338 GLY A O 1
ATOM 2704 N N . SER A 1 339 ? 30.792 65.214 -13.021 1.00 42.41 339 SER A N 1
ATOM 2705 C CA . SER A 1 339 ? 30.991 66.274 -14.017 1.00 42.41 339 SER A CA 1
ATOM 2706 C C . SER A 1 339 ? 31.299 67.588 -13.309 1.00 42.41 339 SER A C 1
ATOM 2708 O O . SER A 1 339 ? 30.562 68.033 -12.431 1.00 42.41 339 SER A O 1
ATOM 2710 N N . GLN A 1 340 ? 32.466 68.125 -13.657 1.00 46.88 340 GLN A N 1
ATOM 2711 C CA . GLN A 1 340 ? 33.068 69.349 -13.147 1.00 46.88 340 GLN A CA 1
ATOM 2712 C C . GLN A 1 340 ? 32.279 70.594 -13.575 1.00 46.88 340 GLN A C 1
ATOM 2714 O O . GLN A 1 340 ? 31.661 70.637 -14.636 1.00 46.88 340 GLN A O 1
ATOM 2719 N N . LEU A 1 341 ? 32.348 71.608 -12.715 1.00 40.72 341 LEU A N 1
ATOM 2720 C CA . LEU A 1 341 ? 31.831 72.963 -12.888 1.00 40.72 341 LEU A CA 1
ATOM 2721 C C . LEU A 1 341 ? 32.585 73.745 -13.976 1.00 40.72 341 LEU A C 1
ATOM 2723 O O . LEU A 1 341 ? 33.811 73.794 -13.927 1.00 40.72 341 LEU A O 1
ATOM 2727 N N . ALA A 1 342 ? 31.850 74.457 -14.838 1.00 38.03 342 ALA A N 1
ATOM 2728 C CA . ALA A 1 342 ? 32.161 75.811 -15.334 1.00 38.03 342 ALA A CA 1
ATOM 2729 C C . ALA A 1 342 ? 30.909 76.414 -16.039 1.00 38.03 342 ALA A C 1
ATOM 2731 O O . ALA A 1 342 ? 29.986 75.660 -16.339 1.00 38.03 342 ALA A O 1
ATOM 2732 N N . PRO A 1 343 ? 30.790 77.746 -16.232 1.00 51.72 343 PRO A N 1
ATOM 2733 C CA . PRO A 1 343 ? 29.676 78.488 -15.642 1.00 51.72 343 PRO A CA 1
ATOM 2734 C C . PRO A 1 343 ? 28.762 79.225 -16.639 1.00 51.72 343 PRO A C 1
ATOM 2736 O O . PRO A 1 343 ? 29.092 79.406 -17.805 1.00 51.72 343 PRO A O 1
ATOM 2739 N N . SER A 1 344 ? 27.691 79.796 -16.064 1.00 38.94 344 SER A N 1
ATOM 2740 C CA . SER A 1 344 ? 26.984 81.008 -16.513 1.00 38.94 344 SER A CA 1
ATOM 2741 C C . SER A 1 344 ? 26.019 80.866 -17.705 1.00 38.94 344 SER A C 1
ATOM 2743 O O . SER A 1 344 ? 26.450 80.810 -18.849 1.00 38.94 344 SER A O 1
ATOM 2745 N N . GLN A 1 345 ? 24.709 80.968 -17.438 1.00 39.31 345 GLN A N 1
ATOM 2746 C CA . GLN A 1 345 ? 23.879 82.117 -17.854 1.00 39.31 345 GLN A CA 1
ATOM 2747 C C . GLN A 1 345 ? 22.422 81.962 -17.376 1.00 39.31 345 GLN A C 1
ATOM 2749 O O . GLN A 1 345 ? 21.696 81.061 -17.777 1.00 39.31 345 GLN A O 1
ATOM 2754 N N . ASP A 1 346 ? 22.064 82.842 -16.446 1.00 38.78 346 ASP A N 1
ATOM 2755 C CA . ASP A 1 346 ? 20.887 83.717 -16.435 1.00 38.78 346 ASP A CA 1
ATOM 2756 C C . ASP A 1 346 ? 19.685 83.379 -17.348 1.00 38.78 346 ASP A C 1
ATOM 2758 O O . ASP A 1 346 ? 19.777 83.475 -18.572 1.00 38.78 346 ASP A O 1
ATOM 2762 N N . ARG A 1 347 ? 18.539 83.074 -16.719 1.00 39.88 347 ARG A N 1
ATOM 2763 C CA . ARG A 1 347 ? 17.169 83.580 -16.989 1.00 39.88 347 ARG A CA 1
ATOM 2764 C C . ARG A 1 347 ? 16.155 82.624 -16.343 1.00 39.88 347 ARG A C 1
ATOM 2766 O O . ARG A 1 347 ? 16.126 81.448 -16.673 1.00 39.88 347 ARG A O 1
ATOM 2773 N N . ASP A 1 348 ? 15.475 82.978 -15.260 1.00 37.28 348 ASP A N 1
ATOM 2774 C CA . ASP A 1 348 ? 14.412 83.979 -15.081 1.00 37.28 348 ASP A CA 1
ATOM 2775 C C . ASP A 1 348 ? 13.000 83.404 -15.334 1.00 37.28 348 ASP A C 1
ATOM 2777 O O . ASP A 1 348 ? 12.749 82.710 -16.314 1.00 37.28 348 ASP A O 1
ATOM 2781 N N . LEU A 1 349 ? 12.108 83.766 -14.404 1.00 37.00 349 LEU A N 1
ATOM 2782 C CA . LEU A 1 349 ? 10.640 83.666 -14.386 1.00 37.00 349 LEU A CA 1
ATOM 2783 C C . LEU A 1 349 ? 10.011 82.263 -14.238 1.00 37.00 349 LEU A C 1
ATOM 2785 O O . LEU A 1 349 ? 10.054 81.425 -15.124 1.00 37.00 349 LEU A O 1
ATOM 2789 N N . ARG A 1 350 ? 9.481 81.921 -13.054 1.00 33.03 350 ARG A N 1
ATOM 2790 C CA . ARG A 1 350 ? 8.201 82.365 -12.442 1.00 33.03 350 ARG A CA 1
ATOM 2791 C C . ARG A 1 350 ? 6.988 81.551 -12.935 1.00 33.03 350 ARG A C 1
ATOM 2793 O O . ARG A 1 350 ? 6.779 81.412 -14.127 1.00 33.03 350 ARG A O 1
ATOM 2800 N N . GLN A 1 351 ? 6.130 81.227 -11.957 1.00 39.00 351 GLN A N 1
ATOM 2801 C CA . GLN A 1 351 ? 4.710 80.833 -12.047 1.00 39.00 351 GLN A CA 1
ATOM 2802 C C . GLN A 1 351 ? 4.395 79.368 -12.372 1.00 39.00 351 GLN A C 1
ATOM 2804 O O . GLN A 1 351 ? 5.071 78.739 -13.164 1.00 39.00 351 GLN A O 1
ATOM 2809 N N . LEU A 1 352 ? 3.324 78.765 -11.859 1.00 35.81 352 LEU A N 1
ATOM 2810 C CA . LEU A 1 352 ? 2.472 78.969 -10.682 1.00 35.81 352 LEU A CA 1
ATOM 2811 C C . LEU A 1 352 ? 1.715 77.639 -10.535 1.00 35.81 352 LEU A C 1
ATOM 2813 O O . LEU A 1 352 ? 1.368 76.992 -11.520 1.00 35.81 352 LEU A O 1
ATOM 2817 N N . LEU A 1 353 ? 1.449 77.260 -9.293 1.00 35.19 353 LEU A N 1
ATOM 2818 C CA . LEU A 1 353 ? 0.543 76.181 -8.919 1.00 35.19 353 LEU A CA 1
ATOM 2819 C C . LEU A 1 353 ? -0.889 76.498 -9.376 1.00 35.19 353 LEU A C 1
ATOM 2821 O O . LEU A 1 353 ? -1.357 77.603 -9.126 1.00 35.19 353 LEU A O 1
ATOM 2825 N N . THR A 1 354 ? -1.614 75.510 -9.908 1.00 36.50 354 THR A N 1
ATOM 2826 C CA . THR A 1 354 ? -3.059 75.322 -9.656 1.00 36.50 354 THR A CA 1
ATOM 2827 C C . THR A 1 354 ? -3.456 73.835 -9.799 1.00 36.50 354 THR A C 1
ATOM 2829 O O . THR A 1 354 ? -2.925 73.152 -10.675 1.00 36.50 354 THR A O 1
ATOM 2832 N N . PRO A 1 355 ? -4.360 73.311 -8.943 1.00 46.00 355 PRO A N 1
ATOM 2833 C CA . PRO A 1 355 ? -5.005 71.991 -9.049 1.00 46.00 355 PRO A CA 1
ATOM 2834 C C . PRO A 1 355 ? -6.510 72.148 -9.415 1.00 46.00 355 PRO A C 1
ATOM 2836 O O . PRO A 1 355 ? -6.929 73.256 -9.741 1.00 46.00 355 PRO A O 1
ATOM 2839 N N . PRO A 1 356 ? -7.393 71.158 -9.168 1.00 55.09 356 PRO A N 1
ATOM 2840 C CA . PRO A 1 356 ? -7.509 69.802 -9.712 1.00 55.09 356 PRO A CA 1
ATOM 2841 C C . PRO A 1 356 ? -8.828 69.626 -10.515 1.00 55.09 356 PRO A C 1
ATOM 2843 O O . PRO A 1 356 ? -9.721 70.467 -10.458 1.00 55.09 356 PRO A O 1
ATOM 2846 N N . GLY A 1 357 ? -8.999 68.498 -11.216 1.00 33.66 357 GLY A N 1
ATOM 2847 C CA . GLY A 1 357 ? -10.233 68.186 -11.953 1.00 33.66 357 GLY A CA 1
ATOM 2848 C C . GLY A 1 357 ? -10.734 66.761 -11.722 1.00 33.66 357 GLY A C 1
ATOM 2849 O O . GLY A 1 357 ? -10.099 65.794 -12.130 1.00 33.66 357 GLY A O 1
ATOM 2850 N N . THR A 1 358 ? -11.886 66.661 -11.065 1.00 43.75 358 THR A N 1
ATOM 2851 C CA . THR A 1 358 ? -12.779 65.499 -10.937 1.00 43.75 358 THR A CA 1
ATOM 2852 C C . THR A 1 358 ? -13.403 65.088 -12.273 1.00 43.75 358 THR A C 1
ATOM 2854 O O . THR A 1 358 ? -13.797 65.955 -13.048 1.00 43.75 358 THR A O 1
ATOM 2857 N N . GLY A 1 359 ? -13.622 63.786 -12.485 1.00 34.31 359 GLY A N 1
ATOM 2858 C CA . GLY A 1 359 ? -14.451 63.276 -13.581 1.00 34.31 359 GLY A CA 1
ATOM 2859 C C . GLY A 1 359 ? -14.994 61.875 -13.295 1.00 34.31 359 GLY A C 1
ATOM 2860 O O . GLY A 1 359 ? -14.241 60.907 -13.289 1.00 34.31 359 GLY A O 1
ATOM 2861 N N . TYR A 1 360 ? -16.302 61.792 -13.043 1.00 39.53 360 TYR A N 1
ATOM 2862 C CA . TYR A 1 360 ? -17.107 60.569 -13.098 1.00 39.53 360 TYR A CA 1
ATOM 2863 C C . TYR A 1 360 ? -17.331 60.168 -14.563 1.00 39.53 360 TYR A C 1
ATOM 2865 O O . TYR A 1 360 ? -17.534 61.047 -15.398 1.00 39.53 360 TYR A O 1
ATOM 2873 N N . HIS A 1 361 ? -17.389 58.866 -14.863 1.00 44.03 361 HIS A N 1
ATOM 2874 C CA . HIS A 1 361 ? -17.981 58.382 -16.112 1.00 44.03 361 HIS A CA 1
ATOM 2875 C C . HIS A 1 361 ? -18.811 57.114 -15.879 1.00 44.03 361 HIS A C 1
ATOM 2877 O O . HIS A 1 361 ? -18.358 56.150 -15.263 1.00 44.03 361 HIS A O 1
ATOM 2883 N N . THR A 1 362 ? -20.046 57.177 -16.367 1.00 39.84 362 THR A N 1
ATOM 2884 C CA . THR A 1 362 ? -21.111 56.165 -16.351 1.00 39.84 362 THR A CA 1
ATOM 2885 C C . THR A 1 362 ? -21.154 55.412 -17.693 1.00 39.84 362 THR A C 1
ATOM 2887 O O . THR A 1 362 ? -20.621 55.937 -18.673 1.00 39.84 362 THR A O 1
ATOM 2890 N N . GLN A 1 363 ? -21.909 54.294 -17.713 1.00 37.81 363 GLN A N 1
ATOM 2891 C CA . GLN A 1 363 ? -22.543 53.601 -18.865 1.00 37.81 363 GLN A CA 1
ATOM 2892 C C . GLN A 1 363 ? -21.630 52.659 -19.695 1.00 37.81 363 GLN A C 1
ATOM 2894 O O . GLN A 1 363 ? -20.459 52.954 -19.874 1.00 37.81 363 GLN A O 1
ATOM 2899 N N . ASP A 1 364 ? -22.018 51.459 -20.163 1.00 34.47 364 ASP A N 1
ATOM 2900 C CA . ASP A 1 364 ? -23.331 50.891 -20.527 1.00 34.47 364 ASP A CA 1
ATOM 2901 C C . ASP A 1 364 ? -23.379 49.340 -20.474 1.00 34.47 364 ASP A C 1
ATOM 2903 O O . ASP A 1 364 ? -22.358 48.656 -20.539 1.00 34.47 364 ASP A O 1
ATOM 2907 N N . SER A 1 365 ? -24.604 48.795 -20.421 1.00 38.84 365 SER A N 1
ATOM 2908 C CA . SER A 1 365 ? -24.991 47.422 -20.822 1.00 38.84 365 SER A CA 1
ATOM 2909 C C . SER A 1 365 ? -25.734 47.462 -22.169 1.00 38.84 365 SER A C 1
ATOM 2911 O O . SER A 1 365 ? -26.313 48.495 -22.500 1.00 38.84 365 SER A O 1
ATOM 2913 N N . PRO A 1 366 ? -25.770 46.359 -22.941 1.00 53.62 366 PRO A N 1
ATOM 2914 C CA . PRO A 1 366 ? -26.979 45.506 -23.009 1.00 53.62 366 PRO A CA 1
ATOM 2915 C C . PRO A 1 366 ? -26.598 44.001 -23.078 1.00 53.62 366 PRO A C 1
ATOM 2917 O O . PRO A 1 366 ? -25.469 43.666 -23.403 1.00 53.62 366 PRO A O 1
ATOM 2920 N N . GLY A 1 367 ? -27.400 42.981 -22.756 1.00 37.75 367 GLY A N 1
ATOM 2921 C CA . GLY A 1 367 ? -28.848 42.806 -22.797 1.00 37.75 367 GLY A CA 1
ATOM 2922 C C . GLY A 1 367 ? -29.215 41.839 -23.936 1.00 37.75 367 GLY A C 1
ATOM 2923 O O . GLY A 1 367 ? -29.391 42.290 -25.062 1.00 37.75 367 GLY A O 1
ATOM 2924 N N . THR A 1 368 ? -29.348 40.526 -23.685 1.00 36.62 368 THR A N 1
ATOM 2925 C CA . THR A 1 368 ? -30.151 39.621 -24.543 1.00 36.62 368 THR A CA 1
ATOM 2926 C C . THR A 1 368 ? -30.673 38.410 -23.759 1.00 36.62 368 THR A C 1
ATOM 2928 O O . THR A 1 368 ? -29.961 37.798 -22.968 1.00 36.62 368 THR A O 1
ATOM 2931 N N . THR A 1 369 ? -31.948 38.112 -23.994 1.00 40.59 369 THR A N 1
ATOM 2932 C CA . THR A 1 369 ? -32.851 37.192 -23.284 1.00 40.59 369 THR A CA 1
ATOM 2933 C C . THR A 1 369 ? -33.237 36.017 -24.202 1.00 40.59 369 THR A C 1
ATOM 2935 O O . THR A 1 369 ? -33.038 36.114 -25.410 1.00 40.59 369 THR A O 1
ATOM 2938 N N . THR A 1 370 ? -33.910 34.999 -23.632 1.00 33.16 370 THR A N 1
ATOM 2939 C CA . THR A 1 370 ? -34.637 33.829 -24.215 1.00 33.16 370 THR A CA 1
ATOM 2940 C C . THR A 1 370 ? -33.824 32.520 -24.257 1.00 33.16 370 THR A C 1
ATOM 2942 O O . THR A 1 370 ? -32.677 32.531 -24.667 1.00 33.16 370 THR A O 1
ATOM 2945 N N . GLY A 1 371 ? -34.272 31.336 -23.809 1.00 33.91 371 GLY A N 1
ATOM 2946 C CA . GLY A 1 371 ? -35.556 30.856 -23.279 1.00 33.91 371 GLY A CA 1
ATOM 2947 C C . GLY A 1 371 ? -36.212 29.811 -24.198 1.00 33.91 371 GLY A C 1
ATOM 2948 O O . GLY A 1 371 ? -36.890 30.234 -25.114 1.00 33.91 371 GLY A O 1
ATOM 2949 N N . TYR A 1 372 ? -36.054 28.501 -23.934 1.00 33.06 372 TYR A N 1
ATOM 2950 C CA . TYR A 1 372 ? -36.897 27.354 -24.376 1.00 33.06 372 TYR A CA 1
ATOM 2951 C C . TYR A 1 372 ? -36.569 26.171 -23.428 1.00 33.06 372 TYR A C 1
ATOM 2953 O O . TYR A 1 372 ? -35.394 25.894 -23.215 1.00 33.06 372 TYR A O 1
ATOM 2961 N N . ALA A 1 373 ? -37.467 25.624 -22.599 1.00 33.72 373 ALA A N 1
ATOM 2962 C CA . ALA A 1 373 ? -38.703 24.854 -22.828 1.00 33.72 373 ALA A CA 1
ATOM 2963 C C . ALA A 1 373 ? -38.470 23.360 -23.151 1.00 33.72 373 ALA A C 1
ATOM 2965 O O . ALA A 1 373 ? -37.555 22.985 -23.871 1.00 33.72 373 ALA A O 1
ATOM 2966 N N . ALA A 1 374 ? -39.313 22.534 -22.526 1.00 36.88 374 ALA A N 1
ATOM 2967 C CA . ALA A 1 374 ? -39.224 21.089 -22.342 1.00 36.88 374 ALA A CA 1
ATOM 2968 C C . ALA A 1 374 ? -39.807 20.246 -23.503 1.00 36.88 374 ALA A C 1
ATOM 2970 O O . ALA A 1 374 ? -40.326 20.791 -24.474 1.00 36.88 374 ALA A O 1
ATOM 2971 N N . SER A 1 375 ? -39.827 18.919 -23.279 1.00 35.28 375 SER A N 1
ATOM 2972 C CA . SER A 1 375 ? -40.413 17.793 -24.049 1.00 35.28 375 SER A CA 1
ATOM 2973 C C . SER A 1 375 ? -39.417 17.039 -24.955 1.00 35.28 375 SER A C 1
ATOM 2975 O O . SER A 1 375 ? -38.526 17.645 -25.527 1.00 35.28 375 SER A O 1
ATOM 2977 N N . GLY A 1 376 ? -39.453 15.710 -25.086 1.00 31.00 376 GLY A N 1
ATOM 2978 C CA . GLY A 1 376 ? -40.463 14.762 -24.638 1.00 31.00 376 GLY A CA 1
ATOM 2979 C C . GLY A 1 376 ? -40.027 13.294 -24.731 1.00 31.00 376 GLY A C 1
ATOM 2980 O O . GLY A 1 376 ? -38.949 12.942 -25.200 1.00 31.00 376 GLY A O 1
ATOM 2981 N N . SER A 1 377 ? -40.934 12.475 -24.217 1.00 35.66 377 SER A N 1
ATOM 2982 C CA . SER A 1 377 ? -41.071 11.024 -24.304 1.00 35.66 377 SER A CA 1
ATOM 2983 C C . SER A 1 377 ? -41.091 10.480 -25.736 1.00 35.66 377 SER A C 1
ATOM 2985 O O . SER A 1 377 ? -41.761 11.055 -26.594 1.00 35.66 377 SER A O 1
ATOM 2987 N N . ALA A 1 378 ? -40.508 9.298 -25.943 1.00 38.97 378 ALA A N 1
ATOM 2988 C CA . ALA A 1 378 ? -40.935 8.374 -26.991 1.00 38.97 378 ALA A CA 1
ATOM 2989 C C . ALA A 1 378 ? -40.709 6.921 -26.547 1.00 38.97 378 ALA A C 1
ATOM 2991 O O . ALA A 1 378 ? -39.583 6.426 -26.502 1.00 38.97 378 ALA A O 1
ATOM 2992 N N . ASP A 1 379 ? -41.822 6.265 -26.227 1.00 36.09 379 ASP A N 1
ATOM 2993 C CA . ASP A 1 379 ? -41.988 4.820 -26.280 1.00 36.09 379 ASP A CA 1
ATOM 2994 C C . ASP A 1 379 ? -41.669 4.302 -27.688 1.00 36.09 379 ASP A C 1
ATOM 2996 O O . ASP A 1 379 ? -42.088 4.883 -28.690 1.00 36.09 379 ASP A O 1
ATOM 3000 N N . SER A 1 380 ? -40.989 3.160 -27.779 1.00 42.25 380 SER A N 1
ATOM 3001 C CA . SER A 1 380 ? -41.073 2.309 -28.968 1.00 42.25 380 SER A CA 1
ATOM 3002 C C . SER A 1 380 ? -41.058 0.837 -28.567 1.00 42.25 380 SER A C 1
ATOM 3004 O O . SER A 1 380 ? -40.048 0.231 -28.221 1.00 42.25 380 SER A O 1
ATOM 3006 N N . SER A 1 381 ? -42.261 0.282 -28.605 1.00 37.44 381 SER A N 1
ATOM 3007 C CA . SER A 1 381 ? -42.587 -1.132 -28.671 1.00 37.44 381 SER A CA 1
ATOM 3008 C C . SER A 1 381 ? -42.250 -1.713 -30.052 1.00 37.44 381 SER A C 1
ATOM 3010 O O . SER A 1 381 ? -42.682 -1.172 -31.068 1.00 37.44 381 SER A O 1
ATOM 3012 N N . GLY A 1 382 ? -41.584 -2.866 -30.085 1.00 34.84 382 GLY A N 1
ATOM 3013 C CA . GLY A 1 382 ? -41.466 -3.757 -31.249 1.00 34.84 382 GLY A CA 1
ATOM 3014 C C . GLY A 1 382 ? -40.801 -5.058 -30.791 1.00 34.84 382 GLY A C 1
ATOM 3015 O O . GLY A 1 382 ? -39.629 -5.053 -30.451 1.00 34.84 382 GLY A O 1
ATOM 3016 N N . SER A 1 383 ? -41.553 -6.098 -30.430 1.00 34.34 383 SER A N 1
ATOM 3017 C CA . SER A 1 383 ? -42.213 -7.091 -31.294 1.00 34.34 383 SER A CA 1
ATOM 3018 C C . SER A 1 383 ? -41.247 -8.058 -31.995 1.00 34.34 383 SER A C 1
ATOM 3020 O O . SER A 1 383 ? -40.466 -7.662 -32.850 1.00 34.34 383 SER A O 1
ATOM 3022 N N . SER A 1 384 ? -41.469 -9.343 -31.689 1.00 34.88 384 SER A N 1
ATOM 3023 C CA . SER A 1 384 ? -41.258 -10.535 -32.525 1.00 34.88 384 SER A CA 1
ATOM 3024 C C . SER A 1 384 ? -39.846 -11.124 -32.656 1.00 34.88 384 SER A C 1
ATOM 3026 O O . SER A 1 384 ? -38.929 -10.519 -33.194 1.00 34.88 384 SER A O 1
ATOM 3028 N N . GLY A 1 385 ? -39.715 -12.387 -32.232 1.00 35.06 385 GLY A N 1
ATOM 3029 C CA . GLY A 1 385 ? -38.514 -13.202 -32.427 1.00 35.06 385 GLY A CA 1
ATOM 3030 C C . GLY A 1 385 ? -38.585 -14.565 -31.739 1.00 35.06 385 GLY A C 1
ATOM 3031 O O . GLY A 1 385 ? -37.796 -14.865 -30.850 1.00 35.06 385 GLY A O 1
ATOM 3032 N N . ASP A 1 386 ? -39.578 -15.362 -32.117 1.00 38.62 386 ASP A N 1
ATOM 3033 C CA . ASP A 1 386 ? -39.860 -16.710 -31.627 1.00 38.62 386 ASP A CA 1
ATOM 3034 C C . ASP A 1 386 ? -38.874 -17.755 -32.217 1.00 38.62 386 ASP A C 1
ATOM 3036 O O . ASP A 1 386 ? -38.820 -17.905 -33.433 1.00 38.62 386 ASP A O 1
ATOM 3040 N N . ARG A 1 387 ? -38.183 -18.519 -31.341 1.00 37.09 387 ARG A N 1
ATOM 3041 C CA . ARG A 1 387 ? -37.677 -19.923 -31.489 1.00 37.09 387 ARG A CA 1
ATOM 3042 C C . ARG A 1 387 ? -36.683 -20.294 -32.635 1.00 37.09 387 ARG A C 1
ATOM 3044 O O . ARG A 1 387 ? -36.540 -19.547 -33.586 1.00 37.09 387 ARG A O 1
ATOM 3051 N N . PRO A 1 388 ? -36.007 -21.483 -32.608 1.00 53.31 388 PRO A N 1
ATOM 3052 C CA . PRO A 1 388 ? -36.117 -22.612 -31.676 1.00 53.31 388 PRO A CA 1
ATOM 3053 C C . PRO A 1 388 ? -34.802 -23.151 -31.063 1.00 53.31 388 PRO A C 1
ATOM 3055 O O . PRO A 1 388 ? -33.673 -22.867 -31.448 1.00 53.31 388 PRO A O 1
ATOM 3058 N N . LYS A 1 389 ? -35.045 -24.038 -30.096 1.00 41.47 389 LYS A N 1
ATOM 3059 C CA . LYS A 1 389 ? -34.154 -24.975 -29.409 1.00 41.47 389 LYS A CA 1
ATOM 3060 C C . LYS A 1 389 ? -33.410 -25.892 -30.392 1.00 41.47 389 LYS A C 1
ATOM 3062 O O . LYS A 1 389 ? -34.066 -26.601 -31.148 1.00 41.47 389 LYS A O 1
ATOM 3067 N N . ASN A 1 390 ? -32.092 -26.023 -30.240 1.00 38.31 390 ASN A N 1
ATOM 3068 C CA . ASN A 1 390 ? -31.351 -27.191 -30.721 1.00 38.31 390 ASN A CA 1
ATOM 3069 C C . ASN A 1 390 ? -30.954 -28.077 -29.533 1.00 38.31 390 ASN A C 1
ATOM 3071 O O . ASN A 1 390 ? -30.001 -27.811 -28.807 1.00 38.31 390 ASN A O 1
ATOM 3075 N N . LYS A 1 391 ? -31.732 -29.147 -29.339 1.00 42.22 391 LYS A N 1
ATOM 3076 C CA . LYS A 1 391 ? -31.287 -30.370 -28.669 1.00 42.22 391 LYS A CA 1
ATOM 3077 C C . LYS A 1 391 ? -30.640 -31.242 -29.741 1.00 42.22 391 LYS A C 1
ATOM 3079 O O . LYS A 1 391 ? -31.354 -31.695 -30.628 1.00 42.22 391 LYS A O 1
ATOM 3084 N N . LEU A 1 392 ? -29.356 -31.567 -29.614 1.00 44.53 392 LEU A N 1
ATOM 3085 C CA . LEU A 1 392 ? -28.812 -32.760 -30.259 1.00 44.53 392 LEU A CA 1
ATOM 3086 C C . LEU A 1 392 ? -28.059 -33.606 -29.231 1.00 44.53 392 LEU A C 1
ATOM 3088 O O . LEU A 1 392 ? -26.998 -33.245 -28.733 1.00 44.53 392 LEU A O 1
ATOM 3092 N N . LYS A 1 393 ? -28.676 -34.745 -28.908 1.00 42.66 393 LYS A N 1
ATOM 3093 C CA . LYS A 1 393 ? -28.044 -35.926 -28.321 1.00 42.66 393 LYS A CA 1
ATOM 3094 C C . LYS A 1 393 ? -27.165 -36.593 -29.385 1.00 42.66 393 LYS A C 1
ATOM 3096 O O . LYS A 1 393 ? -27.646 -36.812 -30.492 1.00 42.66 393 LYS A O 1
ATOM 3101 N N . ARG A 1 394 ? -25.964 -37.022 -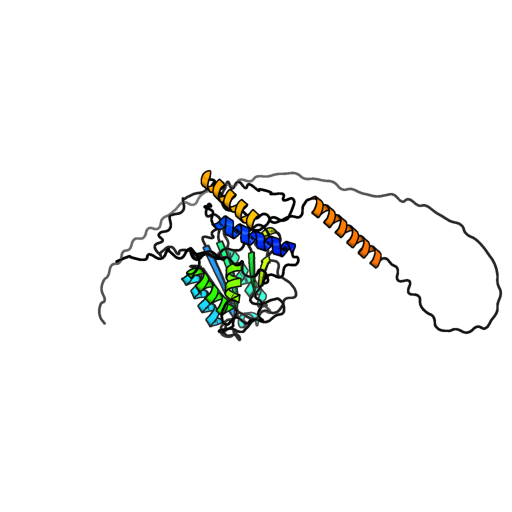28.997 1.00 43.25 394 ARG A N 1
ATOM 3102 C CA . ARG A 1 394 ? -25.246 -38.235 -29.457 1.00 43.25 394 ARG A CA 1
ATOM 3103 C C . ARG A 1 394 ? -24.016 -38.359 -28.549 1.00 43.25 394 ARG A C 1
ATOM 3105 O O . ARG A 1 394 ? -23.123 -37.535 -28.630 1.00 43.25 394 ARG A O 1
ATOM 3112 N N . GLN A 1 395 ? -24.036 -39.153 -27.477 1.00 39.56 395 GLN A N 1
ATOM 3113 C CA . GLN A 1 395 ? -23.734 -40.592 -27.466 1.00 39.56 395 GLN A CA 1
ATOM 3114 C C . GLN A 1 395 ? -22.756 -41.031 -28.564 1.00 39.56 395 GLN A C 1
ATOM 3116 O O . GLN A 1 395 ? -23.154 -41.253 -29.707 1.00 39.56 395 GLN A O 1
ATOM 3121 N N . ARG A 1 396 ? -21.495 -41.235 -28.167 1.00 41.38 396 ARG A N 1
ATOM 3122 C CA . ARG A 1 396 ? -20.662 -42.317 -28.689 1.00 41.38 396 ARG A CA 1
ATOM 3123 C C . ARG A 1 396 ? -19.762 -42.857 -27.579 1.00 41.38 396 ARG A C 1
ATOM 3125 O O . ARG A 1 396 ? -18.862 -42.185 -27.094 1.00 41.38 396 ARG A O 1
ATOM 3132 N N . THR A 1 397 ? -20.105 -44.068 -27.177 1.00 39.31 397 THR A N 1
ATOM 3133 C CA . THR A 1 397 ? -19.302 -45.041 -26.446 1.00 39.31 397 THR A CA 1
ATOM 3134 C C . THR A 1 397 ? -18.307 -45.671 -27.422 1.00 39.31 397 THR A C 1
ATOM 3136 O O . THR A 1 397 ? -18.742 -46.056 -28.503 1.00 39.31 397 THR A O 1
ATOM 3139 N N . THR A 1 398 ? -17.033 -45.781 -27.038 1.00 44.69 398 THR A N 1
ATOM 3140 C CA . THR A 1 398 ? -16.081 -46.890 -27.310 1.00 44.69 398 THR A CA 1
ATOM 3141 C C . THR A 1 398 ? -14.768 -46.502 -26.611 1.00 44.69 398 THR A C 1
ATOM 3143 O O . THR A 1 398 ? -14.230 -45.446 -26.919 1.00 44.69 398 THR A O 1
ATOM 3146 N N . GLN A 1 399 ? -14.385 -47.109 -25.487 1.00 40.91 399 GLN A N 1
ATOM 3147 C CA . GLN A 1 399 ? -13.826 -48.459 -25.310 1.00 40.91 399 GLN A CA 1
ATOM 3148 C C . GLN A 1 399 ? -12.324 -48.525 -25.655 1.00 40.91 399 GLN A C 1
ATOM 3150 O O . GLN A 1 399 ? -11.953 -48.346 -26.806 1.00 40.91 399 GLN A O 1
ATOM 3155 N N . ASN A 1 400 ? -11.553 -48.834 -24.605 1.00 41.19 400 ASN A N 1
ATOM 3156 C CA . ASN A 1 400 ? -10.281 -49.562 -24.502 1.00 41.19 400 ASN A CA 1
ATOM 3157 C C . ASN A 1 400 ? -9.032 -49.112 -25.277 1.00 41.19 400 ASN A C 1
ATOM 3159 O O . ASN A 1 400 ? -9.037 -48.956 -26.493 1.00 41.19 400 ASN A O 1
ATOM 3163 N N . GLY A 1 401 ? -7.927 -49.080 -24.528 1.00 41.97 401 GLY A N 1
ATOM 3164 C CA . GLY A 1 401 ? -6.553 -49.065 -25.018 1.00 41.97 401 GLY A CA 1
ATOM 3165 C C . GLY A 1 401 ? -5.566 -48.976 -23.854 1.00 41.97 401 GLY A C 1
ATOM 3166 O O . GLY A 1 401 ? -5.017 -47.905 -23.618 1.00 41.97 401 GLY A O 1
ATOM 3167 N N . ASP A 1 402 ? -5.420 -50.078 -23.112 1.00 56.53 402 ASP A N 1
ATOM 3168 C CA . ASP A 1 402 ? -4.205 -50.393 -22.348 1.00 56.53 402 ASP A CA 1
ATOM 3169 C C . ASP A 1 402 ? -3.067 -50.794 -23.318 1.00 56.53 402 ASP A C 1
ATOM 3171 O O . ASP A 1 402 ? -3.336 -51.104 -24.481 1.00 56.53 402 ASP A O 1
ATOM 3175 N N . ASP A 1 403 ? -1.840 -50.834 -22.784 1.00 53.69 403 ASP A N 1
ATOM 3176 C CA . ASP A 1 403 ? -0.551 -51.289 -23.352 1.00 53.69 403 ASP A CA 1
ATOM 3177 C C . ASP A 1 403 ? 0.245 -50.239 -24.163 1.00 53.69 403 ASP A C 1
ATOM 3179 O O . ASP A 1 403 ? -0.013 -50.001 -25.343 1.00 53.69 403 ASP A O 1
ATOM 3183 N N . ILE A 1 404 ? 1.253 -49.581 -23.564 1.00 53.44 404 ILE A N 1
ATOM 3184 C CA . ILE A 1 404 ? 2.637 -50.028 -23.254 1.00 53.44 404 ILE A CA 1
ATOM 3185 C C . ILE A 1 404 ? 3.309 -48.969 -22.367 1.00 53.44 404 ILE A C 1
ATOM 3187 O O . ILE A 1 404 ? 3.122 -47.761 -22.650 1.00 53.44 404 ILE A O 1
#

Sequence (404 aa):
MALSGQPPKTWSPNIQLHDSSIVDYESTEEKDASQYRVLWSNIMDKGKYLESTRYHKGEVLLLCWDERSDDLATKKEVDDLKIVFEGKLGYHVTIAKLSRESLEPQGRTLQVDVNYEVAKFVKEHDGPNSLLIVYYAGHGKPGTRYGDLEIHGLFEFLAATKANATTAVPGKESFTSALIHALAELVAQTPEGRFTTSQLLAKITEHEHFPKDQEPQLIERGDSHKRAGRIMLHPIQRDGMVSKFPKQRPGVDQTKKHTVTLHFDFTSRPSDENLVTLGKGMNEIFRRNNLEVLQPRWGGMKPSATARAVNRFRASLQRRRSSHAEKRPIIEVQHRPGSQLAPSQDRDLRQLLTPPGTGYHTQDSPGTTTGYAASGSADSSGSSGDRPKNKLKRQRTTQNGDDI

pLDDT: mean 73.47, std 22.35, range [26.41, 98.56]

Secondary structure (DSSP, 8-state):
-----PPP-----------GGGS--SSHHHHHHHHHHHHHHHHHTTS-----S--SEEEEEEEEE-TTT-TT-THHHHHHHHHHHHHTS--EEEEEEE-GGGTTTTT--HHHHHHHHHHHHHHHH--TTEEEEEEEES-----SSPPP---SS--EEEESS-TT---PPSSTTSHHHHHHHHHHHHHHHSGGG-EEHHHHHHHHHT-TT--TT---EEEE-SGGGGGS-PPEE-PPPPTTS---SPPPPS---TT-----------SSPPPHHHHHHHHHHHHHHHHHTT---S-PPP------HHHHHHHHHHHHHHHHHHHHHTTS----------------------------------------------------------------------------

Solvent-accessible surface area (backbone atoms only — not comparable to full-atom values): 26903 Å² total; per-residue (Å²): 139,82,85,85,77,78,78,80,85,77,83,72,84,79,73,69,79,71,74,76,76,64,54,90,55,98,39,72,68,55,46,49,42,49,52,50,43,53,52,48,48,64,45,46,72,74,38,85,50,42,88,72,81,63,54,82,42,44,40,35,41,40,36,34,52,28,85,94,60,36,88,65,63,48,63,64,59,55,52,53,41,46,48,45,40,43,71,69,29,42,28,50,75,48,78,49,69,44,55,63,82,75,25,72,88,70,80,53,55,72,66,57,54,54,51,48,54,53,52,50,50,46,73,74,60,66,59,89,48,45,43,81,45,81,45,76,54,74,94,80,73,82,67,97,66,84,83,87,74,94,69,94,68,95,53,75,46,81,40,66,29,46,89,87,56,74,67,61,64,69,50,81,45,8,56,62,48,24,43,47,51,27,54,57,48,43,41,72,73,30,79,84,22,45,45,35,55,67,57,43,50,54,39,24,71,65,31,93,51,42,52,90,86,53,49,49,32,74,45,73,68,65,84,83,46,70,45,71,74,72,64,69,48,55,52,44,85,56,94,86,63,91,70,88,66,78,79,74,78,85,76,79,69,75,90,72,79,83,84,86,85,86,85,82,90,66,98,59,88,78,52,71,67,53,50,51,51,51,37,51,51,50,39,46,53,34,58,76,68,68,45,84,44,54,71,93,66,54,82,62,81,71,74,51,74,65,54,48,51,53,49,53,51,52,54,51,53,52,53,52,52,55,60,53,67,74,63,59,78,80,78,77,78,78,81,79,79,86,82,84,90,83,85,88,81,91,82,85,83,85,89,79,91,82,88,88,84,90,80,90,84,82,89,85,85,86,91,90,84,86,90,82,86,86,87,83,88,79,89,83,89,80,85,89,85,83,84,81,88,86,84,80,90,77,92,81,90,81,84,90,82,84,92,134

Organism: NCBI:txid116794

Radius of gyration: 34.22 Å; Cα contacts (8 Å, |Δi|>4): 354; chains: 1; bounding box: 76×135×81 Å

Mean predicted aligned error: 15.34 Å

Nearest PDB structures (foldseek):
  7wr0-assembly1_A  TM=4.593E-01  e=5.318E-02  Homo sapiens
  5j84-assembly2_H  TM=3.652E-01  e=6.400E+00  Rhizobium leguminosarum bv. trifolii WSM2304
  4f97-assembly1_A  TM=3.304E-01  e=7.713E+00  Streptomyces hygroscopicus subsp. limoneus
  9evv-assembly1_D  TM=2.825E-01  e=4.406E+00  Rhizobium leguminosarum bv. trifolii